Protein AF-0000000086325332 (afdb_homodimer)

Secondary structure (DSSP, 8-state):
---------------HHHHHHHHHHHTS---HHHHHHHHHHHTTTHHHHHHHTT--HHHHHHHHHHHH--S-GGG-EEEEET-TT-HHHHHHHHTT--EEEEEES-HHHHHHHHHHT--SEEEE--BTTB---S-TT-EEEEEE-S--STTSS-TTHHHHHHHHEEEEEEEEEEEE-SGGGHHHHHHHHHHHHHHHHTTSEEEEEEEEEEEEEE--STT--SEEEEEEEEEEE--/---------------HHHHHHHHHHHTS---HHHHHHHHHHHTTTHHHHHHHTT--HHHHHHHHHHHH--S-GGG-EEEEET-TT-HHHHHHHHTT--EEEEEES-HHHHHHHHHHT-EEEEEE--BTTB---S-TT-EEEEEE-S--STTSS-TTHHHHHHHHEEEEEEEEEEEE-SGGGHHHHHHHHHHHHHHHHTTSEEEEEEEEEEEEEE--STT--SEEEEEEEEEEE--

pLDDT: mean 90.24, std 14.41, range [29.98, 98.94]

InterPro domains:
  IPR025714 Methyltransferase domain [PF13847] (73-191)
  IPR029063 S-adenosyl-L-methionine-dependent methyltransferase superfamily [G3DSA:3.40.50.150] (21-216)
  IPR029063 S-adenosyl-L-methionine-dependent methyltransferase superfamily [SSF53335] (38-186)
  IPR050508 Methyltransferase Superfamily [PTHR42912] (38-202)

Sequence (470 aa):
MYERSHTMYRTPARTFVDVKKVILSAHEDTGALDKVGFYDSWAENYEQDVAILDYRAPALAAQCVSAFFQGDRSGAEVLDVACGTGLVSAQLRETGFQLFTGVDGSEAMLQVAKSRGIYQNLHKCILGTEQLPVQSGLYDVVVIVGALSVGQVPVSVLQELWLATKPGGYVCMTTRGNSDNLDYKAELEHALGALEGRGCWRRVAVMEVAQWERAVSHLESGYIPGAVFLYQKRFMYERSHTMYRTPARTFVDVKKVILSAHEDTGALDKVGFYDSWAENYEQDVAILDYRAPALAAQCVSAFFQGDRSGAEVLDVACGTGLVSAQLRETGFQLFTGVDGSEAMLQVAKSRGIYQNLHKCILGTEQLPVQSGLYDVVVIVGALSVGQVPVSVLQELWLATKPGGYVCMTTRGNSDNLDYKAELEHALGALEGRGCWRRVAVMEVAQWERAVSHLESGYIPGAVFLYQKRF

Organism: NCBI:txid299321

Solvent-accessible surface area (backbone atoms only — not comparable to full-atom values): 24750 Å² total; per-residue (Å²): 135,83,79,76,76,75,72,73,78,70,76,73,84,85,49,70,70,59,37,30,55,54,53,55,58,71,59,42,83,51,55,72,70,56,48,32,53,50,45,37,72,38,38,88,49,42,67,62,42,39,56,74,34,50,58,43,61,37,56,53,49,29,52,52,50,59,74,68,59,82,70,63,40,60,78,33,35,32,34,31,42,54,28,47,59,33,64,37,58,56,44,31,37,76,76,44,36,59,39,32,34,34,28,23,55,25,67,44,16,44,51,50,22,57,71,68,67,58,56,80,41,78,44,81,43,47,70,80,81,46,76,81,92,65,65,67,46,63,17,44,32,32,37,34,60,80,44,48,41,61,60,60,37,55,70,75,48,52,61,56,54,56,46,29,25,17,68,64,11,34,41,39,39,30,35,55,54,35,85,90,24,42,67,44,45,52,50,41,52,50,52,54,49,51,41,34,76,72,56,56,27,44,73,43,36,40,34,43,30,40,72,28,26,51,41,62,49,91,87,44,73,64,48,28,31,21,38,39,40,33,32,30,30,43,116,135,83,79,77,77,75,72,73,76,68,76,72,83,83,49,72,70,60,37,30,55,53,52,54,58,70,58,44,84,51,56,70,68,57,49,32,52,51,44,38,73,36,36,88,50,41,66,63,43,39,58,75,33,49,59,44,61,38,55,53,50,30,52,54,50,59,74,68,60,82,69,64,40,61,77,33,35,32,36,31,42,56,30,47,60,34,64,37,59,55,43,31,38,77,75,43,35,59,39,32,35,34,28,22,55,24,66,45,15,45,52,49,22,57,72,69,68,59,56,81,41,76,44,82,43,47,70,80,80,45,76,78,92,66,64,67,46,62,16,42,30,33,36,34,60,80,44,49,41,62,62,59,36,54,71,74,48,54,60,57,54,56,46,29,26,17,68,64,12,34,41,38,39,29,34,56,56,35,83,90,25,42,68,45,45,51,51,41,53,50,51,53,48,50,41,33,76,71,57,55,28,42,73,42,35,41,35,42,31,40,72,28,26,51,43,62,50,90,87,44,73,62,48,29,29,23,38,38,40,32,33,31,31,43,117

Foldseek 3Di:
DPPPPPPVPPPDQDDLLNLLVLVVVLQDQDALVVNLVSLLVCQVVVVVSQVNFVACFLQVLLVVCLVPPDDQQCPFAEEEEQCFLNSNVVNNVVSPHQEYEYEHQHPNRVVNNVVVVRYPYYYHDRAPVDQDPAAFQRGQEYEYTPQQFPNGHALVCVVSSLRNHHQQHKYKYKDFCDPRGPVSVVVNVVVVVVCVVVQQKAWDDKDKAAANTADSDPVDHGGTIMMMTMIGGHD/DDPPPPPVPPPDQDDLLNLLVLVVVLQPQDDLVVNLVSLLVCQVCVVVSQVNFVACFLLVLLVVCLVPPDDQQCPFAEEEEQCFLNSNVVNNVVSPHQEYEYEHQHPNRQVNNVVVVRYPYYYHDRAPVDQDPAAFQRGQEYEYTPQQFPNGHALVCVVSSLRNHHQQHKYKYKDFCDPRGPVSVVVNVVVVVVCVVVQQKAWDDKDKAAANTADSDPVDHGGTIMMMTMIGGHD

Structure (mmCIF, N/CA/C/O backbone):
data_AF-0000000086325332-model_v1
#
loop_
_entity.id
_entity.type
_entity.pdbx_description
1 polymer 'Methyltransferase domain-containing protein'
#
loop_
_atom_site.group_PDB
_atom_site.id
_atom_site.type_symbol
_atom_site.label_atom_id
_atom_site.label_alt_id
_atom_site.label_comp_id
_atom_site.label_asym_id
_atom_site.label_entity_id
_atom_site.label_seq_id
_atom_site.pdbx_PDB_ins_code
_atom_site.Cartn_x
_atom_site.Cartn_y
_atom_site.Cartn_z
_atom_site.occupancy
_atom_site.B_iso_or_equiv
_atom_site.auth_seq_id
_atom_site.auth_comp_id
_atom_site.auth_asym_id
_atom_site.auth_atom_id
_atom_site.pdbx_PDB_model_num
ATOM 1 N N . MET A 1 1 ? 34.719 48.656 -18.328 1 30.19 1 MET A N 1
ATOM 2 C CA . MET A 1 1 ? 33.625 47.719 -18.547 1 30.19 1 MET A CA 1
ATOM 3 C C . MET A 1 1 ? 33.75 46.5 -17.656 1 30.19 1 MET A C 1
ATOM 5 O O . MET A 1 1 ? 34.594 45.625 -17.906 1 30.19 1 MET A O 1
ATOM 9 N N . TYR A 1 2 ? 33.562 46.562 -16.297 1 34.44 2 TYR A N 1
ATOM 10 C CA . TYR A 1 2 ? 33.75 45.594 -15.219 1 34.44 2 TYR A CA 1
ATOM 11 C C . TYR A 1 2 ? 32.844 44.406 -15.367 1 34.44 2 TYR A C 1
ATOM 13 O O . TYR A 1 2 ? 31.609 44.562 -15.422 1 34.44 2 TYR A O 1
ATOM 21 N N . GLU A 1 3 ? 33.156 43.312 -16.141 1 32.41 3 GLU A N 1
ATOM 22 C CA . GLU A 1 3 ? 32.531 42 -16.203 1 32.41 3 GLU A CA 1
ATOM 23 C C . GLU A 1 3 ? 32.219 41.469 -14.805 1 32.41 3 GLU A C 1
ATOM 25 O O . GLU A 1 3 ? 33.156 41.281 -14 1 32.41 3 GLU A O 1
ATOM 30 N N . ARG A 1 4 ? 31.125 41.844 -14.211 1 34.28 4 ARG A N 1
ATOM 31 C CA . ARG A 1 4 ? 30.641 41.312 -12.938 1 34.28 4 ARG A CA 1
ATOM 32 C C . ARG A 1 4 ? 30.594 39.781 -12.945 1 34.28 4 ARG A C 1
ATOM 34 O O . ARG A 1 4 ? 29.891 39.188 -13.758 1 34.28 4 ARG A O 1
ATOM 41 N N . SER A 1 5 ? 31.781 39.125 -12.711 1 36.22 5 SER A N 1
ATOM 42 C CA . SER A 1 5 ? 31.859 37.688 -12.391 1 36.22 5 SER A CA 1
ATOM 43 C C . SER A 1 5 ? 30.844 37.312 -11.312 1 36.22 5 SER A C 1
ATOM 45 O O . SER A 1 5 ? 30.984 37.688 -10.156 1 36.22 5 SER A O 1
ATOM 47 N N . HIS A 1 6 ? 29.562 37.469 -11.508 1 34.91 6 HIS A N 1
ATOM 48 C CA . HIS A 1 6 ? 28.562 37 -10.547 1 34.91 6 HIS A CA 1
ATOM 49 C C . HIS A 1 6 ? 28.828 35.531 -10.156 1 34.91 6 HIS A C 1
ATOM 51 O O . HIS A 1 6 ? 28.594 34.625 -10.953 1 34.91 6 HIS A O 1
ATOM 57 N N . THR A 1 7 ? 29.859 35.25 -9.438 1 36.06 7 THR A N 1
ATOM 58 C CA . THR A 1 7 ? 30.062 33.969 -8.75 1 36.06 7 THR A CA 1
ATOM 59 C C . THR A 1 7 ? 28.766 33.5 -8.07 1 36.06 7 THR A C 1
ATOM 61 O O . THR A 1 7 ? 28.312 34.156 -7.121 1 36.06 7 THR A O 1
ATOM 64 N N . MET A 1 8 ? 27.828 33.094 -8.766 1 34.28 8 MET A N 1
ATOM 65 C CA . MET A 1 8 ? 26.656 32.469 -8.156 1 34.28 8 MET A CA 1
ATOM 66 C C . MET A 1 8 ? 27.078 31.453 -7.082 1 34.28 8 MET A C 1
ATOM 68 O O . MET A 1 8 ? 27.906 30.578 -7.336 1 34.28 8 MET A O 1
ATOM 72 N N . TYR A 1 9 ? 27.375 31.875 -5.859 1 33.44 9 TYR A N 1
ATOM 73 C CA . TYR A 1 9 ? 27.578 31.031 -4.684 1 33.44 9 TYR A CA 1
ATOM 74 C C . TYR A 1 9 ? 26.672 29.812 -4.723 1 33.44 9 TYR A C 1
ATOM 76 O O . TYR A 1 9 ? 25.438 29.938 -4.684 1 33.44 9 TYR A O 1
ATOM 84 N N . ARG A 1 10 ? 27 28.828 -5.512 1 41.25 10 ARG A N 1
ATOM 85 C CA . ARG A 1 10 ? 26.312 27.547 -5.426 1 41.25 10 ARG A CA 1
ATOM 86 C C . ARG A 1 10 ? 26.266 27.047 -3.984 1 41.25 10 ARG A C 1
ATOM 88 O O . ARG A 1 10 ? 27.312 26.906 -3.336 1 41.25 10 ARG A O 1
ATOM 95 N N . THR A 1 11 ? 25.219 27.328 -3.215 1 47.81 11 THR A N 1
ATOM 96 C CA . THR A 1 11 ? 25.078 26.734 -1.894 1 47.81 11 THR A CA 1
ATOM 97 C C . THR A 1 11 ? 25.625 25.312 -1.88 1 47.81 11 THR A C 1
ATOM 99 O O . THR A 1 11 ? 25.281 24.5 -2.734 1 47.81 11 THR A O 1
ATOM 102 N N . PRO A 1 12 ? 26.641 25 -1.186 1 58.94 12 PRO A N 1
ATOM 103 C CA . PRO A 1 12 ? 27.297 23.688 -1.212 1 58.94 12 PRO A CA 1
ATOM 104 C C . PRO A 1 12 ? 26.312 22.531 -1.087 1 58.94 12 PRO A C 1
ATOM 106 O O . PRO A 1 12 ? 25.234 22.688 -0.492 1 58.94 12 PRO A O 1
ATOM 109 N N . ALA A 1 13 ? 26.578 21.609 -1.833 1 70 13 ALA A N 1
ATOM 110 C CA . ALA A 1 13 ? 25.797 20.375 -1.836 1 70 13 ALA A CA 1
ATOM 111 C C . ALA A 1 13 ? 25.688 19.781 -0.432 1 70 13 ALA A C 1
ATOM 113 O O . ALA A 1 13 ? 26.703 19.641 0.264 1 70 13 ALA A O 1
ATOM 114 N N . ARG A 1 14 ? 24.438 19.812 0.253 1 75.5 14 ARG A N 1
ATOM 115 C CA . ARG A 1 14 ? 24.156 19.234 1.566 1 75.5 14 ARG A CA 1
ATOM 116 C C . ARG A 1 14 ? 24.578 17.766 1.629 1 75.5 14 ARG A C 1
ATOM 118 O O . ARG A 1 14 ? 24.453 17.047 0.641 1 75.5 14 ARG A O 1
ATOM 125 N N . THR A 1 15 ? 25.25 17.344 2.717 1 76.19 15 THR A N 1
ATOM 126 C CA . THR A 1 15 ? 25.703 15.969 2.951 1 76.19 15 THR A CA 1
ATOM 127 C C . THR A 1 15 ? 24.797 15.266 3.961 1 76.19 15 THR A C 1
ATOM 129 O O . THR A 1 15 ? 23.938 15.906 4.59 1 76.19 15 THR A O 1
ATOM 132 N N . PHE A 1 16 ? 24.938 13.961 4.074 1 80.69 16 PHE A N 1
ATOM 133 C CA . PHE A 1 16 ? 24.188 13.18 5.039 1 80.69 16 PHE A CA 1
ATOM 134 C C . PHE A 1 16 ? 24.469 13.656 6.461 1 80.69 16 PHE A C 1
ATOM 136 O O . PHE A 1 16 ? 23.562 13.656 7.309 1 80.69 16 PHE A O 1
ATOM 143 N N . VAL A 1 17 ? 25.625 14.047 6.73 1 78 17 VAL A N 1
ATOM 144 C CA . VAL A 1 17 ? 26 14.539 8.055 1 78 17 VAL A CA 1
ATOM 145 C C . VAL A 1 17 ? 25.203 15.805 8.375 1 78 17 VAL A C 1
ATOM 147 O O . VAL A 1 17 ? 24.734 15.977 9.5 1 78 17 VAL A O 1
ATOM 150 N N . ASP A 1 18 ? 25.062 16.719 7.406 1 79.75 18 ASP A N 1
ATOM 151 C CA . ASP A 1 18 ? 24.25 17.922 7.582 1 79.75 18 ASP A CA 1
ATOM 152 C C . ASP A 1 18 ? 22.812 17.562 7.898 1 79.75 18 ASP A C 1
ATOM 154 O O . ASP A 1 18 ? 22.203 18.141 8.805 1 79.75 18 ASP A O 1
ATOM 158 N N . VAL A 1 19 ? 22.344 16.609 7.203 1 79.81 19 VAL A N 1
ATOM 159 C CA . VAL A 1 19 ? 20.953 16.203 7.305 1 79.81 19 VAL A CA 1
ATOM 160 C C . VAL A 1 19 ? 20.703 15.547 8.664 1 79.81 19 VAL A C 1
ATOM 162 O O . VAL A 1 19 ? 19.672 15.805 9.305 1 79.81 19 VAL A O 1
ATOM 165 N N . LYS A 1 20 ? 21.656 14.789 9.062 1 79.75 20 LYS A N 1
ATOM 166 C CA . LYS A 1 20 ? 21.547 14.125 10.359 1 79.75 20 LYS A CA 1
ATOM 167 C C . LYS A 1 20 ? 21.297 15.141 11.477 1 79.75 20 LYS A C 1
ATOM 169 O O . LYS A 1 20 ? 20.406 14.961 12.305 1 79.75 20 LYS A O 1
ATOM 174 N N . LYS A 1 21 ? 22.031 16.156 11.508 1 78 21 LYS A N 1
ATOM 175 C CA . LYS A 1 21 ? 21.922 17.172 12.539 1 78 21 LYS A CA 1
ATOM 176 C C . LYS A 1 21 ? 20.547 17.844 12.508 1 78 21 LYS A C 1
ATOM 178 O O . LYS A 1 21 ? 19.922 18.062 13.555 1 78 21 LYS A O 1
ATOM 183 N N . VAL A 1 22 ? 20.125 18.156 11.391 1 78.88 22 VAL A N 1
ATOM 184 C CA . VAL A 1 22 ? 18.875 18.859 11.211 1 78.88 22 VAL A CA 1
ATOM 185 C C . VAL A 1 22 ? 17.703 17.969 11.648 1 78.88 22 VAL A C 1
ATOM 187 O O . VAL A 1 22 ? 16.812 18.422 12.367 1 78.88 22 VAL A O 1
ATOM 190 N N . ILE A 1 23 ? 17.734 16.734 11.273 1 79.31 23 ILE A N 1
ATOM 191 C CA . ILE A 1 23 ? 16.641 15.812 11.602 1 79.31 23 ILE A CA 1
ATOM 192 C C . ILE A 1 23 ? 16.609 15.562 13.102 1 79.31 23 ILE A C 1
ATOM 194 O O . ILE A 1 23 ? 15.539 15.523 13.711 1 79.31 23 ILE A O 1
ATOM 198 N N . LEU A 1 24 ? 17.766 15.398 13.703 1 75.69 24 LEU A N 1
ATOM 199 C CA . LEU A 1 24 ? 17.828 15.227 15.148 1 75.69 24 LEU A CA 1
ATOM 200 C C . LEU A 1 24 ? 17.219 16.422 15.867 1 75.69 24 LEU A C 1
ATOM 202 O O . LEU A 1 24 ? 16.516 16.266 16.875 1 75.69 24 LEU A O 1
ATOM 206 N N . SER A 1 25 ? 17.484 17.578 15.359 1 76.31 25 SER A N 1
ATOM 207 C CA . SER A 1 25 ? 16.906 18.797 15.93 1 76.31 25 SER A CA 1
ATOM 208 C C . SER A 1 25 ? 15.391 18.812 15.789 1 76.31 25 SER A C 1
ATOM 210 O O . SER A 1 25 ? 14.688 19.234 16.719 1 76.31 25 SER A O 1
ATOM 212 N N . ALA A 1 26 ? 14.898 18.344 14.695 1 77.69 26 ALA A N 1
ATOM 213 C CA . ALA A 1 26 ? 13.461 18.312 14.438 1 77.69 26 ALA A CA 1
ATOM 214 C C . ALA A 1 26 ? 12.742 17.406 15.43 1 77.69 26 ALA A C 1
ATOM 216 O O . ALA A 1 26 ? 11.578 17.641 15.766 1 77.69 26 ALA A O 1
ATOM 217 N N . HIS A 1 27 ? 13.43 16.453 15.977 1 75.38 27 HIS A N 1
ATOM 218 C CA . HIS A 1 27 ? 12.781 15.453 16.812 1 75.38 27 HIS A CA 1
ATOM 219 C C . HIS A 1 27 ? 13.07 15.703 18.297 1 75.38 27 HIS A C 1
ATOM 221 O O . HIS A 1 27 ? 12.695 14.898 19.156 1 75.38 27 HIS A O 1
ATOM 227 N N . GLU A 1 28 ? 13.797 16.766 18.531 1 72.94 28 GLU A N 1
ATOM 228 C CA . GLU A 1 28 ? 13.977 17.188 19.922 1 72.94 28 GLU A CA 1
ATOM 229 C C . GLU A 1 28 ? 12.648 17.594 20.547 1 72.94 28 GLU A C 1
ATOM 231 O O . GLU A 1 28 ? 11.781 18.156 19.875 1 72.94 28 GLU A O 1
ATOM 236 N N . ASP A 1 29 ? 12.516 17.203 21.734 1 72.69 29 ASP A N 1
ATOM 237 C CA . ASP A 1 29 ? 11.281 17.531 22.438 1 72.69 29 ASP A CA 1
ATOM 238 C C . ASP A 1 29 ? 11.266 19 22.875 1 72.69 29 ASP A C 1
ATOM 240 O O . ASP A 1 29 ? 11.766 19.344 23.953 1 72.69 29 ASP A O 1
ATOM 244 N N . THR A 1 30 ? 10.773 19.875 22.031 1 76.5 30 THR A N 1
ATOM 245 C CA . THR A 1 30 ? 10.609 21.297 22.312 1 76.5 30 THR A CA 1
ATOM 246 C C . THR A 1 30 ? 9.148 21.719 22.141 1 76.5 30 THR A C 1
ATOM 248 O O . THR A 1 30 ? 8.305 20.906 21.75 1 76.5 30 THR A O 1
ATOM 251 N N . GLY A 1 31 ? 8.812 22.891 22.609 1 76.62 31 GLY A N 1
ATOM 252 C CA . GLY A 1 31 ? 7.449 23.375 22.469 1 76.62 31 GLY A CA 1
ATOM 253 C C . GLY A 1 31 ? 7.062 23.688 21.031 1 76.62 31 GLY A C 1
ATOM 254 O O . GLY A 1 31 ? 7.918 23.703 20.156 1 76.62 31 GLY A O 1
ATOM 255 N N . ALA A 1 32 ? 5.797 23.828 20.828 1 76.44 32 ALA A N 1
ATOM 256 C CA . ALA A 1 32 ? 5.23 24.031 19.484 1 76.44 32 ALA A CA 1
ATOM 257 C C . ALA A 1 32 ? 5.852 25.234 18.797 1 76.44 32 ALA A C 1
ATOM 259 O O . ALA A 1 32 ? 6.16 25.188 17.609 1 76.44 32 ALA A O 1
ATOM 260 N N . LEU A 1 33 ? 6.062 26.328 19.484 1 78.06 33 LEU A N 1
ATOM 261 C CA . LEU A 1 33 ? 6.613 27.547 18.906 1 78.06 33 LEU A CA 1
ATOM 262 C C . LEU A 1 33 ? 8.062 27.344 18.484 1 78.06 33 LEU A C 1
ATOM 264 O O . LEU A 1 33 ? 8.492 27.828 17.438 1 78.06 33 LEU A O 1
ATOM 268 N N . ASP A 1 34 ? 8.766 26.625 19.312 1 82.81 34 ASP A N 1
ATOM 269 C CA . ASP A 1 34 ? 10.148 26.297 18.984 1 82.81 34 ASP A CA 1
ATOM 270 C C . ASP A 1 34 ? 10.211 25.422 17.734 1 82.81 34 ASP A C 1
ATOM 272 O O . ASP A 1 34 ? 11.094 25.594 16.891 1 82.81 34 ASP A O 1
ATOM 276 N N . LYS A 1 35 ? 9.289 24.547 17.625 1 85.44 35 LYS A N 1
ATOM 277 C CA . LYS A 1 35 ? 9.242 23.672 16.453 1 85.44 35 LYS A CA 1
ATOM 278 C C . LYS A 1 35 ? 8.969 24.484 15.188 1 85.44 35 LYS A C 1
ATOM 280 O O . LYS A 1 35 ? 9.578 24.234 14.141 1 85.44 35 LYS A O 1
ATOM 285 N N . VAL A 1 36 ? 8.047 25.406 15.305 1 86.12 36 VAL A N 1
ATOM 286 C CA . VAL A 1 36 ? 7.723 26.25 14.164 1 86.12 36 VAL A CA 1
ATOM 287 C C . VAL A 1 36 ? 8.977 27.016 13.719 1 86.12 36 VAL A C 1
ATOM 289 O O . VAL A 1 36 ? 9.258 27.109 12.523 1 86.12 36 VAL A O 1
ATOM 292 N N . GLY A 1 37 ? 9.711 27.578 14.695 1 86.44 37 GLY A N 1
ATOM 293 C CA . GLY A 1 37 ? 10.953 28.266 14.383 1 86.44 37 GLY A CA 1
ATOM 294 C C . GLY A 1 37 ? 11.961 27.391 13.68 1 86.44 37 GLY A C 1
ATOM 295 O O . GLY A 1 37 ? 12.609 27.812 12.719 1 86.44 37 GLY A O 1
ATOM 296 N N . PHE A 1 38 ? 12.078 26.219 14.156 1 86.06 38 PHE A N 1
ATOM 297 C CA . PHE A 1 38 ? 12.977 25.25 13.531 1 86.06 38 PHE A CA 1
ATOM 298 C C . PHE A 1 38 ? 12.586 25.016 12.078 1 86.06 38 PHE A C 1
ATOM 300 O O . PHE A 1 38 ? 13.43 25.094 11.18 1 86.06 38 PHE A O 1
ATOM 307 N N . TYR A 1 39 ? 11.336 24.719 11.812 1 90.69 39 TYR A N 1
ATOM 308 C CA . TYR A 1 39 ? 10.875 24.438 10.461 1 90.69 39 TYR A CA 1
ATOM 309 C C . TYR A 1 39 ? 11.023 25.672 9.57 1 90.69 39 TYR A C 1
ATOM 311 O O . TYR A 1 39 ? 11.289 25.547 8.375 1 90.69 39 TYR A O 1
ATOM 319 N N . ASP A 1 40 ? 10.867 26.875 10.148 1 91.12 40 ASP A N 1
ATOM 320 C CA . ASP A 1 40 ? 11.109 28.109 9.398 1 91.12 40 ASP A CA 1
ATOM 321 C C . ASP A 1 40 ? 12.539 28.141 8.859 1 91.12 40 ASP A C 1
ATOM 323 O O . ASP A 1 40 ? 12.758 28.5 7.699 1 91.12 40 ASP A O 1
ATOM 327 N N . SER A 1 41 ? 13.414 27.719 9.703 1 89.44 41 SER A N 1
ATOM 328 C CA . SER A 1 41 ? 14.82 27.781 9.328 1 89.44 41 SER A CA 1
ATOM 329 C C . SER A 1 41 ? 15.18 26.672 8.344 1 89.44 41 SER A C 1
ATOM 331 O O . SER A 1 41 ? 16.141 26.797 7.582 1 89.44 41 SER A O 1
ATOM 333 N N . TRP A 1 42 ? 14.398 25.594 8.328 1 89.12 42 TRP A N 1
ATOM 334 C CA . TRP A 1 42 ? 14.703 24.391 7.559 1 89.12 42 TRP A CA 1
ATOM 335 C C . TRP A 1 42 ? 14.031 24.438 6.191 1 89.12 42 TRP A C 1
ATOM 337 O O . TRP A 1 42 ? 14.336 23.625 5.316 1 89.12 42 TRP A O 1
ATOM 347 N N . ALA A 1 43 ? 13.133 25.344 5.957 1 91.31 43 ALA A N 1
ATOM 348 C CA . ALA A 1 43 ? 12.188 25.312 4.844 1 91.31 43 ALA A CA 1
ATOM 349 C C . ALA A 1 43 ? 12.914 25.281 3.504 1 91.31 43 ALA A C 1
ATOM 351 O O . ALA A 1 43 ? 12.57 24.484 2.627 1 91.31 43 ALA A O 1
ATOM 352 N N . GLU A 1 44 ? 13.945 26 3.355 1 88.25 44 GLU A N 1
ATOM 353 C CA . GLU A 1 44 ? 14.625 26.141 2.072 1 88.25 44 GLU A CA 1
ATOM 354 C C . GLU A 1 44 ? 15.398 24.859 1.729 1 88.25 44 GLU A C 1
ATOM 356 O O . GLU A 1 44 ? 15.57 24.531 0.554 1 88.25 44 GLU A O 1
ATOM 361 N N . ASN A 1 45 ? 15.836 24.172 2.775 1 89.38 45 ASN A N 1
ATOM 362 C CA . ASN A 1 45 ? 16.656 22.984 2.562 1 89.38 45 ASN A CA 1
ATOM 363 C C . ASN A 1 45 ? 15.852 21.703 2.75 1 89.38 45 ASN A C 1
ATOM 365 O O . ASN A 1 45 ? 16.359 20.609 2.516 1 89.38 45 ASN A O 1
ATOM 369 N N . TYR A 1 46 ? 14.68 21.844 3.105 1 91.19 46 TYR A N 1
ATOM 370 C CA . TYR A 1 46 ? 13.875 20.703 3.533 1 91.19 46 TYR A CA 1
ATOM 371 C C . TYR A 1 46 ? 13.844 19.625 2.459 1 91.19 46 TYR A C 1
ATOM 373 O O . TYR A 1 46 ? 14.195 18.469 2.719 1 91.19 46 TYR A O 1
ATOM 381 N N . GLU A 1 47 ? 13.5 19.984 1.234 1 89.25 47 GLU A N 1
ATOM 382 C CA . GLU A 1 47 ? 13.297 19.016 0.168 1 89.25 47 GLU A CA 1
ATOM 383 C C . GLU A 1 47 ? 14.602 18.297 -0.171 1 89.25 47 GLU A C 1
ATOM 385 O O . GLU A 1 47 ? 14.609 17.078 -0.363 1 89.25 47 GLU A O 1
ATOM 390 N N . GLN A 1 48 ? 15.617 19.031 -0.217 1 87.69 48 GLN A N 1
ATOM 391 C CA . GLN A 1 48 ? 16.922 18.406 -0.469 1 87.69 48 GLN A CA 1
ATOM 392 C C . GLN A 1 48 ? 17.281 17.438 0.646 1 87.69 48 GLN A C 1
ATOM 394 O O . GLN A 1 48 ? 17.781 16.328 0.378 1 87.69 48 GLN A O 1
ATOM 399 N N . ASP A 1 49 ? 17.094 17.844 1.86 1 88.31 49 ASP A N 1
ATOM 400 C CA . ASP A 1 49 ? 17.469 17.016 3.012 1 88.31 49 ASP A CA 1
ATOM 401 C C . ASP A 1 49 ? 16.672 15.719 3.035 1 88.31 49 ASP A C 1
ATOM 403 O O . ASP A 1 49 ? 17.234 14.641 3.24 1 88.31 49 ASP A O 1
ATOM 407 N N . VAL A 1 50 ? 15.344 15.836 2.773 1 88.06 50 VAL A N 1
ATOM 408 C CA . VAL A 1 50 ? 14.531 14.633 2.871 1 88.06 50 VAL A CA 1
ATOM 409 C C . VAL A 1 50 ? 14.805 13.719 1.679 1 88.06 50 VAL A C 1
ATOM 411 O O . VAL A 1 50 ? 14.641 12.5 1.77 1 88.06 50 VAL A O 1
ATOM 414 N N . ALA A 1 51 ? 15.211 14.266 0.563 1 87.75 51 ALA A N 1
ATOM 415 C CA . ALA A 1 51 ? 15.648 13.445 -0.562 1 87.75 51 ALA A CA 1
ATOM 416 C C . ALA A 1 51 ? 16.875 12.617 -0.193 1 87.75 51 ALA A C 1
ATOM 418 O O . ALA A 1 51 ? 16.953 11.422 -0.502 1 87.75 51 ALA A O 1
ATOM 419 N N . ILE A 1 52 ? 17.812 13.297 0.486 1 86.81 52 ILE A N 1
ATOM 420 C CA . ILE A 1 52 ? 19.031 12.633 0.933 1 86.81 52 ILE A CA 1
ATOM 421 C C . ILE A 1 52 ? 18.672 11.516 1.918 1 86.81 52 ILE A C 1
ATOM 423 O O . ILE A 1 52 ? 19.312 10.461 1.922 1 86.81 52 ILE A O 1
ATOM 427 N N . LEU A 1 53 ? 17.609 11.688 2.656 1 88.88 53 LEU A N 1
ATOM 428 C CA . LEU A 1 53 ? 17.156 10.734 3.662 1 88.88 53 LEU A CA 1
ATOM 429 C C . LEU A 1 53 ? 16.375 9.602 3.02 1 88.88 53 LEU A C 1
ATOM 431 O O . LEU A 1 53 ? 16.016 8.633 3.689 1 88.88 53 LEU A O 1
ATOM 435 N N . ASP A 1 54 ? 16.109 9.719 1.743 1 90.12 54 ASP A N 1
ATOM 436 C CA . ASP A 1 54 ? 15.242 8.75 1.082 1 90.12 54 ASP A CA 1
ATOM 437 C C . ASP A 1 54 ? 13.875 8.68 1.752 1 90.12 54 ASP A C 1
ATOM 439 O O . ASP A 1 54 ? 13.383 7.594 2.059 1 90.12 54 ASP A O 1
ATOM 443 N N . TYR A 1 55 ? 13.328 9.836 2.115 1 91.75 55 TYR A N 1
ATOM 444 C CA . TYR A 1 55 ? 12.039 9.961 2.779 1 91.75 55 TYR A CA 1
ATOM 445 C C . TYR A 1 55 ? 10.898 9.609 1.826 1 91.75 55 TYR A C 1
ATOM 447 O O . TYR A 1 55 ? 10.625 10.344 0.876 1 91.75 55 TYR A O 1
ATOM 455 N N . ARG A 1 56 ? 10.109 8.531 2.131 1 93.38 56 ARG A N 1
ATOM 456 C CA . ARG A 1 56 ? 9.203 7.926 1.163 1 93.38 56 ARG A CA 1
ATOM 457 C C . ARG A 1 56 ? 7.75 8.242 1.505 1 93.38 56 ARG A C 1
ATOM 459 O O . ARG A 1 56 ? 6.852 7.984 0.704 1 93.38 56 ARG A O 1
ATOM 466 N N . ALA A 1 57 ? 7.461 8.836 2.586 1 96.5 57 ALA A N 1
ATOM 467 C CA . ALA A 1 57 ? 6.117 8.945 3.146 1 96.5 57 ALA A CA 1
ATOM 468 C C . ALA A 1 57 ? 5.176 9.656 2.176 1 96.5 57 ALA A C 1
ATOM 470 O O . ALA A 1 57 ? 4.07 9.172 1.911 1 96.5 57 ALA A O 1
ATOM 471 N N . PRO A 1 58 ? 5.578 10.828 1.555 1 97.62 58 PRO A N 1
ATOM 472 C CA . PRO A 1 58 ? 4.645 11.516 0.663 1 97.62 58 PRO A CA 1
ATOM 473 C C . PRO A 1 58 ? 4.199 10.648 -0.512 1 97.62 58 PRO A C 1
ATOM 475 O O . PRO A 1 58 ? 3.006 10.578 -0.815 1 97.62 58 PRO A O 1
ATOM 478 N N . ALA A 1 59 ? 5.145 9.945 -1.083 1 96.38 59 ALA A N 1
ATOM 479 C CA . ALA A 1 59 ? 4.828 9.109 -2.236 1 96.38 59 ALA A CA 1
ATOM 480 C C . ALA A 1 59 ? 3.938 7.938 -1.834 1 96.38 59 ALA A C 1
ATOM 482 O O . ALA A 1 59 ? 2.965 7.625 -2.523 1 96.38 59 ALA A O 1
ATOM 483 N N . LEU A 1 60 ? 4.242 7.285 -0.755 1 97.44 60 LEU A N 1
ATOM 484 C CA . LEU A 1 60 ? 3.484 6.125 -0.299 1 97.44 60 LEU A CA 1
ATOM 485 C C . LEU A 1 60 ? 2.07 6.523 0.104 1 97.44 60 LEU A C 1
ATOM 487 O O . LEU A 1 60 ? 1.111 5.805 -0.184 1 97.44 60 LEU A O 1
ATOM 491 N N . ALA A 1 61 ? 1.907 7.648 0.791 1 98.38 61 ALA A N 1
ATOM 492 C CA . ALA A 1 61 ? 0.583 8.156 1.14 1 98.38 61 ALA A CA 1
ATOM 493 C C . ALA A 1 61 ? -0.248 8.43 -0.111 1 98.38 61 ALA A C 1
ATOM 495 O O . ALA A 1 61 ? -1.411 8.023 -0.19 1 98.38 61 ALA A O 1
ATOM 496 N N . ALA A 1 62 ? 0.339 9.117 -1.098 1 98.06 62 ALA A N 1
ATOM 497 C CA . ALA A 1 62 ? -0.36 9.445 -2.336 1 98.06 62 ALA A CA 1
ATOM 498 C C . ALA A 1 62 ? -0.792 8.18 -3.076 1 98.06 62 ALA A C 1
ATOM 500 O O . ALA A 1 62 ? -1.914 8.109 -3.584 1 98.06 62 ALA A O 1
ATOM 501 N N . GLN A 1 63 ? 0.099 7.242 -3.104 1 95.38 63 GLN A N 1
ATOM 502 C CA . GLN A 1 63 ? -0.214 5.98 -3.766 1 95.38 63 GLN A CA 1
ATOM 503 C C . GLN A 1 63 ? -1.349 5.25 -3.051 1 95.38 63 GLN A C 1
ATOM 505 O O . GLN A 1 63 ? -2.219 4.664 -3.695 1 95.38 63 GLN A O 1
ATOM 510 N N . CYS A 1 64 ? -1.319 5.273 -1.742 1 97.25 64 CYS A N 1
ATOM 511 C CA . CYS A 1 64 ? -2.369 4.629 -0.96 1 97.25 64 CYS A CA 1
ATOM 512 C C . CYS A 1 64 ? -3.725 5.27 -1.238 1 97.25 64 CYS A C 1
ATOM 514 O O . CYS A 1 64 ? -4.695 4.57 -1.537 1 97.25 64 CYS A O 1
ATOM 516 N N . VAL A 1 65 ? -3.795 6.598 -1.199 1 98.12 65 VAL A N 1
ATOM 517 C CA . VAL A 1 65 ? -5.031 7.312 -1.499 1 98.12 65 VAL A CA 1
ATOM 518 C C . VAL A 1 65 ? -5.496 6.969 -2.912 1 98.12 65 VAL A C 1
ATOM 520 O O . VAL A 1 65 ? -6.668 6.656 -3.127 1 98.12 65 VAL A O 1
ATOM 523 N N . SER A 1 66 ? -4.578 7 -3.848 1 94.81 66 SER A N 1
ATOM 524 C CA . SER A 1 66 ? -4.898 6.762 -5.254 1 94.81 66 SER A CA 1
ATOM 525 C C . SER A 1 66 ? -5.461 5.359 -5.461 1 94.81 66 SER A C 1
ATOM 527 O O . SER A 1 66 ? -6.363 5.164 -6.277 1 94.81 66 SER A O 1
ATOM 529 N N . ALA A 1 67 ? -4.961 4.41 -4.766 1 93.44 67 ALA A N 1
ATOM 530 C CA . ALA A 1 67 ? -5.355 3.014 -4.926 1 93.44 67 ALA A CA 1
ATOM 531 C C . ALA A 1 67 ? -6.805 2.803 -4.504 1 93.44 67 ALA A C 1
ATOM 533 O O . ALA A 1 67 ? -7.496 1.936 -5.047 1 93.44 67 ALA A O 1
ATOM 534 N N . PHE A 1 68 ? -7.301 3.666 -3.602 1 95.62 68 PHE A N 1
ATOM 535 C CA . PHE A 1 68 ? -8.594 3.336 -3.016 1 95.62 68 PHE A CA 1
ATOM 536 C C . PHE A 1 68 ? -9.633 4.387 -3.379 1 95.62 68 PHE A C 1
ATOM 538 O O . PHE A 1 68 ? -10.836 4.148 -3.256 1 95.62 68 PHE A O 1
ATOM 545 N N . PHE A 1 69 ? -9.211 5.531 -3.809 1 96.62 69 PHE A N 1
ATOM 546 C CA . PHE A 1 69 ? -10.156 6.594 -4.137 1 96.62 69 PHE A CA 1
ATOM 547 C C . PHE A 1 69 ? -10.914 6.266 -5.418 1 96.62 69 PHE A C 1
ATOM 549 O O . PHE A 1 69 ? -10.305 6.047 -6.465 1 96.62 69 PHE A O 1
ATOM 556 N N . GLN A 1 70 ? -12.188 6.266 -5.465 1 89.19 70 GLN A N 1
ATOM 557 C CA . GLN A 1 70 ? -13 5.852 -6.602 1 89.19 70 GLN A CA 1
ATOM 558 C C . GLN A 1 70 ? -13.711 7.047 -7.234 1 89.19 70 GLN A C 1
ATOM 560 O O . GLN A 1 70 ? -14.281 6.93 -8.328 1 89.19 70 GLN A O 1
ATOM 565 N N . GLY A 1 71 ? -13.617 8.211 -6.703 1 92.06 71 GLY A N 1
ATOM 566 C CA . GLY A 1 71 ? -14.328 9.367 -7.223 1 92.06 71 GLY A CA 1
ATOM 567 C C . GLY A 1 71 ? -13.531 10.133 -8.266 1 92.06 71 GLY A C 1
ATOM 568 O O . GLY A 1 71 ? -12.469 9.688 -8.695 1 92.06 71 GLY A O 1
ATOM 569 N N . ASP A 1 72 ? -14.172 11.172 -8.797 1 96.5 72 ASP A N 1
ATOM 570 C CA . ASP A 1 72 ? -13.508 12.086 -9.727 1 96.5 72 ASP A CA 1
ATOM 571 C C . ASP A 1 72 ? -12.383 12.852 -9.039 1 96.5 72 ASP A C 1
ATOM 573 O O . ASP A 1 72 ? -12.641 13.766 -8.258 1 96.5 72 ASP A O 1
ATOM 577 N N . ARG A 1 73 ? -11.195 12.539 -9.398 1 97.56 73 ARG A N 1
ATOM 578 C CA . ARG A 1 73 ? -10.023 13.117 -8.742 1 97.56 73 ARG A CA 1
ATOM 579 C C . ARG A 1 73 ? -9.898 14.602 -9.047 1 97.56 73 ARG A C 1
ATOM 581 O O . ARG A 1 73 ? -9.516 15.391 -8.18 1 97.56 73 ARG A O 1
ATOM 588 N N . SER A 1 74 ? -10.219 15.008 -10.25 1 97.62 74 SER A N 1
ATOM 589 C CA . SER A 1 74 ? -10.055 16.391 -10.656 1 97.62 74 SER A CA 1
ATOM 590 C C . SER A 1 74 ? -10.992 17.312 -9.891 1 97.62 74 SER A C 1
ATOM 592 O O . SER A 1 74 ? -10.68 18.484 -9.664 1 97.62 74 SER A O 1
ATOM 594 N N . GLY A 1 75 ? -12.125 16.797 -9.445 1 98 75 GLY A N 1
ATOM 595 C CA . GLY A 1 75 ? -13.102 17.578 -8.711 1 98 75 GLY A CA 1
ATOM 596 C C . GLY A 1 75 ? -13.047 17.359 -7.211 1 98 75 GLY A C 1
ATOM 597 O O . GLY A 1 75 ? -13.789 17.984 -6.453 1 98 75 GLY A O 1
ATOM 598 N N . ALA A 1 76 ? -12.164 16.484 -6.777 1 98.56 76 ALA A N 1
ATOM 599 C CA . ALA A 1 76 ? -12.078 16.125 -5.363 1 98.56 76 ALA A CA 1
ATOM 600 C C . ALA A 1 76 ? -11.289 17.172 -4.586 1 98.56 76 ALA A C 1
ATOM 602 O O . ALA A 1 76 ? -10.188 17.562 -4.988 1 98.56 76 ALA A O 1
ATOM 603 N N . GLU A 1 77 ? -11.844 17.672 -3.477 1 98.75 77 GLU A N 1
ATOM 604 C CA . GLU A 1 77 ? -11.172 18.609 -2.582 1 98.75 77 GLU A CA 1
ATOM 605 C C . GLU A 1 77 ? -10.219 17.891 -1.634 1 98.75 77 GLU A C 1
ATOM 607 O O . GLU A 1 77 ? -10.641 17.016 -0.863 1 98.75 77 GLU A O 1
ATOM 612 N N . VAL A 1 78 ? -8.93 18.281 -1.701 1 98.88 78 VAL A N 1
ATOM 613 C CA . VAL A 1 78 ? -7.922 17.656 -0.848 1 98.88 78 VAL A CA 1
ATOM 614 C C . VAL A 1 78 ? -7.449 18.656 0.205 1 98.88 78 VAL A C 1
ATOM 616 O O . VAL A 1 78 ? -7.09 19.797 -0.123 1 98.88 78 VAL A O 1
ATOM 619 N N . LEU A 1 79 ? -7.496 18.281 1.453 1 98.88 79 LEU A N 1
ATOM 620 C CA . LEU A 1 79 ? -6.895 19.047 2.537 1 98.88 79 LEU A CA 1
ATOM 621 C C . LEU A 1 79 ? -5.555 18.453 2.951 1 98.88 79 LEU A C 1
ATOM 623 O O . LEU A 1 79 ? -5.492 17.281 3.352 1 98.88 79 LEU A O 1
ATOM 627 N N . ASP A 1 80 ? -4.543 19.203 2.807 1 98.88 80 ASP A N 1
ATOM 628 C CA . ASP A 1 80 ? -3.178 18.844 3.172 1 98.88 80 ASP A CA 1
ATOM 629 C C . ASP A 1 80 ? -2.773 19.484 4.496 1 98.88 80 ASP A C 1
ATOM 631 O O . ASP A 1 80 ? -2.328 20.625 4.523 1 98.88 80 ASP A O 1
ATOM 635 N N . VAL A 1 81 ? -2.926 18.734 5.617 1 98.69 81 VAL A N 1
ATOM 636 C CA . VAL A 1 81 ? -2.65 19.219 6.961 1 98.69 81 VAL A CA 1
ATOM 637 C C . VAL A 1 81 ? -1.174 19.016 7.297 1 98.69 81 VAL A C 1
ATOM 639 O O . VAL A 1 81 ? -0.632 17.922 7.098 1 98.69 81 VAL A O 1
ATOM 642 N N . ALA A 1 82 ? -0.54 20.047 7.879 1 98 82 ALA A N 1
ATOM 643 C CA . ALA A 1 82 ? 0.916 20.078 7.988 1 98 82 ALA A CA 1
ATOM 644 C C . ALA A 1 82 ? 1.573 19.859 6.629 1 98 82 ALA A C 1
ATOM 646 O O . ALA A 1 82 ? 2.424 18.984 6.48 1 98 82 ALA A O 1
ATOM 647 N N . CYS A 1 83 ? 1.268 20.797 5.715 1 98.44 83 CYS A N 1
ATOM 648 C CA . CYS A 1 83 ? 1.549 20.547 4.309 1 98.44 83 CYS A CA 1
ATOM 649 C C . CYS A 1 83 ? 3.023 20.766 3.996 1 98.44 83 CYS A C 1
ATOM 651 O O . CYS A 1 83 ? 3.518 20.328 2.955 1 98.44 83 CYS A O 1
ATOM 653 N N . GLY A 1 84 ? 3.746 21.516 4.902 1 97.62 84 GLY A N 1
ATOM 654 C CA . GLY A 1 84 ? 5.141 21.812 4.625 1 97.62 84 GLY A CA 1
ATOM 655 C C . GLY A 1 84 ? 5.352 22.484 3.283 1 97.62 84 GLY A C 1
ATOM 656 O O . GLY A 1 84 ? 4.695 23.469 2.973 1 97.62 84 GLY A O 1
ATOM 657 N N . THR A 1 85 ? 6.273 21.938 2.541 1 97.44 85 THR A N 1
ATOM 658 C CA . THR A 1 85 ? 6.59 22.516 1.241 1 97.44 85 THR A CA 1
ATOM 659 C C . THR A 1 85 ? 5.645 21.984 0.167 1 97.44 85 THR A C 1
ATOM 661 O O . THR A 1 85 ? 5.727 22.391 -0.994 1 97.44 85 THR A O 1
ATOM 664 N N . GLY A 1 86 ? 4.793 21 0.515 1 98.38 86 GLY A N 1
ATOM 665 C CA . GLY A 1 86 ? 3.777 20.531 -0.413 1 98.38 86 GLY A CA 1
ATOM 666 C C . GLY A 1 86 ? 4.164 19.25 -1.114 1 98.38 86 GLY A C 1
ATOM 667 O O . GLY A 1 86 ? 3.717 18.984 -2.232 1 98.38 86 GLY A O 1
ATOM 668 N N . LEU A 1 87 ? 4.945 18.391 -0.509 1 97.25 87 LEU A N 1
ATOM 669 C CA . LEU A 1 87 ? 5.465 17.203 -1.16 1 97.25 87 LEU A CA 1
ATOM 670 C C . LEU A 1 87 ? 4.344 16.219 -1.468 1 97.25 87 LEU A C 1
ATOM 672 O O . LEU A 1 87 ? 4.273 15.672 -2.574 1 97.25 87 LEU A O 1
ATOM 676 N N . VAL A 1 88 ? 3.445 15.984 -0.541 1 98.25 88 VAL A N 1
ATOM 677 C CA . VAL A 1 88 ? 2.406 14.984 -0.75 1 98.25 88 VAL A CA 1
ATOM 678 C C . VAL A 1 88 ? 1.411 15.477 -1.796 1 98.25 88 VAL A C 1
ATOM 680 O O . VAL A 1 88 ? 0.959 14.711 -2.646 1 98.25 88 VAL A O 1
ATOM 683 N N . SER A 1 89 ? 1.062 16.734 -1.749 1 98.56 89 SER A N 1
ATOM 684 C CA . SER A 1 89 ? 0.122 17.297 -2.721 1 98.56 89 SER A CA 1
ATOM 685 C C . SER A 1 89 ? 0.695 17.234 -4.133 1 98.56 89 SER A C 1
ATOM 687 O O . SER A 1 89 ? -0.035 17 -5.098 1 98.56 89 SER A O 1
ATOM 689 N N . ALA A 1 90 ? 2 17.484 -4.23 1 98.06 90 ALA A N 1
ATOM 690 C CA . ALA A 1 90 ? 2.643 17.344 -5.535 1 98.06 90 ALA A CA 1
ATOM 691 C C . ALA A 1 90 ? 2.494 15.93 -6.07 1 98.06 90 ALA A C 1
ATOM 693 O O . ALA A 1 90 ? 2.215 15.734 -7.254 1 98.06 90 ALA A O 1
ATOM 694 N N . GLN A 1 91 ? 2.67 14.945 -5.191 1 97.31 91 GLN A N 1
ATOM 695 C CA . GLN A 1 91 ? 2.523 13.547 -5.582 1 97.31 91 GLN A CA 1
ATOM 696 C C . GLN A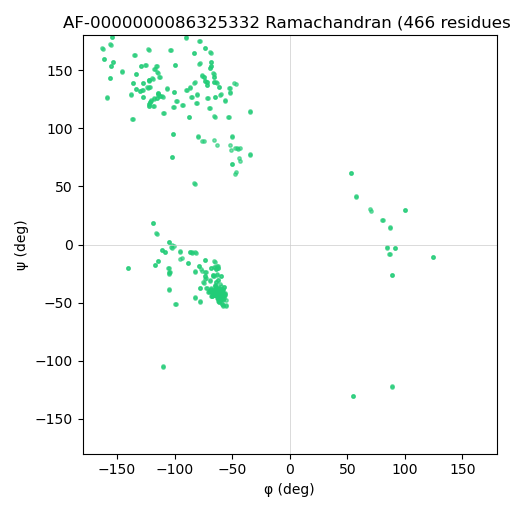 1 91 ? 1.076 13.227 -5.949 1 97.31 91 GLN A C 1
ATOM 698 O O . GLN A 1 91 ? 0.82 12.531 -6.934 1 97.31 91 GLN A O 1
ATOM 703 N N . LEU A 1 92 ? 0.135 13.75 -5.172 1 98.38 92 LEU A N 1
ATOM 704 C CA . LEU A 1 92 ? -1.28 13.516 -5.445 1 98.38 92 LEU A CA 1
ATOM 705 C C . LEU A 1 92 ? -1.687 14.148 -6.773 1 98.38 92 LEU A C 1
ATOM 707 O O . LEU A 1 92 ? -2.506 13.586 -7.504 1 98.38 92 LEU A O 1
ATOM 711 N N . ARG A 1 93 ? -1.12 15.258 -7.074 1 98.25 93 ARG A N 1
ATOM 712 C CA . ARG A 1 93 ? -1.401 15.922 -8.344 1 98.25 93 ARG A CA 1
ATOM 713 C C . ARG A 1 93 ? -1.029 15.031 -9.523 1 98.25 93 ARG A C 1
ATOM 715 O O . ARG A 1 93 ? -1.753 14.977 -10.516 1 98.25 93 ARG A O 1
ATOM 722 N N . GLU A 1 94 ? 0.052 14.305 -9.414 1 95.56 94 GLU A N 1
ATOM 723 C CA . GLU A 1 94 ? 0.504 13.398 -10.469 1 95.56 94 GLU A CA 1
ATOM 724 C C . GLU A 1 94 ? -0.497 12.273 -10.688 1 95.56 94 GLU A C 1
ATOM 726 O O . GLU A 1 94 ? -0.522 11.656 -11.758 1 95.56 94 GLU A O 1
ATOM 731 N N . THR A 1 95 ? -1.29 12.055 -9.68 1 94.69 95 THR A N 1
ATOM 732 C CA . THR A 1 95 ? -2.256 10.969 -9.812 1 94.69 95 THR A CA 1
ATOM 733 C C . THR A 1 95 ? -3.605 11.492 -10.281 1 94.69 95 THR A C 1
ATOM 735 O O . THR A 1 95 ? -4.559 10.727 -10.445 1 94.69 95 THR A O 1
ATOM 738 N N . GLY A 1 96 ? -3.748 12.852 -10.383 1 96.88 96 GLY A N 1
ATOM 739 C CA . GLY A 1 96 ? -4.938 13.375 -11.031 1 96.88 96 GLY A CA 1
ATOM 740 C C . GLY A 1 96 ? -5.711 14.352 -10.164 1 96.88 96 GLY A C 1
ATOM 741 O O . GLY A 1 96 ? -6.648 15 -10.641 1 96.88 96 GLY A O 1
ATOM 742 N N . PHE A 1 97 ? -5.402 14.469 -8.906 1 98.44 97 PHE A N 1
ATOM 743 C CA . PHE A 1 97 ? -6.059 15.453 -8.047 1 98.44 97 PHE A CA 1
ATOM 744 C C . PHE A 1 97 ? -5.664 16.875 -8.445 1 98.44 97 PHE A C 1
ATOM 746 O O . PHE A 1 97 ? -4.539 17.109 -8.891 1 98.44 97 PHE A O 1
ATOM 753 N N . GLN A 1 98 ? -6.574 17.828 -8.141 1 98.25 98 GLN A N 1
ATOM 754 C CA . GLN A 1 98 ? -6.277 19.156 -8.688 1 98.25 98 GLN A CA 1
ATOM 755 C C . GLN A 1 98 ? -6.617 20.25 -7.684 1 98.25 98 GLN A C 1
ATOM 757 O O . GLN A 1 98 ? -6.176 21.391 -7.832 1 98.25 98 GLN A O 1
ATOM 762 N N . LEU A 1 99 ? -7.414 20.031 -6.73 1 98.62 99 LEU A N 1
ATOM 763 C CA . LEU A 1 99 ? -7.867 21.031 -5.785 1 98.62 99 LEU A CA 1
ATOM 764 C C . LEU A 1 99 ? -7.273 20.781 -4.402 1 98.62 99 LEU A C 1
ATOM 766 O O . LEU A 1 99 ? -7.629 19.812 -3.734 1 98.62 99 LEU A O 1
ATOM 770 N N . PHE A 1 100 ? -6.438 21.719 -4.031 1 98.75 100 PHE A N 1
ATOM 771 C CA . PHE A 1 100 ? -5.691 21.516 -2.797 1 98.75 100 PHE A CA 1
ATOM 772 C C . PHE A 1 100 ? -5.828 22.719 -1.87 1 98.75 100 PHE A C 1
ATOM 774 O O . PHE A 1 100 ? -5.727 23.859 -2.312 1 98.75 100 PHE A O 1
ATOM 781 N N . THR A 1 101 ? -6.098 22.5 -0.641 1 98.81 101 THR A N 1
ATOM 782 C CA . THR A 1 101 ? -5.945 23.438 0.47 1 98.81 101 THR A CA 1
ATOM 783 C C . THR A 1 101 ? -4.879 22.938 1.445 1 98.81 101 THR A C 1
ATOM 785 O O . THR A 1 101 ? -4.871 21.766 1.825 1 98.81 101 THR A O 1
ATOM 788 N N . GLY A 1 102 ? -3.975 23.781 1.764 1 98.75 102 GLY A N 1
ATOM 789 C CA . GLY A 1 102 ? -2.91 23.406 2.686 1 98.75 102 GLY A CA 1
ATOM 790 C C . GLY A 1 102 ? -2.953 24.188 3.984 1 98.75 102 GLY A C 1
ATOM 791 O O . GLY A 1 102 ? -3.355 25.359 3.998 1 98.75 102 GLY A O 1
ATOM 792 N N . VAL A 1 103 ? -2.518 23.562 5.062 1 98.38 103 VAL A N 1
ATOM 793 C CA . VAL A 1 103 ? -2.375 24.188 6.371 1 98.38 103 VAL A CA 1
ATOM 794 C C . VAL A 1 103 ? -1.018 23.828 6.973 1 98.38 103 VAL A C 1
ATOM 796 O O . VAL A 1 103 ? -0.604 22.672 6.938 1 98.38 103 VAL A O 1
ATOM 799 N N . ASP A 1 104 ? -0.349 24.781 7.488 1 98.06 104 ASP A N 1
ATOM 800 C CA . ASP A 1 104 ? 0.919 24.547 8.172 1 98.06 104 ASP A CA 1
ATOM 801 C C . ASP A 1 104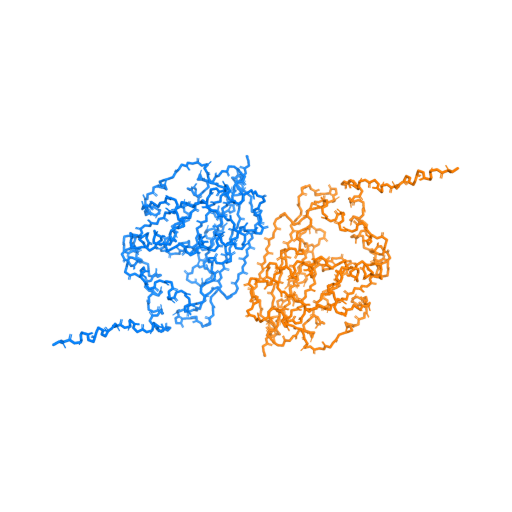 ? 1.211 25.656 9.188 1 98.06 104 ASP A C 1
ATOM 803 O O . ASP A 1 104 ? 0.759 26.797 9.023 1 98.06 104 ASP A O 1
ATOM 807 N N . GLY A 1 105 ? 1.97 25.328 10.195 1 95.69 105 GLY A N 1
ATOM 808 C CA . GLY A 1 105 ? 2.309 26.297 11.219 1 95.69 105 GLY A CA 1
ATOM 809 C C . GLY A 1 105 ? 3.469 27.203 10.82 1 95.69 105 GLY A C 1
ATOM 810 O O . GLY A 1 105 ? 3.654 28.266 11.391 1 95.69 105 GLY A O 1
ATOM 811 N N . SER A 1 106 ? 4.316 26.781 9.93 1 95.75 106 SER A N 1
ATOM 812 C CA . SER A 1 106 ? 5.527 27.484 9.523 1 95.75 106 SER A CA 1
ATOM 813 C C . SER A 1 106 ? 5.266 28.375 8.312 1 95.75 106 SER A C 1
ATOM 815 O O . SER A 1 106 ? 4.945 27.891 7.23 1 95.75 106 SER A O 1
ATOM 817 N N . GLU A 1 107 ? 5.504 29.672 8.508 1 96.5 107 GLU A N 1
ATOM 818 C CA . GLU A 1 107 ? 5.332 30.625 7.418 1 96.5 107 GLU A CA 1
ATOM 819 C C . GLU A 1 107 ? 6.324 30.375 6.289 1 96.5 107 GLU A C 1
ATOM 821 O O . GLU A 1 107 ? 5.973 30.469 5.113 1 96.5 107 GLU A O 1
ATOM 826 N N . ALA A 1 108 ? 7.504 30.047 6.664 1 96.19 108 ALA A N 1
ATOM 827 C CA . ALA A 1 108 ? 8.531 29.781 5.66 1 96.19 108 ALA A CA 1
ATOM 828 C C . ALA A 1 108 ? 8.188 28.562 4.816 1 96.19 108 ALA A C 1
ATOM 830 O O . ALA A 1 108 ? 8.383 28.562 3.6 1 96.19 108 ALA A O 1
ATOM 831 N N . MET A 1 109 ? 7.66 27.484 5.41 1 97.31 109 MET A N 1
ATOM 832 C CA . MET A 1 109 ? 7.203 26.312 4.676 1 97.31 109 MET A CA 1
ATOM 833 C C . MET A 1 109 ? 6.066 26.672 3.727 1 97.31 109 MET A C 1
ATOM 835 O O . MET A 1 109 ? 6.07 26.25 2.564 1 97.31 109 MET A O 1
ATOM 839 N N . LEU A 1 110 ? 5.148 27.484 4.207 1 98.19 110 LEU A N 1
ATOM 840 C CA . LEU A 1 110 ? 4 27.891 3.406 1 98.19 110 LEU A CA 1
ATOM 841 C C . LEU A 1 110 ? 4.445 28.719 2.203 1 98.19 110 LEU A C 1
ATOM 843 O O . LEU A 1 110 ? 3.834 28.656 1.135 1 98.19 110 LEU A O 1
ATOM 847 N N . GLN A 1 111 ? 5.477 29.516 2.367 1 97.75 111 GLN A N 1
ATOM 848 C CA . GLN A 1 111 ? 5.988 30.312 1.254 1 97.75 111 GLN A CA 1
ATOM 849 C C . GLN A 1 111 ? 6.527 29.422 0.144 1 97.75 111 GLN A C 1
ATOM 851 O O . GLN A 1 111 ? 6.27 29.656 -1.037 1 97.75 111 GLN A O 1
ATOM 856 N N . VAL A 1 112 ? 7.242 28.375 0.554 1 97.06 112 VAL A N 1
ATOM 857 C CA . VAL A 1 112 ? 7.742 27.422 -0.425 1 97.06 112 VAL A CA 1
ATOM 858 C C . VAL A 1 112 ? 6.566 26.688 -1.087 1 97.06 112 VAL A C 1
ATOM 860 O O . VAL A 1 112 ? 6.543 26.531 -2.309 1 97.06 112 VAL A O 1
ATOM 863 N N . ALA A 1 113 ? 5.59 26.266 -0.308 1 98 113 ALA A N 1
ATOM 864 C CA . ALA A 1 113 ? 4.402 25.609 -0.834 1 98 113 ALA A CA 1
ATOM 865 C C . ALA A 1 113 ? 3.682 26.484 -1.851 1 98 113 ALA A C 1
ATOM 867 O O . ALA A 1 113 ? 3.234 26 -2.895 1 98 113 ALA A O 1
ATOM 868 N N . LYS A 1 114 ? 3.559 27.766 -1.529 1 97.88 114 LYS A N 1
ATOM 869 C CA . LYS A 1 114 ? 2.918 28.734 -2.418 1 97.88 114 LYS A CA 1
ATOM 870 C C . LYS A 1 114 ? 3.633 28.797 -3.766 1 97.88 114 LYS A C 1
ATOM 872 O O . LYS A 1 114 ? 2.986 28.859 -4.812 1 97.88 114 LYS A O 1
ATOM 877 N N . SER A 1 115 ? 4.891 28.734 -3.752 1 96.75 115 SER A N 1
ATOM 878 C CA . SER A 1 115 ? 5.699 28.875 -4.957 1 96.75 115 SER A CA 1
ATOM 879 C C . SER A 1 115 ? 5.508 27.688 -5.891 1 96.75 115 SER A C 1
ATOM 881 O O . SER A 1 115 ? 5.785 27.781 -7.09 1 96.75 115 SER A O 1
ATOM 883 N N . ARG A 1 116 ? 5.02 26.531 -5.375 1 94.81 116 ARG A N 1
ATOM 884 C CA . ARG A 1 116 ? 4.766 25.359 -6.195 1 94.81 116 ARG A CA 1
ATOM 885 C C . ARG A 1 116 ? 3.592 25.594 -7.137 1 94.81 116 ARG A C 1
ATOM 887 O O . ARG A 1 116 ? 3.461 24.906 -8.156 1 94.81 116 ARG A O 1
ATOM 894 N N . GLY A 1 117 ? 2.625 26.422 -6.68 1 96.69 117 GLY A N 1
ATOM 895 C CA . GLY A 1 117 ? 1.513 26.781 -7.547 1 96.69 117 GLY A CA 1
ATOM 896 C C . GLY A 1 117 ? 0.436 25.719 -7.602 1 96.69 117 GLY A C 1
ATOM 897 O O . GLY A 1 117 ? -0.343 25.656 -8.555 1 96.69 117 GLY A O 1
ATOM 898 N N . ILE A 1 118 ? 0.391 24.875 -6.637 1 97.06 118 ILE A N 1
ATOM 899 C CA . ILE A 1 118 ? -0.556 23.766 -6.691 1 97.06 118 ILE A CA 1
ATOM 900 C C . ILE A 1 118 ? -1.735 24.047 -5.766 1 97.06 118 ILE A C 1
ATOM 902 O O . ILE A 1 118 ? -2.859 23.609 -6.031 1 97.06 118 ILE A O 1
ATOM 906 N N . TYR A 1 119 ? -1.565 24.844 -4.809 1 98.56 119 TYR A N 1
ATOM 907 C CA . TYR A 1 119 ? -2.586 25.078 -3.791 1 98.56 119 TYR A CA 1
ATOM 908 C C . TYR A 1 119 ? -3.518 26.219 -4.195 1 98.56 119 TYR A C 1
ATOM 910 O O . TYR A 1 119 ? -3.059 27.281 -4.59 1 98.56 119 TYR A O 1
ATOM 918 N N . GLN A 1 120 ? -4.758 26.031 -4.07 1 98.19 120 GLN A N 1
ATOM 919 C CA . GLN A 1 120 ? -5.734 27.094 -4.234 1 98.19 120 GLN A CA 1
ATOM 920 C C . GLN A 1 120 ? -5.793 27.984 -2.99 1 98.19 120 GLN A C 1
ATOM 922 O O . GLN A 1 120 ? -5.992 29.203 -3.092 1 98.19 120 GLN A O 1
ATOM 927 N N . ASN A 1 121 ? -5.66 27.344 -1.812 1 98.12 121 ASN A N 1
ATOM 928 C CA . ASN A 1 121 ? -5.664 28.031 -0.531 1 98.12 121 ASN A CA 1
ATOM 929 C C . ASN A 1 121 ? -4.562 27.516 0.391 1 98.12 121 ASN A C 1
ATOM 931 O O . ASN A 1 121 ? -4.293 26.312 0.432 1 98.12 121 ASN A O 1
ATOM 935 N N . LEU A 1 122 ? -3.947 28.438 1.053 1 98.56 122 LEU A N 1
ATOM 936 C CA . LEU A 1 122 ? -2.973 28.125 2.092 1 98.56 122 LEU A CA 1
ATOM 937 C C . LEU A 1 122 ? -3.271 28.891 3.371 1 98.56 122 LEU A C 1
ATOM 939 O O . LEU A 1 122 ? -3.516 30.094 3.33 1 98.56 122 LEU A O 1
ATOM 943 N N . HIS A 1 123 ? -3.268 28.188 4.508 1 98 123 HIS A N 1
ATOM 944 C CA . HIS A 1 123 ? -3.564 28.812 5.793 1 98 123 HIS A CA 1
ATOM 945 C C . HIS A 1 123 ? -2.473 28.516 6.812 1 98 123 HIS A C 1
ATOM 947 O O . HIS A 1 123 ? -1.953 27.391 6.867 1 98 123 HIS A O 1
ATOM 953 N N . LYS A 1 124 ? -2.178 29.531 7.539 1 96.94 124 LYS A N 1
ATOM 954 C CA . LYS A 1 124 ? -1.279 29.328 8.672 1 96.94 124 LYS A CA 1
ATOM 955 C C . LYS A 1 124 ? -2.047 28.859 9.906 1 96.94 124 LYS A C 1
ATOM 957 O O . LYS A 1 124 ? -3.057 29.469 10.281 1 96.94 124 LYS A O 1
ATOM 962 N N 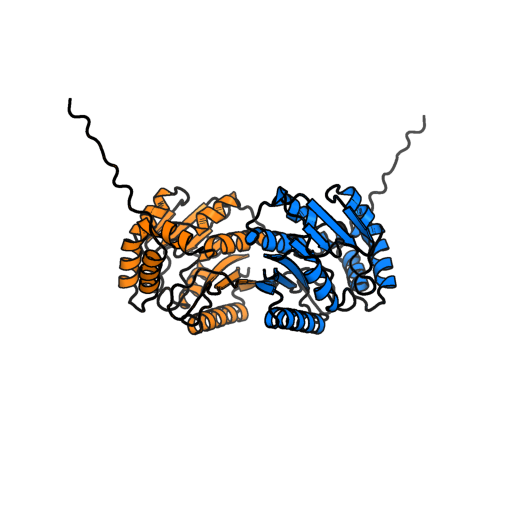. CYS A 1 125 ? -1.585 27.75 10.484 1 95.5 125 CYS A N 1
ATOM 963 C CA . CYS A 1 125 ? -2.227 27.203 11.68 1 95.5 125 CYS A CA 1
ATOM 964 C C . CYS A 1 125 ? -1.271 26.297 12.445 1 95.5 125 CYS A C 1
ATOM 966 O O . CYS A 1 125 ? -0.658 25.406 11.859 1 95.5 125 CYS A O 1
ATOM 968 N N . ILE A 1 126 ? -1.104 26.562 13.703 1 92.5 126 ILE A N 1
ATOM 969 C CA . ILE A 1 126 ? -0.32 25.672 14.562 1 92.5 126 ILE A CA 1
ATOM 970 C C . ILE A 1 126 ? -1.221 24.578 15.133 1 92.5 126 ILE A C 1
ATOM 972 O O . ILE A 1 126 ? -2.01 24.844 16.047 1 92.5 126 ILE A O 1
ATOM 976 N N . LEU A 1 127 ? -1.023 23.359 14.656 1 91.56 127 LEU A N 1
ATOM 977 C CA . LEU A 1 127 ? -1.86 22.219 15.039 1 91.56 127 LEU A CA 1
ATOM 978 C C . LEU A 1 127 ? -1.681 21.891 16.516 1 91.56 127 LEU A C 1
ATOM 980 O O . LEU A 1 127 ? -0.566 21.953 17.047 1 91.56 127 LEU A O 1
ATOM 984 N N . GLY A 1 128 ? -2.748 21.469 17.203 1 84.06 128 GLY A N 1
ATOM 985 C CA . GLY A 1 128 ? -2.709 21.156 18.625 1 84.06 128 GLY A CA 1
ATOM 986 C C . GLY A 1 128 ? -3.002 22.359 19.5 1 84.06 128 GLY A C 1
ATOM 987 O O . GLY A 1 128 ? -3.41 22.219 20.656 1 84.06 128 GLY A O 1
ATOM 988 N N . THR A 1 129 ? -2.736 23.578 19.031 1 82.94 129 THR A N 1
ATOM 989 C CA . THR A 1 129 ? -2.971 24.812 19.766 1 82.94 129 THR A CA 1
ATOM 990 C C . THR A 1 129 ? -4.199 25.531 19.234 1 82.94 129 THR A C 1
ATOM 992 O O . THR A 1 129 ? -4.965 26.125 20 1 82.94 129 THR A O 1
ATOM 995 N N . GLU A 1 130 ? -4.305 25.469 17.922 1 86.25 130 GLU A N 1
ATOM 996 C CA . GLU A 1 130 ? -5.395 26.125 17.219 1 86.25 130 GLU A CA 1
ATOM 997 C C . GLU A 1 130 ? -6.305 25.125 16.531 1 86.25 130 GLU A C 1
ATOM 999 O O . GLU A 1 130 ? -5.871 24.016 16.188 1 86.25 130 GLU A O 1
ATOM 1004 N N . GLN A 1 131 ? -7.523 25.531 16.359 1 89.75 131 GLN A N 1
ATOM 1005 C CA . GLN A 1 131 ? -8.43 24.734 15.547 1 89.75 131 GLN A CA 1
ATOM 1006 C C . GLN A 1 131 ? -8.102 24.875 14.062 1 89.75 131 GLN A C 1
ATOM 1008 O O . GLN A 1 131 ? -7.703 25.953 13.609 1 89.75 131 GLN A O 1
ATOM 1013 N N . LEU A 1 132 ? -8.266 23.781 13.352 1 94.12 132 LEU A N 1
ATOM 1014 C CA . LEU A 1 132 ? -8.055 23.828 11.906 1 94.12 132 LEU A CA 1
ATOM 1015 C C . LEU A 1 132 ? -8.938 24.891 11.266 1 94.12 132 LEU A C 1
ATOM 1017 O O . LEU A 1 132 ? -10.156 24.891 11.477 1 94.12 132 LEU A O 1
ATOM 1021 N N . PRO A 1 133 ? -8.406 25.828 10.555 1 94.88 133 PRO A N 1
ATOM 1022 C CA . PRO A 1 133 ? -9.156 26.938 9.953 1 94.88 133 PRO A CA 1
ATOM 1023 C C . PRO A 1 133 ? -9.812 26.562 8.633 1 94.88 133 PRO A C 1
ATOM 1025 O O . PRO A 1 133 ? -9.633 27.266 7.629 1 94.88 133 PRO A O 1
ATOM 1028 N N . VAL A 1 134 ? -10.562 25.516 8.562 1 95.12 134 VAL A N 1
ATOM 1029 C CA . VAL A 1 134 ? -11.234 25.062 7.348 1 95.12 134 VAL A CA 1
ATOM 1030 C C . VAL A 1 134 ? -12.68 24.688 7.664 1 95.12 134 VAL A C 1
ATOM 1032 O O . VAL A 1 134 ? -13.047 24.531 8.828 1 95.12 134 VAL A O 1
ATOM 1035 N N . GLN A 1 135 ? -13.453 24.609 6.621 1 94.12 135 GLN A N 1
ATOM 1036 C CA . GLN A 1 135 ? -14.859 24.234 6.762 1 94.12 135 GLN A CA 1
ATOM 1037 C C . GLN A 1 135 ? -15 22.75 7.059 1 94.12 135 GLN A C 1
ATOM 1039 O O . GLN A 1 135 ? -14.289 21.922 6.477 1 94.12 135 GLN A O 1
ATOM 1044 N N . SER A 1 136 ? -15.922 22.406 7.926 1 96 136 SER A N 1
ATOM 1045 C CA . SER A 1 136 ? -16.188 21 8.258 1 96 136 SER A CA 1
ATOM 1046 C C . SER A 1 136 ? -16.891 20.281 7.109 1 96 136 SER A C 1
ATOM 1048 O O . SER A 1 136 ? -17.734 20.859 6.43 1 96 136 SER A O 1
ATOM 1050 N N . GLY A 1 137 ? -16.469 19.062 6.891 1 97.25 137 GLY A N 1
ATOM 1051 C CA . GLY A 1 137 ? -17.172 18.203 5.957 1 97.25 137 GLY A CA 1
ATOM 1052 C C . GLY A 1 137 ? -17.016 18.625 4.512 1 97.25 137 GLY A C 1
ATOM 1053 O O . GLY A 1 137 ? -17.922 18.422 3.697 1 97.25 137 GLY A O 1
ATOM 1054 N N . LEU A 1 138 ? -15.953 19.234 4.18 1 97.75 138 LEU A N 1
ATOM 1055 C CA . LEU A 1 138 ? -15.805 19.781 2.832 1 97.75 138 LEU A CA 1
ATOM 1056 C C . LEU A 1 138 ? -14.859 18.922 2 1 97.75 138 LEU A C 1
ATOM 1058 O O . LEU A 1 138 ? -14.914 18.938 0.769 1 97.75 138 LEU A O 1
ATOM 1062 N N . TYR A 1 139 ? -14.047 18.156 2.604 1 98.75 139 TYR A N 1
ATOM 1063 C CA . TYR A 1 139 ? -12.922 17.578 1.874 1 98.75 139 TYR A CA 1
ATOM 1064 C C . TYR A 1 139 ? -13.141 16.094 1.595 1 98.75 139 TYR A C 1
ATOM 1066 O O . TYR A 1 139 ? -13.547 15.352 2.482 1 98.75 139 TYR A O 1
ATOM 1074 N N . ASP A 1 140 ? -12.867 15.703 0.358 1 98.81 140 ASP A N 1
ATOM 1075 C CA . ASP A 1 140 ? -12.961 14.312 -0.07 1 98.81 140 ASP A CA 1
ATOM 1076 C C . ASP A 1 140 ? -11.789 13.484 0.471 1 98.81 140 ASP A C 1
ATOM 1078 O O . ASP A 1 140 ? -11.93 12.289 0.71 1 98.81 140 ASP A O 1
ATOM 1082 N N . VAL A 1 141 ? -10.688 14.156 0.578 1 98.88 141 VAL A N 1
ATOM 1083 C CA . VAL A 1 141 ? -9.461 13.539 1.07 1 98.88 141 VAL A CA 1
ATOM 1084 C C . VAL A 1 141 ? -8.75 14.484 2.035 1 98.88 141 VAL A C 1
ATOM 1086 O O . VAL A 1 141 ? -8.57 15.664 1.732 1 98.88 141 VAL A O 1
ATOM 1089 N N . VAL A 1 142 ? -8.406 13.992 3.176 1 98.94 142 VAL A N 1
ATOM 1090 C CA . VAL A 1 142 ? -7.566 14.695 4.137 1 98.94 142 VAL A CA 1
ATOM 1091 C C . VAL A 1 142 ? -6.281 13.906 4.371 1 98.94 142 VAL A C 1
ATOM 1093 O O . VAL A 1 142 ? -6.324 12.711 4.652 1 98.94 142 VAL A O 1
ATOM 1096 N N . VAL A 1 143 ? -5.156 14.57 4.18 1 98.88 143 VAL A N 1
ATOM 1097 C CA . VAL A 1 143 ? -3.877 13.898 4.383 1 98.88 143 VAL A CA 1
ATOM 1098 C C . VAL A 1 143 ? -3.061 14.648 5.434 1 98.88 143 VAL A C 1
ATOM 1100 O O . VAL A 1 143 ? -3.102 15.883 5.5 1 98.88 143 VAL A O 1
ATOM 1103 N N . ILE A 1 144 ? -2.369 13.945 6.277 1 98.81 144 ILE A N 1
ATOM 1104 C CA . ILE A 1 144 ? -1.366 14.477 7.191 1 98.81 144 ILE A CA 1
ATOM 1105 C C . ILE A 1 144 ? -0.132 13.578 7.184 1 98.81 144 ILE A C 1
ATOM 1107 O O . ILE A 1 144 ? -0.169 12.461 7.703 1 98.81 144 ILE A O 1
ATOM 1111 N N . VAL A 1 145 ? 0.939 14.016 6.613 1 98.5 145 VAL A N 1
ATOM 1112 C CA . VAL A 1 145 ? 2.111 13.195 6.328 1 98.5 145 VAL A CA 1
ATOM 1113 C C . VAL A 1 145 ? 3.34 13.797 7.012 1 98.5 145 VAL A C 1
ATOM 1115 O O . VAL A 1 145 ? 3.711 14.938 6.738 1 98.5 145 VAL A O 1
ATOM 1118 N N . GLY A 1 146 ? 3.932 13.016 7.898 1 95.94 146 GLY A N 1
ATOM 1119 C CA . GLY A 1 146 ? 5.207 13.391 8.484 1 95.94 146 GLY A CA 1
ATOM 1120 C C . GLY A 1 146 ? 5.062 14.172 9.781 1 95.94 146 GLY A C 1
ATOM 1121 O O . GLY A 1 146 ? 6.059 14.461 10.445 1 95.94 146 GLY A O 1
ATOM 1122 N N . ALA A 1 147 ? 3.881 14.469 10.195 1 96.12 147 ALA A N 1
ATOM 1123 C CA . ALA A 1 147 ? 3.689 15.383 11.32 1 96.12 147 ALA A CA 1
ATOM 1124 C C . ALA A 1 147 ? 3.283 14.617 12.578 1 96.12 147 ALA A C 1
ATOM 1126 O O . ALA A 1 147 ? 3.492 15.102 13.695 1 96.12 147 ALA A O 1
ATOM 1127 N N . LEU A 1 148 ? 2.672 13.453 12.422 1 97.25 148 LEU A N 1
ATOM 1128 C CA . LEU A 1 148 ? 2.182 12.672 13.562 1 97.25 148 LEU A CA 1
ATOM 1129 C C . LEU A 1 148 ? 3.32 11.906 14.227 1 97.25 148 LEU A C 1
ATOM 1131 O O . LEU A 1 148 ? 3.619 10.773 13.836 1 97.25 148 LEU A O 1
ATOM 1135 N N . SER A 1 149 ? 3.916 12.477 15.242 1 94.88 149 SER A N 1
ATOM 1136 C CA . SER A 1 149 ? 5.012 11.875 15.992 1 94.88 149 SER A CA 1
ATOM 1137 C C . SER A 1 149 ? 5.207 12.57 17.344 1 94.88 149 SER A C 1
ATOM 1139 O O . SER A 1 149 ? 4.66 13.648 17.562 1 94.88 149 SER A O 1
ATOM 1141 N N . VAL A 1 150 ? 6.031 11.953 18.188 1 92.25 150 VAL A N 1
ATOM 1142 C CA . VAL A 1 150 ? 6.309 12.492 19.516 1 92.25 150 VAL A CA 1
ATOM 1143 C C . VAL A 1 150 ? 6.934 13.883 19.391 1 92.25 150 VAL A C 1
ATOM 1145 O O . VAL A 1 150 ? 7.836 14.094 18.578 1 92.25 150 VAL A O 1
ATOM 1148 N N . GLY A 1 151 ? 6.352 14.836 20.125 1 88.25 151 GLY A N 1
ATOM 1149 C CA . GLY A 1 151 ? 6.895 16.188 20.172 1 88.25 151 GLY A CA 1
ATOM 1150 C C . GLY A 1 151 ? 6.43 17.047 19.016 1 88.25 151 GLY A C 1
ATOM 1151 O O . GLY A 1 151 ? 6.789 18.219 18.922 1 88.25 151 GLY A O 1
ATOM 1152 N N . GLN A 1 152 ? 5.68 16.562 18.125 1 92.5 152 GLN A N 1
ATOM 1153 C CA . GLN A 1 152 ? 5.164 17.297 16.969 1 92.5 152 GLN A CA 1
ATOM 1154 C C . GLN A 1 152 ? 3.662 17.531 17.094 1 92.5 152 GLN A C 1
ATOM 1156 O O . GLN A 1 152 ? 3.213 18.266 17.984 1 92.5 152 GLN A O 1
ATOM 1161 N N . VAL A 1 153 ? 2.857 16.828 16.375 1 93.19 153 VAL A N 1
ATOM 1162 C CA . VAL A 1 153 ? 1.411 17.031 16.406 1 93.19 153 VAL A CA 1
ATOM 1163 C C . VAL A 1 153 ? 0.775 15.992 17.344 1 93.19 153 VAL A C 1
ATOM 1165 O O . VAL A 1 153 ? 1.008 14.789 17.188 1 93.19 153 VAL A O 1
ATOM 1168 N N . PRO A 1 154 ? 0.046 16.453 18.328 1 94 154 PRO A N 1
ATOM 1169 C CA . PRO A 1 154 ? -0.586 15.5 19.234 1 94 154 PRO A CA 1
ATOM 1170 C C . PRO A 1 154 ? -1.689 14.688 18.562 1 94 154 PRO A C 1
ATOM 1172 O O . PRO A 1 154 ? -2.283 15.141 17.578 1 94 154 PRO A O 1
ATOM 1175 N N . VAL A 1 155 ? -2.025 13.484 19.094 1 96.88 155 VAL A N 1
ATOM 1176 C CA . VAL A 1 155 ? -2.996 12.531 18.562 1 96.88 155 VAL A CA 1
ATOM 1177 C C . VAL A 1 155 ? -4.387 13.164 18.547 1 96.88 155 VAL A C 1
ATOM 1179 O O . VAL A 1 155 ? -5.234 12.805 17.734 1 96.88 155 VAL A O 1
ATOM 1182 N N . SER A 1 156 ? -4.625 14.195 19.312 1 94.44 156 SER A N 1
ATOM 1183 C CA . SER A 1 156 ? -5.922 14.852 19.422 1 94.44 156 SER A CA 1
ATOM 1184 C C . SER A 1 156 ? -6.32 15.516 18.109 1 94.44 156 SER A C 1
ATOM 1186 O O . SER A 1 156 ? -7.492 15.836 17.891 1 94.44 156 SER A O 1
ATOM 1188 N N . VAL A 1 157 ? -5.414 15.672 17.203 1 96.69 157 VAL A N 1
ATOM 1189 C CA . VAL A 1 157 ? -5.684 16.297 15.914 1 96.69 157 VAL A CA 1
ATOM 1190 C C . VAL A 1 157 ? -6.652 15.438 15.109 1 96.69 157 VAL A C 1
ATOM 1192 O O . VAL A 1 157 ? -7.293 15.914 14.172 1 96.69 157 VAL A O 1
ATOM 1195 N N . LEU A 1 158 ? -6.785 14.164 15.453 1 97.75 158 LEU A N 1
ATOM 1196 C CA . LEU A 1 158 ? -7.613 13.211 14.719 1 97.75 158 LEU A CA 1
ATOM 1197 C C . LEU A 1 158 ? -9.055 13.695 14.625 1 97.75 158 LEU A C 1
ATOM 1199 O O . LEU A 1 158 ? -9.711 13.516 13.594 1 97.75 158 LEU A O 1
ATOM 1203 N N . GLN A 1 159 ? -9.531 14.312 15.648 1 96.25 159 GLN A N 1
ATOM 1204 C CA . GLN A 1 159 ? -10.898 14.82 15.664 1 96.25 159 GLN A CA 1
ATOM 1205 C C . GLN A 1 159 ? -11.102 15.898 14.602 1 96.25 159 GLN A C 1
ATOM 1207 O O . GLN A 1 159 ? -12.125 15.922 13.922 1 96.25 159 GLN A O 1
ATOM 1212 N N . GLU A 1 160 ? -10.148 16.734 14.461 1 97.38 160 GLU A N 1
ATOM 1213 C CA . GLU A 1 160 ? -10.227 17.828 13.484 1 97.38 160 GLU A CA 1
ATOM 1214 C C . GLU A 1 160 ? -10.141 17.281 12.062 1 97.38 160 GLU A C 1
ATOM 1216 O O . GLU A 1 160 ? -10.82 17.781 11.156 1 97.38 160 GLU A O 1
ATOM 1221 N N . LEU A 1 161 ? -9.25 16.281 11.875 1 98.44 161 LEU A N 1
ATOM 1222 C CA . LEU A 1 161 ? -9.164 15.648 10.562 1 98.44 161 LEU A CA 1
ATOM 1223 C C . LEU A 1 161 ? -10.5 15.023 10.172 1 98.44 161 LEU A C 1
ATOM 1225 O O . LEU A 1 161 ? -10.961 15.203 9.039 1 98.44 161 LEU A O 1
ATOM 1229 N N . TRP A 1 162 ? -11.07 14.328 11.109 1 98.19 162 TRP A N 1
ATOM 1230 C CA . TRP A 1 162 ? -12.359 13.688 10.898 1 98.19 162 TRP A CA 1
ATOM 1231 C C . TRP A 1 162 ? -13.438 14.719 10.586 1 98.19 162 TRP A C 1
ATOM 1233 O O . TRP A 1 162 ? -14.227 14.539 9.656 1 98.19 162 TRP A O 1
ATOM 1243 N N . LEU A 1 163 ? -13.477 15.844 11.328 1 97.75 163 LEU A N 1
ATOM 1244 C CA . LEU A 1 163 ? -14.477 16.891 11.156 1 97.75 163 LEU A CA 1
ATOM 1245 C C . LEU A 1 163 ? -14.367 17.516 9.766 1 97.75 163 LEU A C 1
ATOM 1247 O O . LEU A 1 163 ? -15.383 17.828 9.141 1 97.75 163 LEU A O 1
ATOM 1251 N N . ALA A 1 164 ? -13.195 17.688 9.266 1 98.31 164 ALA A N 1
ATOM 1252 C CA . ALA A 1 164 ? -12.953 18.344 7.98 1 98.31 164 ALA A CA 1
ATOM 1253 C C . ALA A 1 164 ? -13.367 17.453 6.82 1 98.31 164 ALA A C 1
ATOM 1255 O O . ALA A 1 164 ? -13.625 17.938 5.715 1 98.31 164 ALA A O 1
ATOM 1256 N N . THR A 1 165 ? -13.406 16.156 7.035 1 98.75 165 THR A N 1
ATOM 1257 C CA . THR A 1 165 ? -13.609 15.172 5.98 1 98.75 165 THR A CA 1
ATOM 1258 C C . THR A 1 165 ? -15.102 15.016 5.676 1 98.75 165 THR A C 1
ATOM 1260 O O . THR A 1 165 ? -15.922 14.961 6.59 1 98.75 165 THR A O 1
ATOM 1263 N N . LYS A 1 166 ? -15.453 14.898 4.395 1 98.19 166 LYS A N 1
ATOM 1264 C CA . LYS A 1 166 ? -16.812 14.578 3.963 1 98.19 166 LYS A CA 1
ATOM 1265 C C . LYS A 1 166 ? -17.203 13.164 4.395 1 98.19 166 LYS A C 1
ATOM 1267 O O . LYS A 1 166 ? -16.359 12.273 4.453 1 98.19 166 LYS A O 1
ATOM 1272 N N . PRO A 1 167 ? -18.562 13.016 4.699 1 97.75 167 PRO A N 1
ATOM 1273 C CA . PRO A 1 167 ? -18.984 11.609 4.766 1 97.75 167 PRO A CA 1
ATOM 1274 C C . PRO A 1 167 ? -18.578 10.812 3.527 1 97.75 167 PRO A C 1
ATOM 1276 O O . PRO A 1 167 ? -18.766 11.273 2.4 1 97.75 167 PRO A O 1
ATOM 1279 N N . GLY A 1 168 ? -17.984 9.703 3.729 1 97.56 168 GLY A N 1
ATOM 1280 C CA . GLY A 1 168 ? -17.516 8.906 2.611 1 97.56 168 GLY A CA 1
ATOM 1281 C C . GLY A 1 168 ? -16.125 9.297 2.146 1 97.56 168 GLY A C 1
ATOM 1282 O O . GLY A 1 168 ? -15.539 8.641 1.277 1 97.56 168 GLY A O 1
ATOM 1283 N N . GLY A 1 169 ? -15.602 10.406 2.711 1 98.56 169 GLY A N 1
ATOM 1284 C CA . GLY A 1 169 ? -14.258 10.844 2.367 1 98.56 169 GLY A CA 1
ATOM 1285 C C . GLY A 1 169 ? -13.172 10.055 3.068 1 98.56 169 GLY A C 1
ATOM 1286 O O . GLY A 1 169 ? -13.461 9.227 3.932 1 98.56 169 GLY A O 1
ATOM 1287 N N . TYR A 1 170 ? -11.883 10.312 2.746 1 98.81 170 TYR A N 1
ATOM 1288 C CA . TYR A 1 170 ? -10.758 9.516 3.232 1 98.81 170 TYR A CA 1
ATOM 1289 C C . TYR A 1 170 ? -9.805 10.367 4.062 1 98.81 170 TYR A C 1
ATOM 1291 O O . TYR A 1 170 ? -9.602 11.547 3.766 1 98.81 170 TYR A O 1
ATOM 1299 N N . VAL A 1 171 ? -9.289 9.773 5.074 1 98.88 171 VAL A N 1
ATOM 1300 C CA . VAL A 1 171 ? -8.219 10.367 5.871 1 98.88 171 VAL A CA 1
ATOM 1301 C C . VAL A 1 171 ? -6.973 9.484 5.797 1 98.88 171 VAL A C 1
ATOM 1303 O O . VAL A 1 171 ? -7.012 8.312 6.16 1 98.88 171 VAL A O 1
ATOM 1306 N N . CYS A 1 172 ? -5.879 10.008 5.297 1 98.94 172 CYS A N 1
ATOM 1307 C CA . CYS A 1 172 ? -4.613 9.297 5.16 1 98.94 172 CYS A CA 1
ATOM 1308 C C . CYS A 1 172 ? -3.555 9.883 6.09 1 98.94 172 CYS A C 1
ATOM 1310 O O . CYS A 1 172 ? -3.303 11.086 6.07 1 98.94 172 CYS A O 1
ATOM 1312 N N . MET A 1 173 ? -2.939 9.016 6.867 1 98.88 173 MET A N 1
ATOM 1313 C CA . MET A 1 173 ? -2.008 9.438 7.906 1 98.88 173 MET A CA 1
ATOM 1314 C C . MET A 1 173 ? -0.728 8.609 7.863 1 98.88 173 MET A C 1
ATOM 1316 O O . MET A 1 173 ? -0.756 7.438 7.488 1 98.88 173 MET A O 1
ATOM 1320 N N . THR A 1 174 ? 0.357 9.234 8.203 1 98.81 174 THR A N 1
ATOM 1321 C CA . THR A 1 174 ? 1.608 8.492 8.297 1 98.81 174 THR A CA 1
ATOM 1322 C C . THR A 1 174 ? 2.295 8.758 9.633 1 98.81 174 THR A C 1
ATOM 1324 O O . THR A 1 174 ? 2.078 9.797 10.25 1 98.81 174 THR A O 1
ATOM 1327 N N . THR A 1 175 ? 3.096 7.832 10.102 1 98.44 175 THR A N 1
ATOM 1328 C CA . THR A 1 175 ? 3.955 8 11.266 1 98.44 175 THR A CA 1
ATOM 1329 C C . THR A 1 175 ? 5.172 7.082 11.18 1 98.44 175 THR A C 1
ATOM 1331 O O . THR A 1 175 ? 5.164 6.102 10.438 1 98.44 175 THR A O 1
ATOM 1334 N N . ARG A 1 176 ? 6.207 7.477 11.883 1 95.75 176 ARG A N 1
ATOM 1335 C CA . ARG A 1 176 ? 7.395 6.637 11.992 1 95.75 176 ARG A CA 1
ATOM 1336 C C . ARG A 1 176 ? 7.176 5.508 12.992 1 95.75 176 ARG A C 1
ATOM 1338 O O . ARG A 1 176 ? 6.34 5.621 13.891 1 95.75 176 ARG A O 1
ATOM 1345 N N . GLY A 1 177 ? 7.941 4.441 12.812 1 95.25 177 GLY A N 1
ATOM 1346 C CA . GLY A 1 177 ? 7.855 3.303 13.711 1 95.25 177 GLY A CA 1
ATOM 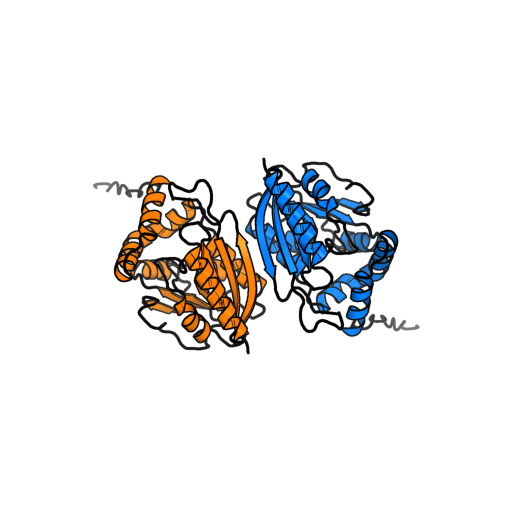1347 C C . GLY A 1 177 ? 9.156 3.01 14.43 1 95.25 177 GLY A C 1
ATOM 1348 O O . GLY A 1 177 ? 9.414 1.87 14.828 1 95.25 177 GLY A O 1
ATOM 1349 N N . ASN A 1 178 ? 10.062 3.969 14.484 1 92 178 ASN A N 1
ATOM 1350 C CA . ASN A 1 178 ? 11.328 3.768 15.188 1 92 178 ASN A CA 1
ATOM 13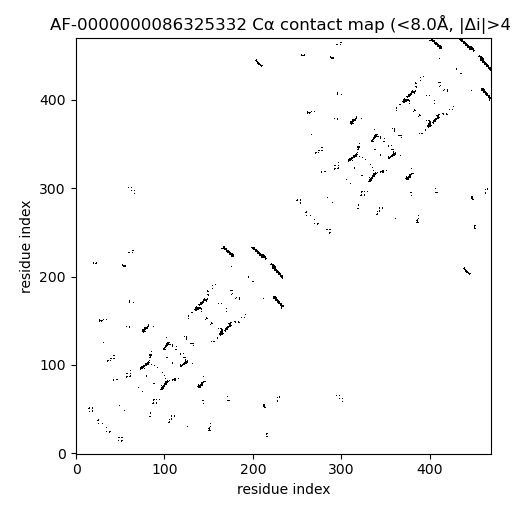51 C C . ASN A 1 178 ? 11.141 3.787 16.703 1 92 178 ASN A C 1
ATOM 1353 O O . ASN A 1 178 ? 10.078 4.184 17.188 1 92 178 ASN A O 1
ATOM 1357 N N . SER A 1 179 ? 12.125 3.412 17.438 1 90.62 179 SER A N 1
ATOM 1358 C CA . SER A 1 179 ? 12.062 3.172 18.875 1 90.62 179 SER A CA 1
ATOM 1359 C C . SER A 1 179 ? 11.594 4.41 19.625 1 90.62 179 SER A C 1
ATOM 1361 O O . SER A 1 179 ? 10.797 4.312 20.562 1 90.62 179 SER A O 1
ATOM 1363 N N . ASP A 1 180 ? 12.016 5.598 19.219 1 89.69 180 ASP A N 1
ATOM 1364 C CA . ASP A 1 180 ? 11.711 6.828 19.938 1 89.69 180 ASP A CA 1
ATOM 1365 C C . ASP A 1 180 ? 10.258 7.234 19.734 1 89.69 180 ASP A C 1
ATOM 1367 O O . ASP A 1 180 ? 9.734 8.094 20.453 1 89.69 180 ASP A O 1
ATOM 1371 N N . ASN A 1 181 ? 9.609 6.594 18.75 1 94.56 181 ASN A N 1
ATOM 1372 C CA . ASN A 1 181 ? 8.25 7.012 18.422 1 94.56 181 ASN A CA 1
ATOM 1373 C C . ASN A 1 181 ? 7.238 5.906 18.703 1 94.56 181 ASN A C 1
ATOM 1375 O O . ASN A 1 181 ? 6.07 6.012 18.328 1 94.56 181 ASN A O 1
ATOM 1379 N N . LEU A 1 182 ? 7.602 4.852 19.344 1 95.94 182 LEU A N 1
ATOM 1380 C CA . LEU A 1 182 ? 6.762 3.67 19.531 1 95.94 182 LEU A CA 1
ATOM 1381 C C . LEU A 1 182 ? 5.559 3.988 20.406 1 95.94 182 LEU A C 1
ATOM 1383 O O . LEU A 1 182 ? 4.445 3.541 20.125 1 95.94 182 LEU A O 1
ATOM 1387 N N . ASP A 1 183 ? 5.793 4.723 21.484 1 96.94 183 ASP A N 1
ATOM 1388 C CA . ASP A 1 183 ? 4.695 5.074 22.375 1 96.94 183 ASP A CA 1
ATOM 1389 C C . ASP A 1 183 ? 3.652 5.93 21.672 1 96.94 183 ASP A C 1
ATOM 1391 O O . ASP A 1 183 ? 2.449 5.711 21.828 1 96.94 183 ASP A O 1
ATOM 1395 N N . TYR A 1 184 ? 4.133 6.887 20.938 1 96.75 184 TYR A N 1
ATOM 1396 C CA . TYR A 1 184 ? 3.223 7.738 20.172 1 96.75 184 TYR A CA 1
ATOM 1397 C C . TYR A 1 184 ? 2.426 6.918 19.156 1 96.75 184 TYR A C 1
ATOM 1399 O O . TYR A 1 184 ? 1.208 7.078 19.047 1 96.75 184 TYR A O 1
ATOM 1407 N N . LYS A 1 185 ? 3.113 6.141 18.438 1 98.12 185 LYS A N 1
ATOM 1408 C CA . LYS A 1 185 ? 2.453 5.309 17.438 1 98.12 185 LYS A CA 1
ATOM 1409 C C . LYS A 1 185 ? 1.384 4.426 18.078 1 98.12 185 LYS A C 1
ATOM 1411 O O . LYS A 1 185 ? 0.297 4.254 17.516 1 98.12 185 LYS A O 1
ATOM 1416 N N . ALA A 1 186 ? 1.693 3.848 19.203 1 98.25 186 ALA A N 1
ATOM 1417 C CA . ALA A 1 186 ? 0.726 3.023 19.922 1 98.25 186 ALA A CA 1
ATOM 1418 C C . ALA A 1 186 ? -0.5 3.84 20.312 1 98.25 186 ALA A C 1
ATOM 1420 O O . ALA A 1 186 ? -1.634 3.369 20.188 1 98.25 186 ALA A O 1
ATOM 1421 N N . GLU A 1 187 ? -0.242 5.027 20.828 1 98.19 187 GLU A N 1
ATOM 1422 C CA . GLU A 1 187 ? -1.334 5.93 21.172 1 98.19 187 GLU A CA 1
ATOM 1423 C C . GLU A 1 187 ? -2.191 6.262 19.969 1 98.19 187 GLU A C 1
ATOM 1425 O O . GLU A 1 187 ? -3.422 6.285 20.047 1 98.19 187 GLU A O 1
ATOM 1430 N N . LEU A 1 188 ? -1.554 6.555 18.891 1 98.56 188 LEU A N 1
ATOM 1431 C CA . LEU A 1 188 ? -2.244 6.863 17.641 1 98.56 188 LEU A CA 1
ATOM 1432 C C . LEU A 1 188 ? -3.135 5.699 17.219 1 98.56 188 LEU A C 1
ATOM 1434 O O . LEU A 1 188 ? -4.32 5.891 16.938 1 98.56 188 LEU A O 1
ATOM 1438 N N . GLU A 1 189 ? -2.572 4.539 17.156 1 98.56 189 GLU A N 1
ATOM 1439 C CA . GLU A 1 189 ? -3.314 3.35 16.75 1 98.56 189 GLU A CA 1
ATOM 1440 C C . GLU A 1 189 ? -4.504 3.102 17.672 1 98.56 189 GLU A C 1
ATOM 1442 O O . GLU A 1 189 ? -5.578 2.703 17.219 1 98.56 189 GLU A O 1
ATOM 1447 N N . HIS A 1 190 ? -4.285 3.279 18.938 1 98.5 190 HIS A N 1
ATOM 1448 C CA . HIS A 1 190 ? -5.379 3.148 19.891 1 98.5 190 HIS A CA 1
ATOM 1449 C C . HIS A 1 190 ? -6.496 4.141 19.594 1 98.5 190 HIS A C 1
ATOM 1451 O O . HIS A 1 190 ? -7.672 3.773 19.594 1 98.5 190 HIS A O 1
ATOM 1457 N N . ALA A 1 191 ? -6.137 5.379 19.359 1 98.38 191 ALA A N 1
ATOM 1458 C CA . ALA A 1 191 ? -7.117 6.418 19.062 1 98.38 191 ALA A CA 1
ATOM 1459 C C . ALA A 1 191 ? -7.855 6.117 17.75 1 98.38 191 ALA A C 1
ATOM 1461 O O . ALA A 1 191 ? -9.07 6.316 17.656 1 98.38 191 ALA A O 1
ATOM 1462 N N . LEU A 1 192 ? -7.148 5.672 16.766 1 98.62 192 LEU A N 1
ATOM 1463 C CA . LEU A 1 192 ? -7.762 5.281 15.5 1 98.62 192 LEU A CA 1
ATOM 1464 C C . LEU A 1 192 ? -8.805 4.191 15.719 1 98.62 192 LEU A C 1
ATOM 1466 O O . LEU A 1 192 ? -9.906 4.27 15.18 1 98.62 192 LEU A O 1
ATOM 1470 N N . GLY A 1 193 ? -8.414 3.189 16.484 1 98.06 193 GLY A N 1
ATOM 1471 C CA . GLY A 1 193 ? -9.312 2.096 16.797 1 98.06 193 GLY A CA 1
ATOM 1472 C C . GLY A 1 193 ? -10.539 2.541 17.578 1 98.06 193 GLY A C 1
ATOM 1473 O O . GLY A 1 193 ? -11.648 2.047 17.344 1 98.06 193 GLY A O 1
ATOM 1474 N N . ALA A 1 194 ? -10.336 3.426 18.484 1 97.81 194 ALA A N 1
ATOM 1475 C CA . ALA A 1 194 ? -11.445 3.941 19.281 1 97.81 194 ALA A CA 1
ATOM 1476 C C . ALA A 1 194 ? -12.469 4.656 18.406 1 97.81 194 ALA A C 1
ATOM 1478 O O . ALA A 1 194 ? -13.672 4.457 18.562 1 97.81 194 ALA A O 1
ATOM 1479 N N . LEU A 1 195 ? -11.992 5.512 17.531 1 97.88 195 LEU A N 1
ATOM 1480 C CA . LEU A 1 195 ? -12.883 6.219 16.609 1 97.88 195 LEU A CA 1
ATOM 1481 C C . LEU A 1 195 ? -13.609 5.238 15.703 1 97.88 195 LEU A C 1
ATOM 1483 O O . LEU A 1 195 ? -14.773 5.441 15.367 1 97.88 195 LEU A O 1
ATOM 1487 N N . GLU A 1 196 ? -12.922 4.246 15.258 1 97.5 196 GLU A N 1
ATOM 1488 C CA . GLU A 1 196 ? -13.555 3.213 14.445 1 97.5 196 GLU A CA 1
ATOM 1489 C C . GLU A 1 196 ? -14.648 2.486 15.227 1 97.5 196 GLU A C 1
ATOM 1491 O O . GLU A 1 196 ? -15.742 2.256 14.703 1 97.5 196 GLU A O 1
ATOM 1496 N N . GLY A 1 197 ? -14.352 2.105 16.484 1 97.06 197 GLY A N 1
ATOM 1497 C CA . GLY A 1 197 ? -15.312 1.427 17.344 1 97.06 197 GLY A CA 1
ATOM 1498 C C . GLY A 1 197 ? -16.562 2.236 17.594 1 97.06 197 GLY A C 1
ATOM 1499 O O . GLY A 1 197 ? -17.656 1.671 17.766 1 97.06 197 GLY A O 1
ATOM 1500 N N . ARG A 1 198 ? -16.422 3.533 17.516 1 97.31 198 ARG A N 1
ATOM 1501 C CA . ARG A 1 198 ? -17.547 4.43 17.734 1 97.31 198 ARG A CA 1
ATOM 1502 C C . ARG A 1 198 ? -18.328 4.652 16.453 1 97.31 198 ARG A C 1
ATOM 1504 O O . ARG A 1 198 ? -19.312 5.395 16.438 1 97.31 198 ARG A O 1
ATOM 1511 N N . GLY A 1 199 ? -17.797 4.129 15.359 1 97.06 199 GLY A N 1
ATOM 1512 C CA . GLY A 1 199 ? -18.516 4.227 14.094 1 97.06 199 GLY A CA 1
ATOM 1513 C C . GLY A 1 199 ? -18.219 5.508 13.336 1 97.06 199 GLY A C 1
ATOM 1514 O O . GLY A 1 199 ? -18.938 5.871 12.414 1 97.06 199 GLY A O 1
ATOM 1515 N N . CYS A 1 200 ? -17.172 6.207 13.734 1 97.75 200 CYS A N 1
ATOM 1516 C CA . CYS A 1 200 ? -16.828 7.465 13.086 1 97.75 200 CYS A CA 1
ATOM 1517 C C . CYS A 1 200 ? -16.266 7.227 11.688 1 97.75 200 CYS A C 1
ATOM 1519 O O . CYS A 1 200 ? -16.531 8.008 10.766 1 97.75 200 CYS A O 1
ATOM 1521 N N . TRP A 1 201 ? -15.5 6.184 11.555 1 98.12 201 TRP A N 1
ATOM 1522 C CA . TRP A 1 201 ? -14.906 5.801 10.281 1 98.12 201 TRP A CA 1
ATOM 1523 C C . TRP A 1 201 ? -14.586 4.309 10.258 1 98.12 201 TRP A C 1
ATOM 1525 O O . TRP A 1 201 ? -14.859 3.594 11.219 1 98.12 201 TRP A O 1
ATOM 1535 N N . ARG A 1 202 ? -14.203 3.789 9.125 1 97.44 202 ARG A N 1
ATOM 1536 C CA . ARG A 1 202 ? -13.75 2.41 8.984 1 97.44 202 ARG A CA 1
ATOM 1537 C C . ARG A 1 202 ? -12.336 2.355 8.414 1 97.44 202 ARG A C 1
ATOM 1539 O O . ARG A 1 202 ? -11.984 3.15 7.543 1 97.44 202 ARG A O 1
ATOM 1546 N N . ARG A 1 203 ? -11.578 1.446 8.93 1 98.12 203 ARG A N 1
ATOM 1547 C CA . ARG A 1 203 ? -10.242 1.198 8.406 1 98.12 203 ARG A CA 1
ATOM 1548 C C . ARG A 1 203 ? -10.305 0.677 6.973 1 98.12 203 ARG A C 1
ATOM 1550 O O . ARG A 1 203 ? -11.023 -0.283 6.688 1 98.12 203 ARG A O 1
ATOM 1557 N N . VAL A 1 204 ? -9.586 1.321 6.098 1 98.19 204 VAL A N 1
ATOM 1558 C CA . VAL A 1 204 ? -9.523 0.92 4.695 1 98.19 204 VAL A CA 1
ATOM 1559 C C . VAL A 1 204 ? -8.25 0.118 4.445 1 98.19 204 VAL A C 1
ATOM 1561 O O . VAL A 1 204 ? -8.305 -1.001 3.93 1 98.19 204 VAL A O 1
ATOM 1564 N N . ALA A 1 205 ? -7.117 0.666 4.867 1 98.38 205 ALA A N 1
ATOM 1565 C CA . ALA A 1 205 ? -5.824 0.017 4.66 1 98.38 205 ALA A CA 1
ATOM 1566 C C . ALA A 1 205 ? -4.801 0.49 5.688 1 98.38 205 ALA A C 1
ATOM 1568 O O . ALA A 1 205 ? -4.82 1.649 6.105 1 98.38 205 ALA A O 1
ATOM 1569 N N . VAL A 1 206 ? -3.969 -0.385 6.121 1 98.62 206 VAL A N 1
ATOM 1570 C CA . VAL A 1 206 ? -2.781 -0.082 6.914 1 98.62 206 VAL A CA 1
ATOM 1571 C C . VAL A 1 206 ? -1.552 -0.714 6.266 1 98.62 206 VAL A C 1
ATOM 1573 O O . VAL A 1 206 ? -1.541 -1.914 5.98 1 98.62 206 VAL A O 1
ATOM 1576 N N . MET A 1 207 ? -0.575 0.075 6.035 1 98.31 207 MET A N 1
ATOM 1577 C CA . MET A 1 207 ? 0.66 -0.404 5.418 1 98.31 207 MET A CA 1
ATOM 1578 C C . MET A 1 207 ? 1.854 -0.161 6.336 1 98.31 207 MET A C 1
ATOM 1580 O O . MET A 1 207 ? 2.084 0.966 6.777 1 98.31 207 MET A O 1
ATOM 1584 N N . GLU A 1 208 ? 2.592 -1.191 6.668 1 98.06 208 GLU A N 1
ATOM 1585 C CA . GLU A 1 208 ? 3.869 -1.095 7.371 1 98.06 208 GLU A CA 1
ATOM 1586 C C . GLU A 1 208 ? 5.043 -1.229 6.402 1 98.06 208 GLU A C 1
ATOM 1588 O O . GLU A 1 208 ? 5.078 -2.154 5.59 1 98.06 208 GLU A O 1
ATOM 1593 N N . VAL A 1 209 ? 5.969 -0.3 6.539 1 97.75 209 VAL A N 1
ATOM 1594 C CA . VAL A 1 209 ? 7.105 -0.254 5.625 1 97.75 209 VAL A CA 1
ATOM 1595 C C . VAL A 1 209 ? 8.406 -0.326 6.418 1 97.75 209 VAL A C 1
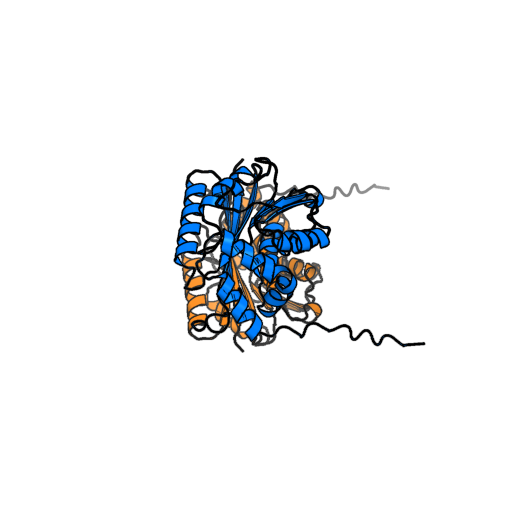ATOM 1597 O O . VAL A 1 209 ? 8.602 0.42 7.379 1 97.75 209 VAL A O 1
ATOM 1600 N N . ALA A 1 210 ? 9.344 -1.14 5.961 1 95.12 210 ALA A N 1
ATOM 1601 C CA . ALA A 1 210 ? 10.578 -1.362 6.703 1 95.12 210 ALA A CA 1
ATOM 1602 C C . ALA A 1 210 ? 11.586 -0.245 6.441 1 95.12 210 ALA A C 1
ATOM 1604 O O . ALA A 1 210 ? 12.258 0.227 7.363 1 95.12 210 ALA A O 1
ATOM 1605 N N . GLN A 1 211 ? 11.758 0.135 5.172 1 93.5 211 GLN A N 1
ATOM 1606 C CA . GLN A 1 211 ? 12.695 1.188 4.797 1 93.5 211 GLN A CA 1
ATOM 1607 C C . GLN A 1 211 ? 11.969 2.498 4.508 1 93.5 211 GLN A C 1
ATOM 1609 O O . GLN A 1 211 ? 11.859 2.91 3.352 1 93.5 211 GLN A O 1
ATOM 1614 N N . TRP A 1 212 ? 11.547 3.123 5.59 1 94.12 212 TRP A N 1
ATOM 1615 C CA . TRP A 1 212 ? 10.742 4.336 5.578 1 94.12 212 TRP A CA 1
ATOM 1616 C C . TRP A 1 212 ? 11.594 5.562 5.285 1 94.12 212 TRP A C 1
ATOM 1618 O O . TRP A 1 212 ? 11.258 6.371 4.418 1 94.12 212 TRP A O 1
ATOM 1628 N N . GLU A 1 213 ? 12.68 5.699 5.965 1 91.94 213 GLU A N 1
ATOM 1629 C CA . GLU A 1 213 ? 13.719 6.707 5.785 1 91.94 213 GLU A CA 1
ATOM 1630 C C . GLU A 1 213 ? 15.023 6.289 6.457 1 91.94 213 GLU A C 1
ATOM 1632 O O . GLU A 1 213 ? 15.023 5.418 7.332 1 91.94 213 GLU A O 1
ATOM 1637 N N . ARG A 1 214 ? 16.109 6.895 6.02 1 88.81 214 ARG A N 1
ATOM 1638 C CA . ARG A 1 214 ? 17.406 6.57 6.609 1 88.81 214 ARG A CA 1
ATOM 1639 C C . ARG A 1 214 ? 17.469 7.008 8.07 1 88.81 214 ARG A C 1
ATOM 1641 O O . ARG A 1 214 ? 16.984 8.086 8.422 1 88.81 214 ARG A O 1
ATOM 1648 N N . ALA A 1 215 ? 18.062 6.176 8.844 1 85.44 215 ALA A N 1
ATOM 1649 C CA . ALA A 1 215 ? 18.219 6.473 10.266 1 85.44 215 ALA A CA 1
ATOM 1650 C C . ALA A 1 215 ? 19.25 7.582 10.492 1 85.44 215 ALA A C 1
ATOM 1652 O O . ALA A 1 215 ? 20.281 7.629 9.812 1 85.44 215 ALA A O 1
ATOM 1653 N N . VAL A 1 216 ? 18.906 8.422 11.352 1 77.19 216 VAL A N 1
ATOM 1654 C CA . VAL A 1 216 ? 19.859 9.492 11.664 1 77.19 216 VAL A CA 1
ATOM 1655 C C . VAL A 1 216 ? 20.328 9.352 13.109 1 77.19 216 VAL A C 1
ATOM 1657 O O . VAL A 1 216 ? 21.312 9.984 13.516 1 77.19 216 VAL A O 1
ATOM 1660 N N . SER A 1 217 ? 19.641 8.547 13.898 1 70.62 217 SER A N 1
ATOM 1661 C CA . SER A 1 217 ? 20.031 8.375 15.289 1 70.62 217 SER A CA 1
ATOM 1662 C C . SER A 1 217 ? 21.266 7.477 15.414 1 70.62 217 SER A C 1
ATOM 1664 O O . SER A 1 217 ? 21.484 6.598 14.578 1 70.62 217 SER A O 1
ATOM 1666 N N . HIS A 1 218 ? 21.984 7.801 16.328 1 64.5 218 HIS A N 1
ATOM 1667 C CA . HIS A 1 218 ? 23.172 7 16.609 1 64.5 218 HIS A CA 1
ATOM 1668 C C . HIS A 1 218 ? 22.797 5.578 17.016 1 64.5 218 HIS A C 1
ATOM 1670 O O . HIS A 1 218 ? 23.609 4.664 16.938 1 64.5 218 HIS A O 1
ATOM 1676 N N . LEU A 1 219 ? 21.641 5.477 17.375 1 64.19 219 LEU A N 1
ATOM 1677 C CA . LEU A 1 219 ? 21.203 4.18 17.875 1 64.19 219 LEU A CA 1
ATOM 1678 C C . LEU A 1 219 ? 20.703 3.291 16.75 1 64.19 219 LEU A C 1
ATOM 1680 O O . LEU A 1 219 ? 20.531 2.084 16.922 1 64.19 219 LEU A O 1
ATOM 1684 N N . GLU A 1 220 ? 20.453 3.93 15.68 1 70.25 220 GLU A N 1
ATOM 1685 C CA . GLU A 1 220 ? 19.875 3.152 14.578 1 70.25 220 GLU A CA 1
ATOM 1686 C C . GLU A 1 220 ? 20.766 3.225 13.336 1 70.25 220 GLU A C 1
ATOM 1688 O O . GLU A 1 220 ? 21.438 4.23 13.109 1 70.25 220 GLU A O 1
ATOM 1693 N N . SER A 1 221 ? 20.969 2.098 12.703 1 74.94 221 SER A N 1
ATOM 1694 C CA . SER A 1 221 ? 21.672 2.016 11.422 1 74.94 221 SER A CA 1
ATOM 1695 C C . SER A 1 221 ? 20.734 1.573 10.305 1 74.94 221 SER A C 1
ATOM 1697 O O . SER A 1 221 ? 19.734 0.901 10.555 1 74.94 221 SER A O 1
ATOM 1699 N N . GLY A 1 222 ? 21.031 2.18 9.188 1 87.56 222 GLY A N 1
ATOM 1700 C CA . GLY A 1 222 ? 20.234 1.786 8.039 1 87.56 222 GLY A CA 1
ATOM 1701 C C . GLY A 1 222 ? 18.969 2.6 7.887 1 87.56 222 GLY A C 1
ATOM 1702 O O . GLY A 1 222 ? 19.016 3.828 7.793 1 87.56 222 GLY A O 1
ATOM 1703 N N . TYR A 1 223 ? 17.844 1.898 7.891 1 92.06 223 TYR A N 1
ATOM 1704 C CA . TYR A 1 223 ? 16.562 2.557 7.719 1 92.06 223 TYR A CA 1
ATOM 1705 C C . TYR A 1 223 ? 15.68 2.373 8.945 1 92.06 223 TYR A C 1
ATOM 1707 O O . TYR A 1 223 ? 15.844 1.407 9.695 1 92.06 223 TYR A O 1
ATOM 1715 N N . ILE A 1 224 ? 14.82 3.281 9.211 1 93.19 224 ILE A N 1
ATOM 1716 C CA . ILE A 1 224 ? 13.789 3.102 10.227 1 93.19 224 ILE A CA 1
ATOM 1717 C C . ILE A 1 224 ? 12.469 2.723 9.547 1 93.19 224 ILE A C 1
ATOM 1719 O O . ILE A 1 224 ? 12.25 3.049 8.383 1 93.19 224 ILE A O 1
ATOM 1723 N N . PRO A 1 225 ? 11.609 2.033 10.312 1 96.25 225 PRO A N 1
ATOM 1724 C CA . PRO A 1 225 ? 10.305 1.672 9.75 1 96.25 225 PRO A CA 1
ATOM 1725 C C . PRO A 1 225 ? 9.281 2.799 9.867 1 96.25 225 PRO A C 1
ATOM 1727 O O . PRO A 1 225 ? 9.523 3.789 10.562 1 96.25 225 PRO A O 1
ATOM 1730 N N . GLY A 1 226 ? 8.172 2.705 9.133 1 97.88 226 GLY A N 1
ATOM 1731 C CA . GLY A 1 226 ? 7.039 3.613 9.18 1 97.88 226 GLY A CA 1
ATOM 1732 C C . GLY A 1 226 ? 5.738 2.967 8.742 1 97.88 226 GLY A C 1
ATOM 1733 O O . GLY A 1 226 ? 5.699 1.769 8.461 1 97.88 226 GLY A O 1
ATOM 1734 N N . ALA A 1 227 ? 4.676 3.777 8.805 1 98.62 227 ALA A N 1
ATOM 1735 C CA . ALA A 1 227 ? 3.355 3.223 8.508 1 98.62 227 ALA A CA 1
ATOM 1736 C C . ALA A 1 227 ? 2.471 4.254 7.809 1 98.62 227 ALA A C 1
ATOM 1738 O O . ALA A 1 227 ? 2.607 5.457 8.039 1 98.62 227 ALA A O 1
ATOM 1739 N N . VAL A 1 228 ? 1.593 3.779 6.961 1 98.75 228 VAL A N 1
ATOM 1740 C CA . VAL A 1 228 ? 0.507 4.543 6.352 1 98.75 228 VAL A CA 1
ATOM 1741 C C . VAL A 1 228 ? -0.837 4.004 6.84 1 98.75 228 VAL A C 1
ATOM 1743 O O . VAL A 1 228 ? -1.058 2.791 6.855 1 98.75 228 VAL A O 1
ATOM 1746 N N . PHE A 1 229 ? -1.715 4.871 7.297 1 98.88 229 PHE A N 1
ATOM 1747 C CA . PHE A 1 229 ? -3.078 4.551 7.707 1 98.88 229 PHE A CA 1
ATOM 1748 C C . PHE A 1 229 ? -4.09 5.234 6.797 1 98.88 229 PHE A C 1
ATOM 1750 O O . PHE A 1 229 ? -4.035 6.449 6.598 1 98.88 229 PHE A O 1
ATOM 1757 N N . LEU A 1 230 ? -4.977 4.484 6.246 1 98.88 230 LEU A N 1
ATOM 1758 C CA . LEU A 1 230 ? -6.07 5.039 5.461 1 98.88 230 LEU A CA 1
ATOM 1759 C C . LEU A 1 230 ? -7.422 4.637 6.047 1 98.88 230 LEU A C 1
ATOM 1761 O O . LEU A 1 230 ? -7.699 3.449 6.219 1 98.88 230 LEU A O 1
ATOM 1765 N N . TYR A 1 231 ? -8.227 5.609 6.375 1 98.81 231 TYR A N 1
ATOM 1766 C CA . TYR A 1 231 ? -9.562 5.414 6.922 1 98.81 231 TYR A CA 1
ATOM 1767 C C . TYR A 1 231 ? -10.602 6.148 6.09 1 98.81 231 TYR A C 1
ATOM 1769 O O . TYR A 1 231 ? -10.289 7.145 5.43 1 98.81 231 TYR A O 1
ATOM 1777 N N . GLN A 1 232 ? -11.805 5.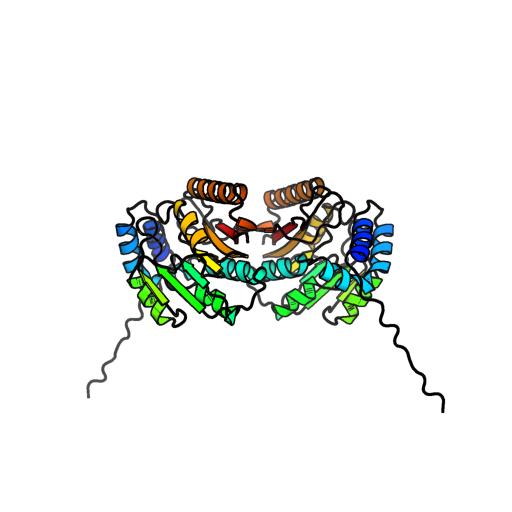688 6.125 1 98.5 232 GLN A N 1
ATOM 1778 C CA . GLN A 1 232 ? -12.914 6.312 5.418 1 98.5 232 GLN A CA 1
ATOM 1779 C C . GLN A 1 232 ? -14.039 6.695 6.379 1 98.5 232 GLN A C 1
ATOM 1781 O O . GLN A 1 232 ? -14.531 5.852 7.133 1 98.5 232 GLN A O 1
ATOM 1786 N N . LYS A 1 233 ? -14.32 7.938 6.371 1 98.31 233 LYS A N 1
ATOM 1787 C CA . LYS A 1 233 ? -15.398 8.414 7.23 1 98.31 233 LYS A CA 1
ATOM 1788 C C . LYS A 1 233 ? -16.734 7.773 6.844 1 98.31 233 LYS A C 1
ATOM 1790 O O . LYS A 1 233 ? -17.047 7.656 5.66 1 98.31 233 LYS A O 1
ATOM 1795 N N . ARG A 1 234 ? -17.453 7.363 7.816 1 95.12 234 ARG A N 1
ATOM 1796 C CA . ARG A 1 234 ? -18.75 6.734 7.574 1 95.12 234 ARG A CA 1
ATOM 1797 C C . ARG A 1 234 ? -19.766 7.746 7.051 1 95.12 234 ARG A C 1
ATOM 1799 O O . ARG A 1 234 ? -19.703 8.93 7.391 1 95.12 234 ARG A O 1
ATOM 1806 N N . PHE A 1 235 ? -20.703 7.211 6.285 1 89.69 235 PHE A N 1
ATOM 1807 C CA . PHE A 1 235 ? -21.766 8.047 5.734 1 89.69 235 PHE A CA 1
ATOM 1808 C C . PHE A 1 235 ? -22.781 8.406 6.809 1 89.69 235 PHE A C 1
ATOM 1810 O O . PHE A 1 235 ? -22.984 7.648 7.762 1 89.69 235 PHE A O 1
ATOM 1817 N N . MET B 1 1 ? -32.656 -15.5 -50.875 1 29.98 1 MET B N 1
ATOM 1818 C CA . MET B 1 1 ? -31.516 -14.891 -50.188 1 29.98 1 MET B CA 1
ATOM 1819 C C . MET B 1 1 ? -31.766 -14.789 -48.688 1 29.98 1 MET B C 1
ATOM 1821 O O . MET B 1 1 ? -32.562 -13.969 -48.25 1 29.98 1 MET B O 1
ATOM 1825 N N . TYR B 1 2 ? -31.703 -15.891 -47.875 1 34.22 2 TYR B N 1
ATOM 1826 C CA . TYR B 1 2 ? -32.031 -16.078 -46.469 1 34.22 2 TYR B CA 1
ATOM 1827 C C . TYR B 1 2 ? -31.094 -15.289 -45.562 1 34.22 2 TYR B C 1
ATOM 1829 O O . TYR B 1 2 ? -29.875 -15.453 -45.625 1 34.22 2 TYR B O 1
ATOM 1837 N N . GLU B 1 3 ? -31.375 -13.992 -45.188 1 31.98 3 GLU B N 1
ATOM 1838 C CA . GLU B 1 3 ? -30.719 -13.172 -44.156 1 31.98 3 GLU B CA 1
ATOM 1839 C C . GLU B 1 3 ? -30.547 -13.938 -42.844 1 31.98 3 GLU B C 1
ATOM 1841 O O . GLU B 1 3 ? -31.531 -14.383 -42.25 1 31.98 3 GLU B O 1
ATOM 1846 N N . ARG B 1 4 ? -29.516 -14.727 -42.719 1 34.31 4 ARG B N 1
ATOM 1847 C CA . ARG B 1 4 ? -29.156 -15.422 -41.469 1 34.31 4 ARG B CA 1
ATOM 1848 C C . ARG B 1 4 ? -29.078 -14.453 -40.312 1 34.31 4 ARG B C 1
ATOM 1850 O O . ARG B 1 4 ? -28.266 -13.531 -40.281 1 34.31 4 ARG B O 1
ATOM 1857 N N . SER B 1 5 ? -30.266 -14.164 -39.656 1 35.91 5 SER B N 1
ATOM 1858 C CA . SER B 1 5 ? -30.359 -13.508 -38.344 1 35.91 5 SER B CA 1
ATOM 1859 C C . SER B 1 5 ? -29.391 -14.141 -37.344 1 35.91 5 SER B C 1
ATOM 1861 O O . SER B 1 5 ? -29.594 -15.281 -36.938 1 35.91 5 SER B O 1
ATOM 1863 N N . HIS B 1 6 ? -28.094 -14.125 -37.5 1 34.44 6 HIS B N 1
ATOM 1864 C CA . HIS B 1 6 ? -27.156 -14.594 -36.5 1 34.44 6 HIS B CA 1
ATOM 1865 C C . HIS B 1 6 ? -27.453 -13.984 -35.125 1 34.44 6 HIS B C 1
ATOM 1867 O O . HIS B 1 6 ? -27.234 -12.789 -34.906 1 34.44 6 HIS B O 1
ATOM 1873 N N . THR B 1 7 ? -28.531 -14.328 -34.469 1 35.91 7 THR B N 1
ATOM 1874 C CA . THR B 1 7 ? -28.781 -14.047 -33.062 1 35.91 7 THR B CA 1
ATOM 1875 C C . THR B 1 7 ? -27.531 -14.336 -32.25 1 35.91 7 THR B C 1
ATOM 1877 O O . THR B 1 7 ? -27.125 -15.492 -32.094 1 35.91 7 THR B O 1
ATOM 1880 N N . MET B 1 8 ? -26.562 -13.57 -32.281 1 34.16 8 MET B N 1
ATOM 1881 C CA . MET B 1 8 ? -25.438 -13.68 -31.359 1 34.16 8 MET B CA 1
ATOM 1882 C C . MET B 1 8 ? -25.922 -13.883 -29.922 1 34.16 8 MET B C 1
ATOM 1884 O O . MET B 1 8 ? -26.734 -13.102 -29.422 1 34.16 8 MET B O 1
ATOM 1888 N N . TYR B 1 9 ? -26.25 -15.07 -29.469 1 33.44 9 TYR B N 1
ATOM 1889 C CA . TYR B 1 9 ? -26.516 -15.461 -28.094 1 33.44 9 TYR B CA 1
ATOM 1890 C C . TYR B 1 9 ? -25.625 -14.695 -27.125 1 33.44 9 TYR B C 1
ATOM 1892 O O . TYR B 1 9 ? -24.406 -14.836 -27.156 1 33.44 9 TYR B O 1
ATOM 1900 N N . ARG B 1 10 ? -25.938 -13.453 -26.844 1 40.72 10 ARG B N 1
ATOM 1901 C CA . ARG B 1 10 ? -25.281 -12.727 -25.766 1 40.72 10 ARG B CA 1
ATOM 1902 C C . ARG B 1 10 ? -25.297 -13.539 -24.484 1 40.72 10 ARG B C 1
ATOM 1904 O O . ARG B 1 10 ? -26.359 -13.953 -24.016 1 40.72 10 ARG B O 1
ATOM 1911 N N . THR B 1 11 ? -24.281 -14.32 -24.188 1 47.78 11 THR B N 1
ATOM 1912 C CA . THR B 1 11 ? -24.188 -14.992 -22.891 1 47.78 11 THR B CA 1
ATOM 1913 C C . THR B 1 11 ? -24.781 -14.109 -21.781 1 47.78 11 THR B C 1
ATOM 1915 O O . THR B 1 11 ? -24.422 -12.938 -21.672 1 47.78 11 THR B O 1
ATOM 1918 N N . PRO B 1 12 ? -25.828 -14.445 -21.156 1 58.5 12 PRO B N 1
ATOM 1919 C CA . PRO B 1 12 ? -26.516 -13.617 -20.172 1 58.5 12 PRO B CA 1
ATOM 1920 C C . PRO B 1 12 ? -25.562 -12.992 -19.156 1 58.5 12 PRO B C 1
ATOM 1922 O O . PRO B 1 12 ? -24.5 -13.562 -18.859 1 58.5 12 PRO B O 1
ATOM 1925 N N . ALA B 1 13 ? -25.812 -11.828 -18.891 1 69.38 13 ALA B N 1
ATOM 1926 C CA . ALA B 1 13 ? -25.047 -11.062 -17.906 1 69.38 13 ALA B CA 1
ATOM 1927 C C . ALA B 1 13 ? -25 -11.789 -16.562 1 69.38 13 ALA B C 1
ATOM 1929 O O . ALA B 1 13 ? -26.031 -12.234 -16.047 1 69.38 13 ALA B O 1
ATOM 1930 N N . ARG B 1 14 ? -23.766 -12.359 -16.125 1 75.25 14 ARG B N 1
ATOM 1931 C CA . ARG B 1 14 ? -23.531 -13.031 -14.859 1 75.25 14 ARG B CA 1
ATOM 1932 C C . ARG B 1 14 ? -23.984 -12.164 -13.688 1 75.25 14 ARG B C 1
ATOM 1934 O O . ARG B 1 14 ? -23.859 -10.938 -13.742 1 75.25 14 ARG B O 1
ATOM 1941 N N . THR B 1 15 ? -24.703 -12.734 -12.688 1 76.69 15 THR B N 1
ATOM 1942 C CA . THR B 1 15 ? -25.188 -12.055 -11.492 1 76.69 15 THR B CA 1
ATOM 1943 C C . THR B 1 15 ? -24.328 -12.422 -10.281 1 76.69 15 THR B C 1
ATOM 1945 O O . THR B 1 15 ? -23.5 -13.328 -10.359 1 76.69 15 THR B O 1
ATOM 1948 N N . PHE B 1 16 ? -24.5 -11.68 -9.18 1 79.75 16 PHE B N 1
ATOM 1949 C CA . PHE B 1 16 ? -23.781 -11.953 -7.941 1 79.75 16 PHE B CA 1
ATOM 1950 C C . PHE B 1 16 ? -24.109 -13.352 -7.43 1 79.75 16 PHE B C 1
ATOM 1952 O O . PHE B 1 16 ? -23.25 -14.023 -6.867 1 79.75 16 PHE B O 1
ATOM 1959 N N . VAL B 1 17 ? -25.281 -13.797 -7.625 1 77.44 17 VAL B N 1
ATOM 1960 C CA . VAL B 1 17 ? -25.688 -15.125 -7.184 1 77.44 17 VAL B CA 1
ATOM 1961 C C . VAL B 1 17 ? -24.891 -16.188 -7.941 1 77.44 17 VAL B C 1
ATOM 1963 O O . VAL B 1 17 ? -24.438 -17.172 -7.355 1 77.44 17 VAL B O 1
ATOM 1966 N N . ASP B 1 18 ? -24.703 -16 -9.25 1 79.38 18 ASP B N 1
ATOM 1967 C CA . ASP B 1 18 ? -23.875 -16.906 -10.047 1 79.38 18 ASP B CA 1
ATOM 1968 C C . ASP B 1 18 ? -22.438 -16.953 -9.531 1 79.38 18 ASP B C 1
ATOM 1970 O O . ASP B 1 18 ? -21.859 -18.031 -9.391 1 79.38 18 ASP B O 1
ATOM 1974 N N . VAL B 1 19 ? -21.969 -15.828 -9.219 1 79.38 19 VAL B N 1
ATOM 1975 C CA . VAL B 1 19 ? -20.578 -15.672 -8.789 1 79.38 19 VAL B CA 1
ATOM 1976 C C . VAL B 1 19 ? -20.391 -16.328 -7.426 1 79.38 19 VAL B C 1
ATOM 1978 O O . VAL B 1 19 ? -19.375 -17 -7.191 1 79.38 19 VAL B O 1
ATOM 1981 N N . LYS B 1 20 ? -21.375 -16.141 -6.621 1 79.31 20 LYS B N 1
ATOM 1982 C CA . LYS B 1 20 ? -21.297 -16.734 -5.285 1 79.31 20 LYS B CA 1
ATOM 1983 C C . LYS B 1 20 ? -21.094 -18.25 -5.363 1 79.31 20 LYS B C 1
ATOM 1985 O O . LYS B 1 20 ? -20.219 -18.781 -4.676 1 79.31 20 LYS B O 1
ATOM 1990 N N . LYS B 1 21 ? -21.797 -18.891 -6.152 1 77.56 21 LYS B N 1
ATOM 1991 C CA . LYS B 1 21 ? -21.703 -20.344 -6.289 1 77.56 21 LYS B CA 1
ATOM 1992 C C . LYS B 1 21 ? -20.312 -20.75 -6.793 1 77.56 21 LYS B C 1
ATOM 1994 O O . LYS B 1 21 ? -19.734 -21.719 -6.289 1 77.56 21 LYS B O 1
ATOM 1999 N N . VAL B 1 22 ? -19.875 -20.078 -7.719 1 78 22 VAL B N 1
ATOM 2000 C CA . VAL B 1 22 ? -18.594 -20.406 -8.344 1 78 22 VAL B CA 1
ATOM 2001 C C . VAL B 1 22 ? -17.453 -20.219 -7.344 1 78 22 VAL B C 1
ATOM 2003 O O . VAL B 1 22 ? -16.578 -21.062 -7.223 1 78 22 VAL B O 1
ATOM 2006 N N . ILE B 1 23 ? -17.484 -19.156 -6.613 1 78.5 23 ILE B N 1
ATOM 2007 C CA . ILE B 1 23 ? -16.422 -18.844 -5.66 1 78.5 23 ILE B CA 1
ATOM 2008 C C . ILE B 1 23 ? -16.438 -19.859 -4.523 1 78.5 23 ILE B C 1
ATOM 2010 O O . ILE B 1 23 ? -15.391 -20.328 -4.086 1 78.5 23 ILE B O 1
ATOM 2014 N N . LEU B 1 24 ? -17.625 -20.203 -4.047 1 74.88 24 LEU B N 1
ATOM 2015 C CA . LEU B 1 24 ? -17.734 -21.219 -3.012 1 74.88 24 LEU B CA 1
ATOM 2016 C C . LEU B 1 24 ? -17.125 -22.547 -3.48 1 74.88 24 LEU B C 1
ATOM 2018 O O . LEU B 1 24 ? -16.469 -23.234 -2.707 1 74.88 24 LEU B O 1
ATOM 2022 N N . SER B 1 25 ? -17.359 -22.859 -4.703 1 75.25 25 SER B N 1
ATOM 2023 C CA . SER B 1 25 ? -16.812 -24.078 -5.281 1 75.25 25 SER B CA 1
ATOM 2024 C C . SER B 1 25 ? -15.281 -24.016 -5.34 1 75.25 25 SER B C 1
ATOM 2026 O O . SER B 1 25 ? -14.602 -25 -5.059 1 75.25 25 SER B O 1
ATOM 2028 N N . ALA B 1 26 ? -14.758 -22.875 -5.645 1 77.44 26 ALA B N 1
ATOM 2029 C CA . ALA B 1 26 ? -13.312 -22.672 -5.742 1 77.44 26 ALA B CA 1
ATOM 2030 C C . ALA B 1 26 ? -12.641 -22.906 -4.391 1 77.44 26 ALA B C 1
ATOM 2032 O O . ALA B 1 26 ? -11.477 -23.312 -4.328 1 77.44 26 ALA B O 1
ATOM 2033 N N . HIS B 1 27 ? -13.352 -22.719 -3.32 1 74.75 27 HIS B N 1
ATOM 2034 C CA . HIS B 1 27 ? -12.742 -22.766 -1.997 1 74.75 27 HIS B CA 1
ATOM 2035 C C . HIS B 1 27 ? -13.078 -24.062 -1.271 1 74.75 27 HIS B C 1
ATOM 2037 O O . HIS B 1 27 ? -12.734 -24.219 -0.097 1 74.75 27 HIS B O 1
ATOM 2043 N N . GLU B 1 28 ? -13.797 -24.891 -1.98 1 72.75 28 GLU B N 1
ATOM 2044 C CA . GLU B 1 28 ? -14.023 -26.234 -1.442 1 72.75 28 GLU B CA 1
ATOM 2045 C C . GLU B 1 28 ? -12.711 -27 -1.311 1 72.75 28 GLU B C 1
ATOM 2047 O O . GLU B 1 28 ? -11.805 -26.844 -2.133 1 72.75 28 GLU B O 1
ATOM 2052 N N . ASP B 1 29 ? -12.625 -27.672 -0.258 1 72.56 29 ASP B N 1
ATOM 2053 C CA . ASP B 1 29 ? -11.414 -28.453 -0.021 1 72.56 29 ASP B CA 1
ATOM 2054 C C . ASP B 1 29 ? -11.383 -29.703 -0.898 1 72.56 29 ASP B C 1
ATOM 2056 O O . ASP B 1 29 ? -11.93 -30.75 -0.524 1 72.56 29 ASP B O 1
ATOM 2060 N N . THR B 1 30 ? -10.836 -29.609 -2.08 1 76.62 30 THR B N 1
ATOM 2061 C CA . THR B 1 30 ? -10.648 -30.719 -3.014 1 76.62 30 THR B CA 1
ATOM 2062 C C . THR B 1 30 ? -9.18 -30.875 -3.389 1 76.62 30 THR B C 1
ATOM 2064 O O . THR B 1 30 ? -8.336 -30.062 -2.975 1 76.62 30 THR B O 1
ATOM 2067 N N . GLY B 1 31 ? -8.82 -31.953 -4.023 1 76.62 31 GLY B N 1
ATOM 2068 C CA . GLY B 1 31 ? -7.441 -32.188 -4.441 1 76.62 31 GLY B CA 1
ATOM 2069 C C . GLY B 1 31 ? -7.004 -31.25 -5.562 1 76.62 31 GLY B C 1
ATOM 2070 O O . GLY B 1 31 ? -7.832 -30.562 -6.16 1 76.62 31 GLY B O 1
ATOM 2071 N N . ALA B 1 32 ? -5.734 -31.203 -5.766 1 76.31 32 ALA B N 1
ATOM 2072 C CA . ALA B 1 32 ? -5.121 -30.297 -6.734 1 76.31 32 ALA B CA 1
ATOM 2073 C C . ALA B 1 32 ? -5.699 -30.5 -8.133 1 76.31 32 ALA B C 1
ATOM 2075 O O . ALA B 1 32 ? -5.973 -29.547 -8.852 1 76.31 32 ALA B O 1
ATOM 2076 N N . LEU B 1 33 ? -5.902 -31.719 -8.562 1 77.88 33 LEU B N 1
ATOM 2077 C CA . LEU B 1 33 ? -6.414 -32 -9.898 1 77.88 33 LEU B CA 1
ATOM 2078 C C . LEU B 1 33 ? -7.855 -31.531 -10.039 1 77.88 33 LEU B C 1
ATOM 2080 O O . LEU B 1 33 ? -8.25 -31.031 -11.094 1 77.88 33 LEU B O 1
ATOM 2084 N N . ASP B 1 34 ? -8.602 -31.734 -8.984 1 82.81 34 ASP B N 1
ATOM 2085 C CA . ASP B 1 34 ? -9.977 -31.25 -8.977 1 82.81 34 ASP B CA 1
ATOM 2086 C C . ASP B 1 34 ? -10.023 -29.719 -9.086 1 82.81 34 ASP B C 1
ATOM 2088 O O . ASP B 1 34 ? -10.883 -29.172 -9.773 1 82.81 34 ASP B O 1
ATOM 2092 N N . LYS B 1 35 ? -9.117 -29.109 -8.445 1 85.25 35 LYS B N 1
ATOM 2093 C CA . LYS B 1 35 ? -9.047 -27.656 -8.5 1 85.25 35 LYS B CA 1
ATOM 2094 C C . LYS B 1 35 ? -8.727 -27.172 -9.914 1 85.25 35 LYS B C 1
ATOM 2096 O O . LYS B 1 35 ? -9.312 -26.203 -10.391 1 85.25 35 LYS B O 1
ATOM 2101 N N . VAL B 1 36 ? -7.789 -27.859 -10.531 1 85.88 36 VAL B N 1
ATOM 2102 C CA . VAL B 1 36 ? -7.422 -27.5 -11.898 1 85.88 36 VAL B CA 1
ATOM 2103 C C . VAL B 1 36 ? -8.648 -27.609 -12.805 1 85.88 36 VAL B C 1
ATOM 2105 O O . VAL B 1 36 ? -8.891 -26.734 -13.633 1 85.88 36 VAL B O 1
ATOM 2108 N N . GLY B 1 37 ? -9.398 -28.719 -12.656 1 86.12 37 GLY B N 1
ATOM 2109 C CA . GLY B 1 37 ? -10.617 -28.891 -13.422 1 86.12 37 GLY B CA 1
ATOM 2110 C C . GLY B 1 37 ? -11.617 -27.766 -13.211 1 86.12 37 GLY B C 1
ATOM 2111 O O . GLY B 1 37 ? -12.242 -27.297 -14.164 1 86.12 37 GLY B O 1
ATOM 2112 N N . PHE B 1 38 ? -11.758 -27.422 -12.016 1 86.06 38 PHE B N 1
ATOM 2113 C CA . PHE B 1 38 ? -12.648 -26.312 -11.68 1 86.06 38 PHE B CA 1
ATOM 2114 C C . PHE B 1 38 ? -12.219 -25.031 -12.391 1 86.06 38 PHE B C 1
ATOM 2116 O O . PHE B 1 38 ? -13.031 -24.375 -13.047 1 86.06 38 PHE B O 1
ATOM 2123 N N . TYR B 1 39 ? -10.969 -24.672 -12.281 1 90.5 39 TYR B N 1
ATOM 2124 C CA . TYR B 1 39 ? -10.477 -23.438 -12.906 1 90.5 39 TYR B CA 1
ATOM 2125 C C . TYR B 1 39 ? -10.578 -23.516 -14.422 1 90.5 39 TYR B C 1
ATOM 2127 O O . TYR B 1 39 ? -10.805 -22.516 -15.094 1 90.5 39 TYR B O 1
ATOM 2135 N N . ASP B 1 40 ? -10.43 -24.719 -14.984 1 90.94 40 ASP B N 1
ATOM 2136 C CA . ASP B 1 40 ? -10.633 -24.906 -16.422 1 90.94 40 ASP B CA 1
ATOM 2137 C C . ASP B 1 40 ? -12.047 -24.484 -16.828 1 90.94 40 ASP B C 1
ATOM 2139 O O . ASP B 1 40 ? -12.227 -23.797 -17.844 1 90.94 40 ASP B O 1
ATOM 2143 N N . SER B 1 41 ? -12.945 -24.859 -16 1 89.19 41 SER B N 1
ATOM 2144 C CA . SER B 1 41 ? -14.344 -24.594 -16.328 1 89.19 41 SER B CA 1
ATOM 2145 C C . SER B 1 41 ? -14.688 -23.125 -16.078 1 89.19 41 SER B C 1
ATOM 2147 O O . SER B 1 41 ? -15.625 -22.594 -16.688 1 89.19 41 SER B O 1
ATOM 2149 N N . TRP B 1 42 ? -13.914 -22.453 -15.258 1 89.06 42 TRP B N 1
ATOM 2150 C CA . TRP B 1 42 ? -14.203 -21.094 -14.812 1 89.06 42 TRP B CA 1
ATOM 2151 C C . TRP B 1 42 ? -13.484 -20.062 -15.68 1 89.06 42 TRP B C 1
ATOM 2153 O O . TRP B 1 42 ? -13.766 -18.875 -15.594 1 89.06 42 TRP B O 1
ATOM 2163 N N . ALA B 1 43 ? -12.57 -20.469 -16.484 1 91.06 43 ALA B N 1
ATOM 2164 C CA . ALA B 1 43 ? -11.586 -19.594 -17.141 1 91.06 43 ALA B CA 1
ATOM 2165 C C . ALA B 1 43 ? -12.273 -18.516 -17.969 1 91.06 43 ALA B C 1
ATOM 2167 O O . ALA B 1 43 ? -11.914 -17.344 -17.875 1 91.06 43 ALA B O 1
ATOM 2168 N N . GLU B 1 44 ? -13.281 -18.844 -18.656 1 88 44 GLU B N 1
ATOM 2169 C CA . GLU B 1 44 ? -13.922 -17.906 -19.578 1 88 44 GLU B CA 1
ATOM 2170 C C . GLU B 1 44 ? -14.703 -16.828 -18.844 1 88 44 GLU B C 1
ATOM 2172 O O . GLU B 1 44 ? -14.836 -15.703 -19.312 1 88 44 GLU B O 1
ATOM 2177 N N . ASN B 1 45 ? -15.188 -17.203 -17.656 1 89.25 45 ASN B N 1
ATOM 2178 C CA . ASN B 1 45 ? -16.016 -16.281 -16.906 1 89.25 45 ASN B CA 1
ATOM 2179 C C . ASN B 1 45 ? -15.242 -15.641 -15.758 1 89.25 45 ASN B C 1
ATOM 2181 O O . ASN B 1 45 ? -15.758 -14.758 -15.062 1 89.25 45 ASN B O 1
ATOM 2185 N N . TYR B 1 46 ? -14.078 -16.016 -15.602 1 91 46 TYR B N 1
ATOM 2186 C CA . TYR B 1 46 ? -13.297 -15.648 -14.422 1 91 46 TYR B CA 1
ATOM 2187 C C . TYR B 1 46 ? -13.25 -14.133 -14.242 1 91 46 TYR B C 1
ATOM 2189 O O . TYR B 1 46 ? -13.625 -13.609 -13.195 1 91 46 TYR B O 1
ATOM 2197 N N . GLU B 1 47 ? -12.859 -13.414 -15.281 1 89 47 GLU B N 1
ATOM 2198 C CA . GLU B 1 47 ? -12.641 -11.977 -15.18 1 89 47 GLU B CA 1
ATOM 2199 C C . GLU B 1 47 ? -13.938 -11.234 -14.867 1 89 47 GLU B C 1
ATOM 2201 O O . GLU B 1 47 ? -13.961 -10.328 -14.039 1 89 47 GLU B O 1
ATOM 2206 N N . GLN B 1 48 ? -14.945 -11.648 -15.5 1 87.62 48 GLN B N 1
ATOM 2207 C CA . GLN B 1 48 ? -16.25 -11.047 -15.227 1 87.62 48 GLN B CA 1
ATOM 2208 C C . GLN B 1 48 ? -16.672 -11.297 -13.781 1 87.62 48 GLN B C 1
ATOM 2210 O O . GLN B 1 48 ? -17.172 -10.398 -13.109 1 87.62 48 GLN B O 1
ATOM 2215 N N . ASP B 1 49 ? -16.516 -12.508 -13.344 1 88.25 49 ASP B N 1
ATOM 2216 C CA . ASP B 1 49 ? -16.938 -12.891 -12 1 88.25 49 ASP B CA 1
ATOM 2217 C C . ASP B 1 49 ? -16.172 -12.109 -10.938 1 88.25 49 ASP B C 1
ATOM 2219 O O . ASP B 1 49 ? -16.766 -11.586 -9.992 1 88.25 49 ASP B O 1
ATOM 2223 N N . VAL B 1 50 ? -14.836 -11.992 -11.148 1 88 50 VAL B N 1
ATOM 2224 C CA . VAL B 1 50 ? -14.039 -11.328 -10.117 1 88 50 VAL B CA 1
ATOM 2225 C C . VAL B 1 50 ? -14.289 -9.828 -10.164 1 88 50 VAL B C 1
ATOM 2227 O O . VAL B 1 50 ? -14.148 -9.133 -9.148 1 88 50 VAL B O 1
ATOM 2230 N N . ALA B 1 51 ? -14.648 -9.289 -11.297 1 87.56 51 ALA B N 1
ATOM 2231 C CA . ALA B 1 51 ? -15.062 -7.887 -11.375 1 87.56 51 ALA B CA 1
ATOM 2232 C C . ALA B 1 51 ? -16.312 -7.637 -10.547 1 87.56 51 ALA B C 1
ATOM 2234 O O . ALA B 1 51 ? -16.391 -6.645 -9.812 1 87.56 51 ALA B O 1
ATOM 2235 N N . ILE B 1 52 ? -17.25 -8.578 -10.68 1 86.56 52 ILE B N 1
ATOM 2236 C CA . ILE B 1 52 ? -18.5 -8.492 -9.914 1 86.56 52 ILE B CA 1
ATOM 2237 C C . ILE B 1 52 ? -18.203 -8.562 -8.422 1 86.56 52 ILE B C 1
ATOM 2239 O O . ILE B 1 52 ? -18.844 -7.891 -7.617 1 86.56 52 ILE B O 1
ATOM 2243 N N . LEU B 1 53 ? -17.156 -9.258 -8.062 1 88.69 53 LEU B N 1
ATOM 2244 C CA . LEU B 1 53 ? -16.75 -9.445 -6.672 1 88.69 53 LEU B CA 1
ATOM 2245 C C . LEU B 1 53 ? -15.953 -8.242 -6.176 1 88.69 53 LEU B C 1
ATOM 2247 O O . LEU B 1 53 ? -15.633 -8.156 -4.984 1 88.69 53 LEU B O 1
ATOM 2251 N N . ASP B 1 54 ? -15.648 -7.324 -7.062 1 89.94 54 ASP B N 1
ATOM 2252 C CA . ASP B 1 54 ? -14.781 -6.211 -6.695 1 89.94 54 ASP B CA 1
ATOM 2253 C C . ASP B 1 54 ? -13.43 -6.711 -6.188 1 89.94 54 ASP B C 1
ATOM 2255 O O . ASP B 1 54 ? -12.953 -6.273 -5.137 1 89.94 54 ASP B O 1
ATOM 2259 N N . TYR B 1 55 ? -12.883 -7.73 -6.832 1 91.38 55 TYR B N 1
ATOM 2260 C CA . TYR B 1 55 ? -11.609 -8.344 -6.477 1 91.38 55 TYR B CA 1
ATOM 2261 C C . TYR B 1 55 ? -10.453 -7.391 -6.762 1 91.38 55 TYR B C 1
ATOM 2263 O O . TYR B 1 55 ? -10.148 -7.098 -7.922 1 91.38 55 TYR B O 1
ATOM 2271 N N . ARG B 1 56 ? -9.688 -6.973 -5.707 1 93 56 ARG B N 1
ATOM 2272 C CA . ARG B 1 56 ? -8.75 -5.852 -5.805 1 93 56 ARG B CA 1
ATOM 2273 C C . ARG B 1 56 ? -7.309 -6.34 -5.785 1 93 56 ARG B C 1
ATOM 2275 O O . ARG B 1 56 ? -6.383 -5.566 -6.051 1 93 56 ARG B O 1
ATOM 2282 N N . ALA B 1 57 ? -7.051 -7.566 -5.574 1 96.44 57 ALA B N 1
ATOM 2283 C CA . ALA B 1 57 ? -5.723 -8.094 -5.262 1 96.44 57 ALA B CA 1
ATOM 2284 C C . ALA B 1 57 ? -4.738 -7.797 -6.387 1 96.44 57 ALA B C 1
ATOM 2286 O O . ALA B 1 57 ? -3.633 -7.305 -6.141 1 96.44 57 ALA B O 1
ATOM 2287 N N . PRO B 1 58 ? -5.105 -8.031 -7.699 1 97.56 58 PRO B N 1
ATOM 2288 C CA . PRO B 1 58 ? -4.129 -7.781 -8.766 1 97.56 58 PRO B CA 1
ATOM 2289 C C . PRO B 1 58 ? -3.662 -6.332 -8.805 1 97.56 58 PRO B C 1
ATOM 2291 O O . PRO B 1 58 ? -2.459 -6.066 -8.898 1 97.56 58 PRO B O 1
ATOM 2294 N N . ALA B 1 59 ? -4.594 -5.434 -8.656 1 96.25 59 ALA B N 1
ATOM 2295 C CA . ALA B 1 59 ? -4.258 -4.012 -8.711 1 96.25 59 ALA B CA 1
ATOM 2296 C C . ALA B 1 59 ? -3.398 -3.604 -7.52 1 96.25 59 ALA B C 1
ATOM 2298 O O . ALA B 1 59 ? -2.408 -2.885 -7.676 1 96.25 59 ALA B O 1
ATOM 2299 N N . LEU B 1 60 ? -3.746 -4.039 -6.34 1 97.38 60 LEU B N 1
ATOM 2300 C CA . LEU B 1 60 ? -3.021 -3.682 -5.125 1 97.38 60 LEU B CA 1
ATOM 2301 C C . LEU B 1 60 ? -1.613 -4.266 -5.141 1 97.38 60 LEU B C 1
ATOM 2303 O O . LEU B 1 60 ? -0.657 -3.605 -4.727 1 97.38 60 LEU B O 1
ATOM 2307 N N . ALA B 1 61 ? -1.457 -5.504 -5.586 1 98.31 61 ALA B N 1
ATOM 2308 C CA . ALA B 1 61 ? -0.138 -6.117 -5.719 1 98.31 61 ALA B CA 1
ATOM 2309 C C . ALA B 1 61 ? 0.738 -5.324 -6.688 1 98.31 61 ALA B C 1
ATOM 2311 O O . ALA B 1 61 ? 1.897 -5.031 -6.387 1 98.31 61 ALA B O 1
ATOM 2312 N N . ALA B 1 62 ? 0.192 -4.969 -7.852 1 98 62 ALA B N 1
ATOM 2313 C CA . ALA B 1 62 ? 0.936 -4.223 -8.867 1 98 62 ALA B CA 1
ATOM 2314 C C . ALA B 1 62 ? 1.373 -2.861 -8.328 1 98 62 ALA B C 1
ATOM 2316 O O . ALA B 1 62 ? 2.508 -2.436 -8.547 1 98 62 ALA B O 1
ATOM 2317 N N . GLN B 1 63 ? 0.469 -2.24 -7.645 1 95.31 63 GLN B N 1
ATOM 2318 C CA . GLN B 1 63 ? 0.784 -0.939 -7.062 1 95.31 63 GLN B CA 1
ATOM 2319 C C . GLN B 1 63 ? 1.883 -1.058 -6.012 1 95.31 63 GLN B C 1
ATOM 2321 O O . GLN B 1 63 ? 2.766 -0.201 -5.926 1 95.31 63 GLN B O 1
ATOM 2326 N N . CYS B 1 64 ? 1.809 -2.092 -5.211 1 97.25 64 CYS B N 1
ATOM 2327 C CA . CYS B 1 64 ? 2.822 -2.316 -4.184 1 97.25 64 CYS B CA 1
ATOM 2328 C C . CYS B 1 64 ? 4.195 -2.521 -4.812 1 97.25 64 CYS B C 1
ATOM 2330 O O . CYS B 1 64 ? 5.164 -1.866 -4.426 1 97.25 64 CYS B O 1
ATOM 2332 N N . VAL B 1 65 ? 4.289 -3.385 -5.82 1 98.12 65 VAL B N 1
ATOM 2333 C CA . VAL B 1 65 ? 5.543 -3.621 -6.523 1 98.12 65 VAL B CA 1
ATOM 2334 C C . VAL B 1 65 ? 6.051 -2.312 -7.129 1 98.12 65 VAL B C 1
ATOM 2336 O O . VAL B 1 65 ? 7.227 -1.968 -6.98 1 98.12 65 VAL B O 1
ATOM 2339 N N . SER B 1 66 ? 5.164 -1.582 -7.762 1 94.88 66 SER B N 1
ATOM 2340 C CA . SER B 1 66 ? 5.527 -0.346 -8.445 1 94.88 66 SER B CA 1
ATOM 2341 C C . SER B 1 66 ? 6.078 0.688 -7.473 1 94.88 66 SER B C 1
ATOM 2343 O O . SER B 1 66 ? 6.996 1.438 -7.805 1 94.88 66 SER B O 1
ATOM 2345 N N . ALA B 1 67 ? 5.543 0.74 -6.316 1 93.44 67 ALA B N 1
ATOM 2346 C CA . ALA B 1 67 ? 5.922 1.736 -5.316 1 93.44 67 ALA B CA 1
ATOM 2347 C C . ALA B 1 67 ? 7.355 1.519 -4.84 1 93.44 67 ALA B C 1
ATOM 2349 O O . ALA B 1 67 ? 8.047 2.473 -4.477 1 93.44 67 ALA B O 1
ATOM 2350 N N . PHE B 1 68 ? 7.828 0.272 -4.934 1 95.62 68 PHE B N 1
ATOM 2351 C CA . PHE B 1 68 ? 9.094 0.001 -4.27 1 95.62 68 PHE B CA 1
ATOM 2352 C C . PHE B 1 68 ? 10.164 -0.395 -5.285 1 95.62 68 PHE B C 1
ATOM 2354 O O . PHE B 1 68 ? 11.359 -0.361 -4.98 1 95.62 68 PHE B O 1
ATOM 2361 N N . PHE B 1 69 ? 9.781 -0.776 -6.465 1 96.69 69 PHE B N 1
ATOM 2362 C CA . PHE B 1 69 ? 10.75 -1.201 -7.469 1 96.69 69 PHE B CA 1
ATOM 2363 C C . PHE B 1 69 ? 11.547 -0.01 -7.992 1 96.69 69 PHE B C 1
ATOM 2365 O O . PHE B 1 69 ? 10.961 0.954 -8.5 1 96.69 69 PHE B O 1
ATOM 2372 N N . GLN B 1 70 ? 12.805 0.001 -7.973 1 89.38 70 GLN B N 1
ATOM 2373 C CA . GLN B 1 70 ? 13.648 1.138 -8.328 1 89.38 70 GLN B CA 1
ATOM 2374 C C . GLN B 1 70 ? 14.398 0.876 -9.633 1 89.38 70 GLN B C 1
ATOM 2376 O O . GLN B 1 70 ? 15.008 1.788 -10.203 1 89.38 70 GLN B O 1
ATOM 2381 N N . GLY B 1 71 ? 14.305 -0.268 -10.211 1 92.19 71 GLY B N 1
ATOM 2382 C CA . GLY B 1 71 ? 15.047 -0.596 -11.422 1 92.19 71 GLY B CA 1
ATOM 2383 C C . GLY B 1 71 ? 14.297 -0.25 -12.695 1 92.19 71 GLY B C 1
ATOM 2384 O O . GLY B 1 71 ? 13.242 0.385 -12.648 1 92.19 71 GLY B O 1
ATOM 2385 N N . ASP B 1 72 ? 14.977 -0.508 -13.812 1 96.56 72 ASP B N 1
ATOM 2386 C CA . ASP B 1 72 ? 14.359 -0.34 -15.125 1 96.56 72 ASP B CA 1
ATOM 2387 C C . ASP B 1 72 ? 13.219 -1.341 -15.336 1 96.56 72 ASP B C 1
ATOM 2389 O O . ASP B 1 72 ? 13.469 -2.531 -15.539 1 96.56 72 ASP B O 1
ATOM 2393 N N . ARG B 1 73 ? 12.039 -0.851 -15.359 1 97.56 73 ARG B N 1
ATOM 2394 C CA . ARG B 1 73 ? 10.852 -1.7 -15.438 1 97.56 73 ARG B CA 1
ATOM 2395 C C . ARG B 1 73 ? 10.766 -2.393 -16.797 1 97.56 73 ARG B C 1
ATOM 2397 O O . ARG B 1 73 ? 10.367 -3.555 -16.875 1 97.56 73 ARG B O 1
ATOM 2404 N N . SER B 1 74 ? 11.125 -1.711 -17.828 1 97.56 74 SER B N 1
ATOM 2405 C CA . SER B 1 74 ? 11 -2.258 -19.188 1 97.56 74 SER B CA 1
ATOM 2406 C C . SER B 1 74 ? 11.93 -3.449 -19.391 1 97.56 74 SER B C 1
ATOM 2408 O O . SER B 1 74 ? 11.617 -4.355 -20.172 1 97.56 74 SER B O 1
ATOM 2410 N N . GLY B 1 75 ? 13.039 -3.492 -18.656 1 97.94 75 GLY B N 1
ATOM 2411 C CA . GLY B 1 75 ? 13.992 -4.578 -18.781 1 97.94 75 GLY B CA 1
ATOM 2412 C C . GLY B 1 75 ? 13.891 -5.602 -17.672 1 97.94 75 GLY B C 1
ATOM 2413 O O . GLY B 1 75 ? 14.617 -6.598 -17.656 1 97.94 75 GLY B O 1
ATOM 2414 N N . ALA B 1 76 ? 12.984 -5.375 -16.75 1 98.56 76 ALA B N 1
ATOM 2415 C CA . ALA B 1 76 ? 12.844 -6.254 -15.586 1 98.56 76 ALA B CA 1
ATOM 2416 C C . ALA B 1 76 ? 12.047 -7.508 -15.945 1 98.56 76 ALA B C 1
ATOM 2418 O O . ALA B 1 76 ? 10.969 -7.418 -16.531 1 98.56 76 ALA B O 1
ATOM 2419 N N . GLU B 1 77 ? 12.57 -8.688 -15.609 1 98.75 77 GLU B N 1
ATOM 2420 C CA . GLU B 1 77 ? 11.891 -9.961 -15.805 1 98.75 77 GLU B CA 1
ATOM 2421 C C . GLU B 1 77 ? 10.898 -10.234 -14.68 1 98.75 77 GLU B C 1
ATOM 2423 O O . GLU B 1 77 ? 11.281 -10.305 -13.508 1 98.75 77 GLU B O 1
ATOM 2428 N N . VAL B 1 78 ? 9.617 -10.414 -15.07 1 98.88 78 VAL B N 1
ATOM 2429 C CA . VAL B 1 78 ? 8.578 -10.672 -14.086 1 98.88 78 VAL B CA 1
ATOM 2430 C C . VAL B 1 78 ? 8.086 -12.109 -14.227 1 98.88 78 VAL B C 1
ATOM 2432 O O . VAL B 1 78 ? 7.75 -12.562 -15.32 1 98.88 78 VAL B O 1
ATOM 2435 N N . LEU B 1 79 ? 8.078 -12.852 -13.148 1 98.88 79 LEU B N 1
ATOM 2436 C CA . LEU B 1 79 ? 7.457 -14.164 -13.086 1 98.88 79 LEU B CA 1
ATOM 2437 C C . LEU B 1 79 ? 6.098 -14.086 -12.398 1 98.88 79 LEU B C 1
ATOM 2439 O O . LEU B 1 79 ? 6.004 -13.672 -11.242 1 98.88 79 LEU B O 1
ATOM 2443 N N . ASP B 1 80 ? 5.102 -14.422 -13.109 1 98.88 80 ASP B N 1
ATOM 2444 C CA . ASP B 1 80 ? 3.719 -14.453 -12.641 1 98.88 80 ASP B CA 1
ATOM 2445 C C . ASP B 1 80 ? 3.277 -15.883 -12.328 1 98.88 80 ASP B C 1
ATOM 2447 O O . ASP B 1 80 ? 2.854 -16.625 -13.219 1 98.88 80 ASP B O 1
ATOM 2451 N N . VAL B 1 81 ? 3.383 -16.281 -11.039 1 98.69 81 VAL B N 1
ATOM 2452 C CA . VAL B 1 81 ? 3.07 -17.641 -10.586 1 98.69 81 VAL B CA 1
ATOM 2453 C C . VAL B 1 81 ? 1.581 -17.75 -10.266 1 98.69 81 VAL B C 1
ATOM 2455 O O . VAL B 1 81 ? 1.03 -16.891 -9.555 1 98.69 81 VAL B O 1
ATOM 2458 N N . ALA B 1 82 ? 0.944 -18.844 -10.727 1 98 82 ALA B N 1
ATOM 2459 C CA . ALA B 1 82 ? -0.514 -18.938 -10.727 1 98 82 ALA B CA 1
ATOM 2460 C C . ALA B 1 82 ? -1.133 -17.719 -11.43 1 98 82 ALA B C 1
ATOM 2462 O O . ALA B 1 82 ? -1.99 -17.047 -10.859 1 98 82 ALA B O 1
ATOM 2463 N N . CYS B 1 83 ? -0.789 -17.594 -12.719 1 98.44 83 CYS B N 1
ATOM 2464 C CA . CYS B 1 83 ? -1.026 -16.344 -13.414 1 98.44 83 CYS B CA 1
ATOM 2465 C C . CYS B 1 83 ? -2.484 -16.219 -13.836 1 98.44 83 CYS B C 1
ATOM 2467 O O . CYS B 1 83 ? -2.947 -15.125 -14.172 1 98.44 83 CYS B O 1
ATOM 2469 N N . GLY B 1 84 ? -3.223 -17.375 -13.867 1 97.62 84 GLY B N 1
ATOM 2470 C CA . GLY B 1 84 ? -4.605 -17.328 -14.32 1 97.62 84 GLY B CA 1
ATOM 2471 C C . GLY B 1 84 ? -4.758 -16.703 -15.695 1 97.62 84 GLY B C 1
ATOM 2472 O O . GLY B 1 84 ? -4.074 -17.094 -16.641 1 97.62 84 GLY B O 1
ATOM 2473 N N . THR B 1 85 ? -5.672 -15.766 -15.758 1 97.44 85 THR B N 1
ATOM 2474 C CA . THR B 1 85 ? -5.941 -15.102 -17.031 1 97.44 85 THR B CA 1
ATOM 2475 C C . THR B 1 85 ? -4.969 -13.953 -17.266 1 97.44 85 THR B C 1
ATOM 2477 O O . THR B 1 85 ? -5.004 -13.297 -18.312 1 97.44 85 THR B O 1
ATOM 2480 N N . GLY B 1 86 ? -4.145 -13.625 -16.25 1 98.38 86 GLY B N 1
ATOM 2481 C CA . GLY B 1 86 ? -3.109 -12.625 -16.438 1 98.38 86 GLY B CA 1
ATOM 2482 C C . GLY B 1 86 ? -3.496 -11.258 -15.883 1 98.38 86 GLY B C 1
ATOM 2483 O O . GLY B 1 86 ? -3.014 -10.234 -16.359 1 98.38 86 GLY B O 1
ATOM 2484 N N . LEU B 1 87 ? -4.297 -11.188 -14.867 1 97.25 87 LEU B N 1
ATOM 2485 C CA . LEU B 1 87 ? -4.816 -9.922 -14.359 1 97.25 87 LEU B CA 1
ATOM 2486 C C . LEU B 1 87 ? -3.697 -9.086 -13.742 1 97.25 87 LEU B C 1
ATOM 2488 O O . LEU B 1 87 ? -3.602 -7.883 -14.008 1 97.25 87 LEU B O 1
ATOM 2492 N N . VAL B 1 88 ? -2.832 -9.672 -12.961 1 98.25 88 VAL B N 1
ATOM 2493 C CA . VAL B 1 88 ? -1.802 -8.898 -12.281 1 98.25 88 VAL B CA 1
ATOM 2494 C C . VAL B 1 88 ? -0.768 -8.414 -13.289 1 98.25 88 VAL B C 1
ATOM 2496 O O . VAL B 1 88 ? -0.302 -7.273 -13.211 1 98.25 88 VAL B O 1
ATOM 2499 N N . SER B 1 89 ? -0.396 -9.242 -14.227 1 98.56 89 SER B N 1
ATOM 2500 C CA . SER B 1 89 ? 0.583 -8.844 -15.234 1 98.56 89 SER B CA 1
ATOM 2501 C C . SER B 1 89 ? 0.053 -7.703 -16.094 1 98.56 89 SER B C 1
ATOM 2503 O O . SER B 1 89 ? 0.81 -6.812 -16.5 1 98.56 89 SER B O 1
ATOM 2505 N N . ALA B 1 90 ? -1.242 -7.758 -16.391 1 98.06 90 ALA B N 1
ATOM 2506 C CA . ALA B 1 90 ? -1.843 -6.641 -17.125 1 98.06 90 ALA B CA 1
ATOM 2507 C C . ALA B 1 90 ? -1.697 -5.336 -16.344 1 98.06 90 ALA B C 1
ATOM 2509 O O . ALA B 1 90 ? -1.383 -4.293 -16.922 1 98.06 90 ALA B O 1
ATOM 2510 N N . GLN B 1 91 ? -1.917 -5.418 -15.039 1 97.25 91 GLN B N 1
ATOM 2511 C CA . GLN B 1 91 ? -1.776 -4.238 -14.188 1 97.25 91 GLN B CA 1
ATOM 2512 C C . GLN B 1 91 ? -0.324 -3.773 -14.125 1 97.25 91 GLN B C 1
ATOM 2514 O O . GLN B 1 91 ? -0.046 -2.574 -14.188 1 97.25 91 GLN B O 1
ATOM 2519 N N . LEU B 1 92 ? 0.596 -4.715 -14.016 1 98.38 92 LEU B N 1
ATOM 2520 C CA . LEU B 1 92 ? 2.016 -4.383 -13.961 1 98.38 92 LEU B CA 1
ATOM 2521 C C . LEU B 1 92 ? 2.477 -3.75 -15.266 1 98.38 92 LEU B C 1
ATOM 2523 O O . LEU B 1 92 ? 3.311 -2.842 -15.266 1 98.38 92 LEU B O 1
ATOM 2527 N N . ARG B 1 93 ? 1.942 -4.191 -16.344 1 98.25 93 ARG B N 1
ATOM 2528 C CA . ARG B 1 93 ? 2.275 -3.627 -17.641 1 98.25 93 ARG B CA 1
ATOM 2529 C C . ARG B 1 93 ? 1.93 -2.143 -17.703 1 98.25 93 ARG B C 1
ATOM 2531 O O . ARG B 1 93 ? 2.686 -1.344 -18.25 1 98.25 93 ARG B O 1
ATOM 2538 N N . GLU B 1 94 ? 0.835 -1.76 -17.109 1 95.5 94 GLU B N 1
ATOM 2539 C CA . GLU B 1 94 ? 0.404 -0.366 -17.078 1 95.5 94 GLU B CA 1
ATOM 2540 C C . GLU B 1 94 ? 1.394 0.502 -16.297 1 95.5 94 GLU B C 1
ATOM 2542 O O . GLU B 1 94 ? 1.444 1.719 -16.5 1 95.5 94 GLU B O 1
ATOM 2547 N N . THR B 1 95 ? 2.143 -0.155 -15.477 1 94.69 95 THR B N 1
ATOM 2548 C CA . THR B 1 95 ? 3.094 0.612 -14.68 1 94.69 95 THR B CA 1
ATOM 2549 C C . THR B 1 95 ? 4.469 0.631 -15.344 1 94.69 95 THR B C 1
ATOM 2551 O O . THR B 1 95 ? 5.41 1.223 -14.82 1 94.69 95 THR B O 1
ATOM 2554 N N . GLY B 1 96 ? 4.633 -0.143 -16.453 1 96.88 96 GLY B N 1
ATOM 2555 C CA . GLY B 1 96 ? 5.852 0.016 -17.234 1 96.88 96 GLY B CA 1
ATOM 2556 C C . GLY B 1 96 ? 6.609 -1.284 -17.422 1 96.88 96 GLY B C 1
ATOM 2557 O O . GLY B 1 96 ? 7.57 -1.34 -18.188 1 96.88 96 GLY B O 1
ATOM 2558 N N . PHE B 1 97 ? 6.258 -2.344 -16.734 1 98.44 97 PHE B N 1
ATOM 2559 C CA . PHE B 1 97 ? 6.898 -3.639 -16.953 1 98.44 97 PHE B CA 1
ATOM 2560 C C . PHE B 1 97 ? 6.539 -4.211 -18.312 1 98.44 97 PHE B C 1
ATOM 2562 O O . PHE B 1 97 ? 5.438 -3.988 -18.812 1 98.44 97 PHE B O 1
ATOM 2569 N N . GLN B 1 98 ? 7.461 -5.066 -18.844 1 98.25 98 GLN B N 1
ATOM 2570 C CA . GLN B 1 98 ? 7.199 -5.469 -20.219 1 98.25 98 GLN B CA 1
ATOM 2571 C C . GLN B 1 98 ? 7.523 -6.945 -20.438 1 98.25 98 GLN B C 1
ATOM 2573 O O . GLN B 1 98 ? 7.102 -7.539 -21.422 1 98.25 98 GLN B O 1
ATOM 2578 N N . LEU B 1 99 ? 8.289 -7.551 -19.641 1 98.62 99 LEU B N 1
ATOM 2579 C CA . LEU B 1 99 ? 8.727 -8.93 -19.812 1 98.62 99 LEU B CA 1
ATOM 2580 C C . LEU B 1 99 ? 8.086 -9.844 -18.781 1 98.62 99 LEU B C 1
ATOM 2582 O O . LEU B 1 99 ? 8.406 -9.758 -17.594 1 98.62 99 LEU B O 1
ATOM 2586 N N . PHE B 1 100 ? 7.25 -10.703 -19.297 1 98.75 100 PHE B N 1
ATOM 2587 C CA . PHE B 1 100 ? 6.461 -11.523 -18.391 1 98.75 100 PHE B CA 1
ATOM 2588 C C . PHE B 1 100 ? 6.59 -13 -18.734 1 98.75 100 PHE B C 1
ATOM 2590 O O . PHE B 1 100 ? 6.52 -13.367 -19.906 1 98.75 100 PHE B O 1
ATOM 2597 N N . THR B 1 101 ? 6.812 -13.828 -17.781 1 98.81 101 THR B N 1
ATOM 2598 C CA . THR B 1 101 ? 6.637 -15.273 -17.828 1 98.81 101 THR B CA 1
ATOM 2599 C C . THR B 1 101 ? 5.535 -15.711 -16.875 1 98.81 101 THR B C 1
ATOM 2601 O O . THR B 1 101 ? 5.496 -15.273 -15.719 1 98.81 101 THR B O 1
ATOM 2604 N N . GLY B 1 102 ? 4.637 -16.469 -17.344 1 98.75 102 GLY B N 1
ATOM 2605 C CA . GLY B 1 102 ? 3.537 -16.953 -16.531 1 98.75 102 GLY B CA 1
ATOM 2606 C C . GLY B 1 102 ? 3.549 -18.453 -16.328 1 98.75 102 GLY B C 1
ATOM 2607 O O . GLY B 1 102 ? 3.965 -19.203 -17.203 1 98.75 102 GLY B O 1
ATOM 2608 N N . VAL B 1 103 ? 3.062 -18.875 -15.156 1 98.38 103 VAL B N 1
ATOM 2609 C CA . VAL B 1 103 ? 2.889 -20.297 -14.828 1 98.38 103 VAL B CA 1
ATOM 2610 C C . VAL B 1 103 ? 1.507 -20.516 -14.219 1 98.38 103 VAL B C 1
ATOM 2612 O O . VAL B 1 103 ? 1.075 -19.75 -13.352 1 98.38 103 VAL B O 1
ATOM 2615 N N . ASP B 1 104 ? 0.841 -21.5 -14.664 1 98 104 ASP B N 1
ATOM 2616 C CA . ASP B 1 104 ? -0.452 -21.859 -14.094 1 98 104 ASP B CA 1
ATOM 2617 C C . ASP B 1 104 ? -0.758 -23.344 -14.328 1 98 104 ASP B C 1
ATOM 2619 O O . ASP B 1 104 ? -0.279 -23.938 -15.297 1 98 104 ASP B O 1
ATOM 2623 N N . GLY B 1 105 ? -1.562 -23.906 -13.461 1 95.56 105 GLY B N 1
ATOM 2624 C CA . GLY B 1 105 ? -1.917 -25.297 -13.594 1 95.56 105 GLY B CA 1
ATOM 2625 C C . GLY B 1 105 ? -3.049 -25.547 -14.57 1 95.56 105 GLY B C 1
ATOM 2626 O O . GLY B 1 105 ? -3.236 -26.656 -15.055 1 95.56 105 GLY B O 1
ATOM 2627 N N . SER B 1 106 ? -3.875 -24.578 -14.844 1 95.62 106 SER B N 1
ATOM 2628 C CA . SER B 1 106 ? -5.059 -24.688 -15.688 1 95.62 106 SER B CA 1
ATOM 2629 C C . SER B 1 106 ? -4.746 -24.312 -17.125 1 95.62 106 SER B C 1
ATOM 2631 O O . SER B 1 106 ? -4.406 -23.156 -17.422 1 95.62 106 SER B O 1
ATOM 2633 N N . GLU B 1 107 ? -4.969 -25.266 -18.016 1 96.38 107 GLU B N 1
ATOM 2634 C CA . GLU B 1 107 ? -4.742 -25.031 -19.438 1 96.38 107 GLU B CA 1
ATOM 2635 C C . GLU B 1 107 ? -5.703 -23.969 -19.984 1 96.38 107 GLU B C 1
ATOM 2637 O O . GLU B 1 107 ? -5.312 -23.125 -20.797 1 96.38 107 GLU B O 1
ATOM 2642 N N . ALA B 1 108 ? -6.895 -24.031 -19.531 1 96.12 108 ALA B N 1
ATOM 2643 C CA . ALA B 1 108 ? -7.895 -23.078 -20 1 96.12 108 ALA B CA 1
ATOM 2644 C C . ALA B 1 108 ? -7.535 -21.656 -19.562 1 96.12 108 ALA B C 1
ATOM 2646 O O . ALA B 1 108 ? -7.691 -20.703 -20.328 1 96.12 108 ALA B O 1
ATOM 2647 N N . MET B 1 109 ? -7.051 -21.453 -18.328 1 97.31 109 MET B N 1
ATOM 2648 C CA . MET B 1 109 ? -6.586 -20.156 -17.859 1 97.31 109 MET B CA 1
ATOM 2649 C C . MET B 1 109 ? -5.414 -19.656 -18.703 1 97.31 109 MET B C 1
ATOM 2651 O O . MET B 1 109 ? -5.387 -18.5 -19.109 1 97.31 109 MET B O 1
ATOM 2655 N N . LEU B 1 110 ? -4.504 -20.547 -19 1 98.19 110 LEU B N 1
ATOM 2656 C CA . LEU B 1 110 ? -3.324 -20.203 -19.781 1 98.19 110 LEU B CA 1
ATOM 2657 C C . LEU B 1 110 ? -3.715 -19.766 -21.203 1 98.19 110 LEU B C 1
ATOM 2659 O O . LEU B 1 110 ? -3.072 -18.906 -21.781 1 98.19 110 LEU B O 1
ATOM 2663 N N . GLN B 1 111 ? -4.746 -20.391 -21.75 1 97.69 111 GLN B N 1
ATOM 2664 C CA . GLN B 1 111 ? -5.207 -20 -23.078 1 97.69 111 GLN B CA 1
ATOM 2665 C C . GLN B 1 111 ? -5.727 -18.562 -23.094 1 97.69 111 GLN B C 1
ATOM 2667 O O . GLN B 1 111 ? -5.43 -17.797 -24 1 97.69 111 GLN B O 1
ATOM 2672 N N . VAL B 1 112 ? -6.469 -18.234 -22.047 1 97.06 112 VAL B N 1
ATOM 2673 C CA . VAL B 1 112 ? -6.949 -16.859 -21.938 1 97.06 112 VAL B CA 1
ATOM 2674 C C . VAL B 1 112 ? -5.77 -15.906 -21.75 1 97.06 112 VAL B C 1
ATOM 2676 O O . VAL B 1 112 ? -5.707 -14.852 -22.375 1 97.06 112 VAL B O 1
ATOM 2679 N N . ALA B 1 113 ? -4.816 -16.266 -20.906 1 98 113 ALA B N 1
ATOM 2680 C CA . ALA B 1 113 ? -3.625 -15.453 -20.672 1 98 113 ALA B CA 1
ATOM 2681 C C . ALA B 1 113 ? -2.857 -15.227 -21.969 1 98 113 ALA B C 1
ATOM 2683 O O . ALA B 1 113 ? -2.385 -14.117 -22.234 1 98 113 ALA B O 1
ATOM 2684 N N . LYS B 1 114 ? -2.727 -16.266 -22.766 1 97.88 114 LYS B N 1
ATOM 2685 C CA . LYS B 1 114 ? -2.043 -16.203 -24.047 1 97.88 114 LYS B CA 1
ATOM 2686 C C . LYS B 1 114 ? -2.709 -15.18 -24.969 1 97.88 114 LYS B C 1
ATOM 2688 O O . LYS B 1 114 ? -2.029 -14.406 -25.641 1 97.88 114 LYS B O 1
ATOM 2693 N N . SER B 1 115 ? -3.965 -15.133 -24.938 1 96.75 115 SER B N 1
ATOM 2694 C CA . SER B 1 115 ? -4.734 -14.266 -25.828 1 96.75 115 SER B CA 1
ATOM 2695 C C . SER B 1 115 ? -4.527 -12.797 -25.484 1 96.75 115 SER B C 1
ATOM 2697 O O . SER B 1 115 ? -4.77 -11.922 -26.312 1 96.75 115 SER B O 1
ATOM 2699 N N . ARG B 1 116 ? -4.07 -12.484 -24.25 1 94.81 116 ARG B N 1
ATOM 2700 C CA . ARG B 1 116 ? -3.809 -11.109 -23.844 1 94.81 116 ARG B CA 1
ATOM 2701 C C . ARG B 1 116 ? -2.6 -10.539 -24.578 1 94.81 116 ARG B C 1
ATOM 2703 O O . ARG B 1 116 ? -2.447 -9.32 -24.688 1 94.81 116 ARG B O 1
ATOM 2710 N N . GLY B 1 117 ? -1.646 -11.43 -24.922 1 96.69 117 GLY B N 1
ATOM 2711 C CA . GLY B 1 117 ? -0.501 -10.992 -25.703 1 96.69 117 GLY B CA 1
ATOM 2712 C C . GLY B 1 117 ? 0.561 -10.297 -24.859 1 96.69 117 GLY B C 1
ATOM 2713 O O . GLY B 1 117 ? 1.365 -9.531 -25.391 1 96.69 117 GLY B O 1
ATOM 2714 N N . ILE B 1 118 ? 0.565 -10.539 -23.594 1 97 118 ILE B N 1
ATOM 2715 C CA . ILE B 1 118 ? 1.498 -9.812 -22.734 1 97 118 ILE B CA 1
ATOM 2716 C C . ILE B 1 118 ? 2.648 -10.734 -22.344 1 97 118 ILE B C 1
ATOM 2718 O O . ILE B 1 118 ? 3.773 -10.281 -22.125 1 97 118 ILE B O 1
ATOM 2722 N N . TYR B 1 119 ? 2.463 -11.984 -22.375 1 98.56 119 TYR B N 1
ATOM 2723 C CA . TYR B 1 119 ? 3.449 -12.938 -21.875 1 98.56 119 TYR B CA 1
ATOM 2724 C C . TYR B 1 119 ? 4.41 -13.359 -22.984 1 98.56 119 TYR B C 1
ATOM 2726 O O . TYR B 1 119 ? 3.98 -13.719 -24.094 1 98.56 119 TYR B O 1
ATOM 2734 N N . GLN B 1 120 ? 5.641 -13.352 -22.734 1 98.19 120 GLN B N 1
ATOM 2735 C CA . GLN B 1 120 ? 6.637 -13.914 -23.641 1 98.19 120 GLN B CA 1
ATOM 2736 C C . GLN B 1 120 ? 6.668 -15.438 -23.547 1 98.19 120 GLN B C 1
ATOM 2738 O O . GLN B 1 120 ? 6.895 -16.125 -24.547 1 98.19 120 GLN B O 1
ATOM 2743 N N . ASN B 1 121 ? 6.484 -15.938 -22.312 1 98.12 121 ASN B N 1
ATOM 2744 C CA . ASN B 1 121 ? 6.461 -17.375 -22.047 1 98.12 121 ASN B CA 1
ATOM 2745 C C . ASN B 1 121 ? 5.324 -17.75 -21.094 1 98.12 121 ASN B C 1
ATOM 2747 O O . ASN B 1 121 ? 5.035 -17.016 -20.156 1 98.12 121 ASN B O 1
ATOM 2751 N N . LEU B 1 122 ? 4.707 -18.844 -21.422 1 98.56 122 LEU B N 1
ATOM 2752 C CA . LEU B 1 122 ? 3.693 -19.438 -20.562 1 98.56 122 LEU B CA 1
ATOM 2753 C C . LEU B 1 122 ? 3.963 -20.922 -20.344 1 98.56 122 LEU B C 1
ATOM 2755 O O . LEU B 1 122 ? 4.227 -21.656 -21.297 1 98.56 122 LEU B O 1
ATOM 2759 N N . HIS B 1 123 ? 3.908 -21.359 -19.078 1 98 123 HIS B N 1
ATOM 2760 C CA . HIS B 1 123 ? 4.172 -22.75 -18.75 1 98 123 HIS B CA 1
ATOM 2761 C C . HIS B 1 123 ? 3.041 -23.344 -17.922 1 98 123 HIS B C 1
ATOM 2763 O O . HIS B 1 123 ? 2.498 -22.688 -17.047 1 98 123 HIS B O 1
ATOM 2769 N N . LYS B 1 124 ? 2.73 -24.562 -18.266 1 96.94 124 LYS B N 1
ATOM 2770 C CA . LYS B 1 124 ? 1.793 -25.297 -17.438 1 96.94 124 LYS B CA 1
ATOM 2771 C C . LYS B 1 124 ? 2.514 -25.984 -16.281 1 96.94 124 LYS B C 1
ATOM 2773 O O . LYS B 1 124 ? 3.516 -26.672 -16.484 1 96.94 124 LYS B O 1
ATOM 2778 N N . CYS B 1 125 ? 2.025 -25.734 -15.055 1 95.5 125 CYS B N 1
ATOM 2779 C CA . CYS B 1 125 ? 2.621 -26.328 -13.867 1 95.5 125 CYS B CA 1
ATOM 2780 C C . CYS B 1 125 ? 1.633 -26.344 -12.703 1 95.5 125 CYS B C 1
ATOM 2782 O O . CYS B 1 125 ? 1.024 -25.312 -12.398 1 95.5 125 CYS B O 1
ATOM 2784 N N . ILE B 1 126 ? 1.424 -27.484 -12.125 1 92.5 126 ILE B N 1
ATOM 2785 C CA . ILE B 1 126 ? 0.6 -27.578 -10.922 1 92.5 126 ILE B CA 1
ATOM 2786 C C . ILE B 1 126 ? 1.465 -27.344 -9.688 1 92.5 126 ILE B C 1
ATOM 2788 O O . ILE B 1 126 ? 2.234 -28.234 -9.289 1 92.5 126 ILE B O 1
ATOM 2792 N N . LEU B 1 127 ? 1.272 -26.203 -9.039 1 91.5 127 LEU B N 1
ATOM 2793 C CA . LEU B 1 127 ? 2.076 -25.797 -7.887 1 91.5 127 LEU B CA 1
ATOM 2794 C C . LEU B 1 127 ? 1.838 -26.734 -6.707 1 91.5 127 LEU B C 1
ATOM 2796 O O . LEU B 1 127 ? 0.708 -27.172 -6.469 1 91.5 127 LEU B O 1
ATOM 2800 N N . GLY B 1 128 ? 2.873 -27.016 -5.906 1 83.88 128 GLY B N 1
ATOM 2801 C CA . GLY B 1 128 ? 2.779 -27.938 -4.777 1 83.88 128 GLY B CA 1
ATOM 2802 C C . GLY B 1 128 ? 3.061 -29.375 -5.156 1 83.88 128 GLY B C 1
ATOM 2803 O O . GLY B 1 128 ? 3.432 -30.188 -4.301 1 83.88 128 GLY B O 1
ATOM 2804 N N . THR B 1 129 ? 2.83 -29.766 -6.406 1 82.94 129 THR B N 1
ATOM 2805 C CA . THR B 1 129 ? 3.062 -31.109 -6.891 1 82.94 129 THR B CA 1
ATOM 2806 C C . THR B 1 129 ? 4.316 -31.172 -7.754 1 82.94 129 THR B C 1
ATOM 2808 O O . THR B 1 129 ? 5.078 -32.156 -7.691 1 82.94 129 THR B O 1
ATOM 2811 N N . GLU B 1 130 ? 4.457 -30.125 -8.516 1 86.44 130 GLU B N 1
ATOM 2812 C CA . GLU B 1 130 ? 5.582 -30.016 -9.438 1 86.44 130 GLU B CA 1
ATOM 2813 C C . GLU B 1 130 ? 6.5 -28.844 -9.062 1 86.44 130 GLU B C 1
ATOM 2815 O O . GLU B 1 130 ? 6.062 -27.891 -8.422 1 86.44 130 GLU B O 1
ATOM 2820 N N . GLN B 1 131 ? 7.723 -29 -9.445 1 89.81 131 GLN B N 1
ATOM 2821 C CA . GLN B 1 131 ? 8.641 -27.875 -9.305 1 89.81 131 GLN B CA 1
ATOM 2822 C C . GLN B 1 131 ? 8.367 -26.812 -10.359 1 89.81 131 GLN B C 1
ATOM 2824 O O . GLN B 1 131 ? 8.008 -27.125 -11.5 1 89.81 131 GLN B O 1
ATOM 2829 N N . LEU B 1 132 ? 8.539 -25.562 -9.953 1 94.06 132 LEU B N 1
ATOM 2830 C CA . LEU B 1 132 ? 8.375 -24.469 -10.906 1 94.06 132 LEU B CA 1
ATOM 2831 C C . LEU B 1 132 ? 9.305 -24.656 -12.102 1 94.06 132 LEU B C 1
ATOM 2833 O O . LEU B 1 132 ? 10.508 -24.844 -11.93 1 94.06 132 LEU B O 1
ATOM 2837 N N . PRO B 1 133 ? 8.812 -24.672 -13.297 1 94.81 133 PRO B N 1
ATOM 2838 C CA . PRO B 1 133 ? 9.602 -24.922 -14.508 1 94.81 133 PRO B CA 1
ATOM 2839 C C . PRO B 1 133 ? 10.297 -23.656 -15.023 1 94.81 133 PRO B C 1
ATOM 2841 O O . PRO B 1 133 ? 10.156 -23.312 -16.203 1 94.81 133 PRO B O 1
ATOM 2844 N N . VAL B 1 134 ? 11.023 -22.969 -14.227 1 95 134 VAL B N 1
ATOM 2845 C CA . VAL B 1 134 ? 11.734 -21.75 -14.617 1 95 134 VAL B CA 1
ATOM 2846 C C . VAL B 1 134 ? 13.156 -21.781 -14.07 1 95 134 VAL B C 1
ATOM 2848 O O . VAL B 1 134 ? 13.484 -22.609 -13.211 1 95 134 VAL B O 1
ATOM 2851 N N . GLN B 1 135 ? 13.977 -20.938 -14.633 1 94.06 135 GLN B N 1
ATOM 2852 C CA . GLN B 1 135 ? 15.367 -20.828 -14.203 1 94.06 135 GLN B CA 1
ATOM 2853 C C . GLN B 1 135 ? 15.469 -20.125 -12.852 1 94.06 135 GLN B C 1
ATOM 2855 O O . GLN B 1 135 ? 14.766 -19.141 -12.602 1 94.06 135 GLN B O 1
ATOM 2860 N N . SER B 1 136 ? 16.359 -20.594 -12.016 1 95.81 136 SER B N 1
ATOM 2861 C CA . SER B 1 136 ? 16.594 -19.984 -10.711 1 95.81 136 SER B CA 1
ATOM 2862 C C . SER B 1 136 ? 17.312 -18.656 -10.852 1 95.81 136 SER B C 1
ATOM 2864 O O . SER B 1 136 ? 18.188 -18.5 -11.703 1 95.81 136 SER B O 1
ATOM 2866 N N . GLY B 1 137 ? 16.891 -17.703 -10.055 1 97.19 137 GLY B N 1
ATOM 2867 C CA . GLY B 1 137 ? 17.609 -16.438 -9.945 1 97.19 137 GLY B CA 1
ATOM 2868 C C . GLY B 1 137 ? 17.516 -15.586 -11.188 1 97.19 137 GLY B C 1
ATOM 2869 O O . GLY B 1 137 ? 18.438 -14.844 -11.516 1 97.19 137 GLY B O 1
ATOM 2870 N N . LEU B 1 138 ? 16.453 -15.688 -11.906 1 97.75 138 LEU B N 1
ATOM 2871 C CA . LEU B 1 138 ? 16.359 -14.969 -13.172 1 97.75 138 LEU B CA 1
ATOM 2872 C C . LEU B 1 138 ? 15.43 -13.773 -13.055 1 97.75 138 LEU B C 1
ATOM 2874 O O . LEU B 1 138 ? 15.523 -12.828 -13.844 1 97.75 138 LEU B O 1
ATOM 2878 N N . TYR B 1 139 ? 14.594 -13.758 -12.109 1 98.75 139 TYR B N 1
ATOM 2879 C CA . TYR B 1 139 ? 13.484 -12.812 -12.156 1 98.75 139 TYR B CA 1
ATOM 2880 C C . TYR B 1 139 ? 13.688 -11.672 -11.172 1 98.75 139 TYR B C 1
ATOM 2882 O O . TYR B 1 139 ? 14.062 -11.898 -10.016 1 98.75 139 TYR B O 1
ATOM 2890 N N . ASP B 1 140 ? 13.445 -10.453 -11.641 1 98.81 140 ASP B N 1
ATOM 2891 C CA . ASP B 1 140 ? 13.531 -9.25 -10.82 1 98.81 140 ASP B CA 1
ATOM 2892 C C . ASP B 1 140 ? 12.328 -9.133 -9.883 1 98.81 140 ASP B C 1
ATOM 2894 O O . ASP B 1 140 ? 12.438 -8.57 -8.797 1 98.81 140 ASP B O 1
ATOM 2898 N N . VAL B 1 141 ? 11.234 -9.625 -10.375 1 98.88 141 VAL B N 1
ATOM 2899 C CA . VAL B 1 141 ? 9.984 -9.602 -9.617 1 98.88 141 VAL B CA 1
ATOM 2900 C C . VAL B 1 141 ? 9.258 -10.93 -9.781 1 98.88 141 VAL B C 1
ATOM 2902 O O . VAL B 1 141 ? 9.102 -11.438 -10.891 1 98.88 141 VAL B O 1
ATOM 2905 N N . VAL B 1 142 ? 8.883 -11.508 -8.695 1 98.94 142 VAL B N 1
ATOM 2906 C CA . VAL B 1 142 ? 8.016 -12.68 -8.672 1 98.94 142 VAL B CA 1
ATOM 2907 C C . VAL B 1 142 ? 6.711 -12.352 -7.953 1 98.94 142 VAL B C 1
ATOM 2909 O O . VAL B 1 142 ? 6.727 -11.82 -6.836 1 98.94 142 VAL B O 1
ATOM 2912 N N . VAL B 1 143 ? 5.605 -12.602 -8.625 1 98.94 143 VAL B N 1
ATOM 2913 C CA . VAL B 1 143 ? 4.312 -12.32 -8.016 1 98.94 143 VAL B CA 1
ATOM 2914 C C . VAL B 1 143 ? 3.473 -13.594 -7.969 1 98.94 143 VAL B C 1
ATOM 2916 O O . VAL B 1 143 ? 3.531 -14.422 -8.883 1 98.94 143 VAL B O 1
ATOM 2919 N N . ILE B 1 144 ? 2.738 -13.789 -6.914 1 98.81 144 ILE B N 1
ATOM 2920 C CA . ILE B 1 144 ? 1.716 -14.828 -6.789 1 98.81 144 ILE B CA 1
ATOM 2921 C C . ILE B 1 144 ? 0.47 -14.234 -6.129 1 98.81 144 ILE B C 1
ATOM 2923 O O . ILE B 1 144 ? 0.473 -13.945 -4.934 1 98.81 144 ILE B O 1
ATOM 2927 N N . VAL B 1 145 ? -0.569 -14.055 -6.871 1 98.5 145 VAL B N 1
ATOM 2928 C CA . VAL B 1 145 ? -1.742 -13.297 -6.445 1 98.5 145 VAL B CA 1
ATOM 2929 C C . VAL B 1 145 ? -2.984 -14.18 -6.523 1 98.5 145 VAL B C 1
ATOM 2931 O O . VAL B 1 145 ? -3.332 -14.688 -7.598 1 98.5 145 VAL B O 1
ATOM 2934 N N . GLY B 1 146 ? -3.617 -14.367 -5.375 1 95.94 146 GLY B N 1
ATOM 2935 C CA . GLY B 1 146 ? -4.906 -15.039 -5.336 1 95.94 146 GLY B CA 1
ATOM 2936 C C . GLY B 1 146 ? -4.793 -16.531 -5.125 1 95.94 146 GLY B C 1
ATOM 2937 O O . GLY B 1 146 ? -5.805 -17.219 -4.949 1 95.94 146 GLY B O 1
ATOM 2938 N N . ALA B 1 147 ? -3.629 -17.062 -5.066 1 96.19 147 ALA B N 1
ATOM 2939 C CA . ALA B 1 147 ? -3.463 -18.516 -5.066 1 96.19 147 ALA B CA 1
ATOM 2940 C C . ALA B 1 147 ? -3.107 -19.031 -3.674 1 96.19 147 ALA B C 1
ATOM 2942 O O . ALA B 1 147 ? -3.332 -20.203 -3.359 1 96.19 147 ALA B O 1
ATOM 2943 N N . LEU B 1 148 ? -2.514 -18.188 -2.834 1 97.25 148 LEU B N 1
ATOM 2944 C CA . LEU B 1 148 ? -2.064 -18.594 -1.507 1 97.25 148 LEU B CA 1
ATOM 2945 C C . LEU B 1 148 ? -3.229 -18.625 -0.522 1 97.25 148 LEU B C 1
ATOM 2947 O O . LEU B 1 148 ? -3.518 -17.609 0.127 1 97.25 148 LEU B O 1
ATOM 2951 N N . SER B 1 149 ? -3.857 -19.75 -0.358 1 94.94 149 SER B N 1
ATOM 2952 C CA . SER B 1 149 ? -4.984 -19.938 0.548 1 94.94 149 SER B CA 1
ATOM 2953 C C . SER B 1 149 ? -5.215 -21.422 0.839 1 94.94 149 SER B C 1
ATOM 2955 O O . SER B 1 149 ? -4.66 -22.297 0.158 1 94.94 149 SER B O 1
ATOM 2957 N N . VAL B 1 150 ? -6.066 -21.688 1.838 1 92.31 150 VAL B N 1
ATOM 2958 C CA . VAL B 1 150 ? -6.379 -23.062 2.234 1 92.31 150 VAL B CA 1
ATOM 2959 C C . VAL B 1 150 ? -6.984 -23.812 1.053 1 92.31 150 VAL B C 1
ATOM 2961 O O . VAL B 1 150 ? -7.859 -23.297 0.359 1 92.31 150 VAL B O 1
ATOM 2964 N N . GLY B 1 151 ? -6.41 -25 0.788 1 88.25 151 GLY B N 1
ATOM 2965 C CA . GLY B 1 151 ? -6.938 -25.859 -0.255 1 88.25 151 GLY B CA 1
ATOM 2966 C C . GLY B 1 151 ? -6.422 -25.516 -1.639 1 88.25 151 GLY B C 1
ATOM 2967 O O . GLY B 1 151 ? -6.762 -26.172 -2.619 1 88.25 151 GLY B O 1
ATOM 2968 N N . GLN B 1 152 ? -5.656 -24.531 -1.793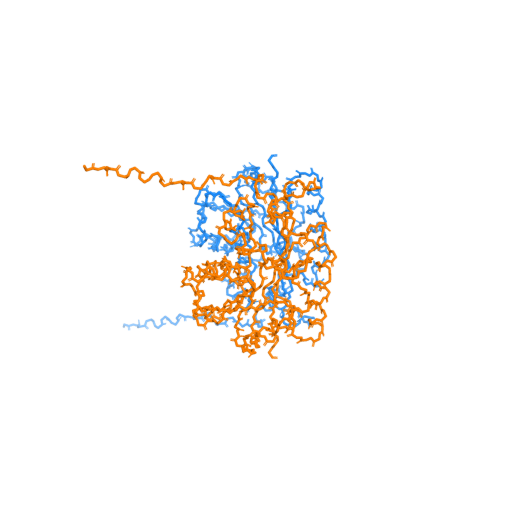 1 92.44 152 GLN B N 1
ATOM 2969 C CA . GLN B 1 152 ? -5.098 -24.109 -3.072 1 92.44 152 GLN B CA 1
ATOM 2970 C C . GLN B 1 152 ? -3.596 -24.375 -3.131 1 92.44 152 GLN B C 1
ATOM 2972 O O . GLN B 1 152 ? -3.166 -25.531 -3.152 1 92.44 152 GLN B O 1
ATOM 2977 N N . VAL B 1 153 ? -2.775 -23.391 -3.004 1 93.19 153 VAL B N 1
ATOM 2978 C CA . VAL B 1 153 ? -1.329 -23.562 -3.088 1 93.19 153 VAL B CA 1
ATOM 2979 C C . VAL B 1 153 ? -0.736 -23.641 -1.683 1 93.19 153 VAL B C 1
ATOM 2981 O O . VAL B 1 153 ? -0.981 -22.766 -0.847 1 93.19 153 VAL B O 1
ATOM 2984 N N . PRO B 1 154 ? -0.03 -24.703 -1.406 1 94 154 PRO B N 1
ATOM 2985 C CA . PRO B 1 154 ? 0.556 -24.828 -0.069 1 94 154 PRO B CA 1
ATOM 2986 C C . PRO B 1 154 ? 1.669 -23.812 0.177 1 94 154 PRO B C 1
ATOM 2988 O O . PRO B 1 154 ? 2.303 -23.344 -0.772 1 94 154 PRO B O 1
ATOM 2991 N N . VAL B 1 155 ? 1.963 -23.484 1.458 1 96.81 155 VAL B N 1
ATOM 2992 C CA . VAL B 1 155 ? 2.936 -22.5 1.9 1 96.81 155 VAL B CA 1
ATOM 2993 C C . VAL B 1 155 ? 4.336 -22.906 1.444 1 96.81 155 VAL B C 1
ATOM 2995 O O . VAL B 1 155 ? 5.203 -22.047 1.242 1 96.81 155 VAL B O 1
ATOM 2998 N N . SER B 1 156 ? 4.578 -24.141 1.13 1 94.44 156 SER B N 1
ATOM 2999 C CA . SER B 1 156 ? 5.879 -24.672 0.725 1 94.44 156 SER B CA 1
ATOM 3000 C C . SER B 1 156 ? 6.328 -24.062 -0.599 1 94.44 156 SER B C 1
ATOM 3002 O O . SER B 1 156 ? 7.512 -24.109 -0.942 1 94.44 156 SER B O 1
ATOM 3004 N N . VAL B 1 157 ? 5.453 -23.438 -1.323 1 96.69 157 VAL B N 1
ATOM 3005 C CA . VAL B 1 157 ? 5.773 -22.828 -2.611 1 96.69 157 VAL B CA 1
ATOM 3006 C C . VAL B 1 157 ? 6.754 -21.672 -2.408 1 96.69 157 VAL B C 1
ATOM 3008 O O . VAL B 1 157 ? 7.43 -21.25 -3.35 1 96.69 157 VAL B O 1
ATOM 3011 N N . LEU B 1 158 ? 6.852 -21.156 -1.198 1 97.75 158 LEU B N 1
ATOM 3012 C CA . LEU B 1 158 ? 7.688 -20 -0.885 1 97.75 158 LEU B CA 1
ATOM 3013 C C . LEU B 1 158 ? 9.141 -20.25 -1.279 1 97.75 158 LEU B C 1
ATOM 3015 O O . LEU B 1 158 ? 9.828 -19.344 -1.761 1 97.75 158 LEU B O 1
ATOM 3019 N N . GLN B 1 159 ? 9.594 -21.438 -1.108 1 96.31 159 GLN B N 1
ATOM 3020 C CA . GLN B 1 159 ? 10.969 -21.797 -1.449 1 96.31 159 GLN B CA 1
ATOM 3021 C C . GLN B 1 159 ? 11.219 -21.641 -2.947 1 96.31 159 GLN B C 1
ATOM 3023 O O . GLN B 1 159 ? 12.266 -21.141 -3.359 1 96.31 159 GLN B O 1
ATOM 3028 N N . GLU B 1 160 ? 10.281 -22.062 -3.717 1 97.38 160 GLU B N 1
ATOM 3029 C CA . GLU B 1 160 ? 10.406 -21.969 -5.168 1 97.38 160 GLU B CA 1
ATOM 3030 C C . GLU B 1 160 ? 10.359 -20.516 -5.641 1 97.38 160 GLU B C 1
ATOM 3032 O O . GLU B 1 160 ? 11.078 -20.141 -6.57 1 97.38 160 GLU B O 1
ATOM 3037 N N . LEU B 1 161 ? 9.469 -19.734 -5 1 98.44 161 LEU B N 1
ATOM 3038 C CA . LEU B 1 161 ? 9.414 -18.312 -5.332 1 98.44 161 LEU B CA 1
ATOM 3039 C C . LEU B 1 161 ? 10.75 -17.641 -5.051 1 98.44 161 LEU B C 1
ATOM 3041 O O . LEU B 1 161 ? 11.258 -16.875 -5.883 1 98.44 161 LEU B O 1
ATOM 3045 N N . TRP B 1 162 ? 11.281 -17.938 -3.896 1 98.19 162 TRP B N 1
ATOM 3046 C CA . TRP B 1 162 ? 12.57 -17.391 -3.486 1 98.19 162 TRP B CA 1
ATOM 3047 C C . TRP B 1 162 ? 13.672 -17.812 -4.457 1 98.19 162 TRP B C 1
ATOM 3049 O O . TRP B 1 162 ? 14.484 -16.984 -4.875 1 98.19 162 TRP B O 1
ATOM 3059 N N . LEU B 1 163 ? 13.711 -19.094 -4.867 1 97.75 163 LEU B N 1
ATOM 3060 C CA . LEU B 1 163 ? 14.727 -19.641 -5.762 1 97.75 163 LEU B CA 1
ATOM 3061 C C . LEU B 1 163 ? 14.68 -18.953 -7.121 1 97.75 163 LEU B C 1
ATOM 3063 O O . LEU B 1 163 ? 15.719 -18.672 -7.73 1 97.75 163 LEU B O 1
ATOM 3067 N N . ALA B 1 164 ? 13.516 -18.641 -7.605 1 98.31 164 ALA B N 1
ATOM 3068 C CA . ALA B 1 164 ? 13.328 -18.047 -8.93 1 98.31 164 ALA B CA 1
ATOM 3069 C C . ALA B 1 164 ? 13.766 -16.594 -8.945 1 98.31 164 ALA B C 1
ATOM 3071 O O . ALA B 1 164 ? 14.062 -16.031 -10.008 1 98.31 164 ALA B O 1
ATOM 3072 N N . THR B 1 165 ? 13.773 -15.953 -7.805 1 98.75 165 THR B N 1
ATOM 3073 C CA . THR B 1 165 ? 14 -14.516 -7.691 1 98.75 165 THR B CA 1
ATOM 3074 C C . THR B 1 165 ? 15.492 -14.195 -7.707 1 98.75 165 THR B C 1
ATOM 3076 O O . THR B 1 165 ? 16.281 -14.891 -7.062 1 98.75 165 THR B O 1
ATOM 3079 N N . LYS B 1 166 ? 15.891 -13.125 -8.398 1 98.19 166 LYS B N 1
ATOM 3080 C CA . LYS B 1 166 ? 17.25 -12.617 -8.375 1 98.19 166 LYS B CA 1
ATOM 3081 C C . LYS B 1 166 ? 17.609 -12.07 -6.996 1 98.19 166 LYS B C 1
ATOM 3083 O O . LYS B 1 166 ? 16.75 -11.539 -6.289 1 98.19 166 LYS B O 1
ATOM 3088 N N . PRO B 1 167 ? 18.953 -12.227 -6.641 1 97.69 167 PRO B N 1
ATOM 3089 C CA . PRO B 1 167 ? 19.344 -11.406 -5.492 1 97.69 167 PRO B CA 1
ATOM 3090 C C . PRO B 1 167 ? 18.969 -9.93 -5.664 1 97.69 167 PRO B C 1
ATOM 3092 O O . PRO B 1 167 ? 19.219 -9.352 -6.723 1 97.69 167 PRO B O 1
ATOM 3095 N N . GLY B 1 168 ? 18.359 -9.383 -4.688 1 97.56 168 GLY B N 1
ATOM 3096 C CA . GLY B 1 168 ? 17.906 -8.008 -4.781 1 97.56 168 GLY B CA 1
ATOM 3097 C C . GLY B 1 168 ? 16.531 -7.871 -5.426 1 97.56 168 GLY B C 1
ATOM 3098 O O . GLY B 1 168 ? 15.977 -6.773 -5.477 1 97.56 168 GLY B O 1
ATOM 3099 N N . GLY B 1 169 ? 16.016 -9 -5.957 1 98.56 169 GLY B N 1
ATOM 3100 C CA . GLY B 1 169 ? 14.695 -8.992 -6.559 1 98.56 169 GLY B CA 1
ATOM 3101 C C . GLY B 1 169 ? 13.578 -9.023 -5.539 1 98.56 169 GLY B C 1
ATOM 3102 O O . GLY B 1 169 ? 13.828 -9.18 -4.34 1 98.56 169 GLY B O 1
ATOM 3103 N N . TYR B 1 170 ? 12.305 -8.922 -5.98 1 98.81 170 TYR B N 1
ATOM 3104 C CA . TYR B 1 170 ? 11.156 -8.781 -5.094 1 98.81 170 TYR B CA 1
ATOM 3105 C C . TYR B 1 170 ? 10.188 -9.945 -5.27 1 98.81 170 TYR B C 1
ATOM 3107 O O . TYR B 1 170 ? 10.016 -10.453 -6.383 1 98.81 170 TYR B O 1
ATOM 3115 N N . VAL B 1 171 ? 9.625 -10.352 -4.191 1 98.88 171 VAL B N 1
ATOM 3116 C CA . VAL B 1 171 ? 8.539 -11.328 -4.188 1 98.88 171 VAL B CA 1
ATOM 3117 C C . VAL B 1 171 ? 7.281 -10.695 -3.59 1 98.88 171 VAL B C 1
ATOM 3119 O O . VAL B 1 171 ? 7.289 -10.242 -2.441 1 98.88 171 VAL B O 1
ATOM 3122 N N . CYS B 1 172 ? 6.219 -10.617 -4.344 1 98.94 172 CYS B N 1
ATOM 3123 C CA . CYS B 1 172 ? 4.945 -10.047 -3.916 1 98.94 172 CYS B CA 1
ATOM 3124 C C . CYS B 1 172 ? 3.869 -11.117 -3.822 1 98.94 172 CYS B C 1
ATOM 3126 O O . CYS B 1 172 ? 3.635 -11.852 -4.785 1 98.94 172 CYS B O 1
ATOM 3128 N N . MET B 1 173 ? 3.213 -11.18 -2.689 1 98.88 173 MET B N 1
ATOM 3129 C CA . MET B 1 173 ? 2.254 -12.242 -2.396 1 98.88 173 MET B CA 1
ATOM 3130 C C . MET B 1 173 ? 0.965 -11.664 -1.82 1 98.88 173 MET B C 1
ATOM 3132 O O . MET B 1 173 ? 0.987 -10.641 -1.141 1 98.88 173 MET B O 1
ATOM 3136 N N . THR B 1 174 ? -0.119 -12.297 -2.127 1 98.81 174 THR B N 1
ATOM 3137 C CA . THR B 1 174 ? -1.385 -11.891 -1.53 1 98.81 174 THR B CA 1
ATOM 3138 C C . THR B 1 174 ? -2.111 -13.086 -0.921 1 98.81 174 THR B C 1
ATOM 3140 O O . THR B 1 174 ? -1.899 -14.227 -1.34 1 98.81 174 THR B O 1
ATOM 3143 N N . THR B 1 175 ? -2.941 -12.852 0.063 1 98.44 175 THR B N 1
ATOM 3144 C CA . THR B 1 175 ? -3.836 -13.852 0.633 1 98.44 175 THR B CA 1
ATOM 3145 C C . THR B 1 175 ? -5.062 -13.195 1.255 1 98.44 175 THR B C 1
ATOM 3147 O O . THR B 1 175 ? -5.051 -11.992 1.539 1 98.44 175 THR B O 1
ATOM 3150 N N . ARG B 1 176 ? -6.109 -13.977 1.359 1 95.75 176 ARG B N 1
ATOM 3151 C CA . ARG B 1 176 ? -7.316 -13.516 2.041 1 95.75 176 ARG B CA 1
ATOM 3152 C C . ARG B 1 176 ? -7.152 -13.594 3.555 1 95.75 176 ARG B C 1
ATOM 3154 O O . ARG B 1 176 ? -6.344 -14.375 4.059 1 95.75 176 ARG B O 1
ATOM 3161 N N . GLY B 1 177 ? -7.926 -12.773 4.246 1 95.19 177 GLY B N 1
ATOM 3162 C CA . GLY B 1 177 ? -7.887 -12.766 5.703 1 95.19 177 GLY B CA 1
ATOM 3163 C C . GLY B 1 177 ? -9.219 -13.125 6.336 1 95.19 177 GLY B C 1
ATOM 3164 O O . GLY B 1 177 ? -9.508 -12.711 7.461 1 95.19 177 GLY B O 1
ATOM 3165 N N . ASN B 1 178 ? -10.109 -13.75 5.598 1 91.88 178 ASN B N 1
ATOM 3166 C CA . ASN B 1 178 ? -11.398 -14.148 6.152 1 91.88 178 ASN B CA 1
ATOM 3167 C C . ASN B 1 178 ? -11.258 -15.344 7.09 1 91.88 178 ASN B C 1
ATOM 3169 O O . ASN B 1 178 ? -10.211 -15.992 7.129 1 91.88 178 ASN B O 1
ATOM 3173 N N . SER B 1 179 ? -12.273 -15.68 7.816 1 90.5 179 SER B N 1
ATOM 3174 C CA . SER B 1 179 ? -12.258 -16.656 8.906 1 90.5 179 SER B CA 1
ATOM 3175 C C . SER B 1 179 ? -11.789 -18.016 8.43 1 90.5 179 SER B C 1
ATOM 3177 O O . SER B 1 179 ? -11.031 -18.703 9.117 1 90.5 179 SER B O 1
ATOM 3179 N N . ASP B 1 180 ? -12.188 -18.438 7.223 1 89.69 180 ASP B N 1
ATOM 3180 C CA . ASP B 1 180 ? -11.883 -19.766 6.727 1 89.69 180 ASP B CA 1
ATOM 3181 C C . ASP B 1 180 ? -10.414 -19.891 6.34 1 89.69 180 ASP B C 1
ATOM 3183 O O . ASP B 1 180 ? -9.906 -21 6.145 1 89.69 180 ASP B O 1
ATOM 3187 N N . ASN B 1 181 ? -9.742 -18.734 6.242 1 94.56 181 ASN B N 1
ATOM 3188 C CA . ASN B 1 181 ? -8.367 -18.75 5.758 1 94.56 181 ASN B CA 1
ATOM 3189 C C . ASN B 1 181 ? -7.387 -18.297 6.832 1 94.56 181 ASN B C 1
ATOM 3191 O O . ASN B 1 181 ? -6.207 -18.078 6.551 1 94.56 181 ASN B O 1
ATOM 3195 N N . LEU B 1 182 ? -7.789 -18.125 8.039 1 95.94 182 LEU B N 1
ATOM 3196 C CA . LEU B 1 182 ? -6.98 -17.547 9.102 1 95.94 182 LEU B CA 1
ATOM 3197 C C . LEU B 1 182 ? -5.801 -18.438 9.445 1 95.94 182 LEU B C 1
ATOM 3199 O O . LEU B 1 182 ? -4.684 -17.969 9.656 1 95.94 182 LEU B O 1
ATOM 3203 N N . ASP B 1 183 ? -6.059 -19.75 9.539 1 96.94 183 ASP B N 1
ATOM 3204 C CA . ASP B 1 183 ? -4.984 -20.688 9.859 1 96.94 183 ASP B CA 1
ATOM 3205 C C . ASP B 1 183 ? -3.904 -20.672 8.781 1 96.94 183 ASP B C 1
ATOM 3207 O O . ASP B 1 183 ? -2.711 -20.672 9.086 1 96.94 183 ASP B O 1
ATOM 3211 N N . TYR B 1 184 ? -4.348 -20.688 7.559 1 96.75 184 TYR B N 1
ATOM 3212 C CA . TYR B 1 184 ? -3.4 -20.641 6.449 1 96.75 184 TYR B CA 1
ATOM 3213 C C . TYR B 1 184 ? -2.586 -19.359 6.48 1 96.75 184 TYR B C 1
ATOM 3215 O O . TYR B 1 184 ? -1.363 -19.391 6.316 1 96.75 184 TYR B O 1
ATOM 3223 N N . LYS B 1 185 ? -3.26 -18.297 6.609 1 98.12 185 LYS B N 1
ATOM 3224 C CA . LYS B 1 185 ? -2.58 -17 6.656 1 98.12 185 LYS B CA 1
ATOM 3225 C C . LYS B 1 185 ? -1.546 -16.969 7.777 1 98.12 185 LYS B C 1
ATOM 3227 O O . LYS B 1 185 ? -0.444 -16.438 7.594 1 98.12 185 LYS B O 1
ATOM 3232 N N . ALA B 1 186 ? -1.894 -17.469 8.914 1 98.31 186 ALA B N 1
ATOM 3233 C CA . ALA B 1 186 ? -0.961 -17.531 10.031 1 98.31 186 ALA B CA 1
ATOM 3234 C C . ALA B 1 186 ? 0.263 -18.375 9.688 1 98.31 186 ALA B C 1
ATOM 3236 O O . ALA B 1 186 ? 1.394 -18 10.008 1 98.31 186 ALA B O 1
ATOM 3237 N N . GLU B 1 187 ? 0.006 -19.516 9.07 1 98.19 187 GLU B N 1
ATOM 3238 C CA . GLU B 1 187 ? 1.1 -20.375 8.625 1 98.19 187 GLU B CA 1
ATOM 3239 C C . GLU B 1 187 ? 2.002 -19.641 7.633 1 98.19 187 GLU B C 1
ATOM 3241 O O . GLU B 1 187 ? 3.229 -19.75 7.711 1 98.19 187 GLU B O 1
ATOM 3246 N N . LEU B 1 188 ? 1.405 -18.984 6.719 1 98.56 188 LEU B N 1
ATOM 3247 C CA . LEU B 1 188 ? 2.141 -18.203 5.723 1 98.56 188 LEU B CA 1
ATOM 3248 C C . LEU B 1 188 ? 3.025 -17.156 6.387 1 98.56 188 LEU B C 1
ATOM 3250 O O . LEU B 1 188 ? 4.223 -17.078 6.102 1 98.56 188 LEU B O 1
ATOM 3254 N N . GLU B 1 189 ? 2.445 -16.375 7.238 1 98.56 189 GLU B N 1
ATOM 3255 C CA . GLU B 1 189 ? 3.18 -15.328 7.938 1 98.56 189 GLU B CA 1
ATOM 3256 C C . GLU B 1 189 ? 4.34 -15.906 8.742 1 98.56 189 GLU B C 1
ATOM 3258 O O . GLU B 1 189 ? 5.418 -15.312 8.805 1 98.56 189 GLU B O 1
ATOM 3263 N N . HIS B 1 190 ? 4.078 -17 9.391 1 98.5 190 HIS B N 1
ATOM 3264 C CA . HIS B 1 190 ? 5.141 -17.672 10.125 1 98.5 190 HIS B CA 1
ATOM 3265 C C . HIS B 1 190 ? 6.281 -18.078 9.195 1 98.5 190 HIS B C 1
ATOM 3267 O O . HIS B 1 190 ? 7.453 -17.875 9.523 1 98.5 190 HIS B O 1
ATOM 3273 N N . ALA B 1 191 ? 5.949 -18.672 8.078 1 98.38 191 ALA B N 1
ATOM 3274 C CA . ALA B 1 191 ? 6.953 -19.109 7.113 1 98.38 191 ALA B CA 1
ATOM 3275 C C . ALA B 1 191 ? 7.727 -17.922 6.555 1 98.38 191 ALA B C 1
ATOM 3277 O O . ALA B 1 191 ? 8.945 -17.984 6.383 1 98.38 191 ALA B O 1
ATOM 3278 N N . LEU B 1 192 ? 7.047 -16.859 6.262 1 98.62 192 LEU B N 1
ATOM 3279 C CA . LEU B 1 192 ? 7.695 -15.633 5.793 1 98.62 192 LEU B CA 1
ATOM 3280 C C . LEU B 1 192 ? 8.711 -15.133 6.812 1 98.62 192 LEU B C 1
ATOM 3282 O O . LEU B 1 192 ? 9.836 -14.781 6.449 1 98.62 192 LEU B O 1
ATOM 3286 N N . GLY B 1 193 ? 8.289 -15.094 8.062 1 98.06 193 GLY B N 1
ATOM 3287 C CA . GLY B 1 193 ? 9.164 -14.664 9.141 1 98.06 193 GLY B CA 1
ATOM 3288 C C . GLY B 1 193 ? 10.367 -15.57 9.312 1 98.06 193 GLY B C 1
ATOM 3289 O O . GLY B 1 193 ? 11.477 -15.094 9.586 1 98.06 193 GLY B O 1
ATOM 3290 N N . ALA B 1 194 ? 10.141 -16.844 9.195 1 97.81 194 ALA B N 1
ATOM 3291 C CA . ALA B 1 194 ? 11.234 -17.797 9.336 1 97.81 194 ALA B CA 1
ATOM 3292 C C . ALA B 1 194 ? 12.289 -17.578 8.258 1 97.81 194 ALA B C 1
ATOM 3294 O O . ALA B 1 194 ? 13.492 -17.594 8.547 1 97.81 194 ALA B O 1
ATOM 3295 N N . LEU B 1 195 ? 11.859 -17.422 7.023 1 97.81 195 LEU B N 1
ATOM 3296 C CA . LEU B 1 195 ? 12.789 -17.156 5.93 1 97.81 195 LEU B CA 1
ATOM 3297 C C . LEU B 1 195 ? 13.531 -15.844 6.145 1 97.81 195 LEU B C 1
ATOM 3299 O O . LEU B 1 195 ? 14.719 -15.734 5.812 1 97.81 195 LEU B O 1
ATOM 3303 N N . GLU B 1 196 ? 12.836 -14.867 6.617 1 97.56 196 GLU B N 1
ATOM 3304 C CA . GLU B 1 196 ? 13.484 -13.602 6.934 1 97.56 196 GLU B CA 1
ATOM 3305 C C . GLU B 1 196 ? 14.539 -13.766 8.023 1 97.56 196 GLU B C 1
ATOM 3307 O O . GLU B 1 196 ? 15.641 -13.234 7.91 1 97.56 196 GLU B O 1
ATOM 3312 N N . GLY B 1 197 ? 14.195 -14.508 9.094 1 97.12 197 GLY B N 1
ATOM 3313 C CA . GLY B 1 197 ? 15.117 -14.766 10.188 1 97.12 197 GLY B CA 1
ATOM 3314 C C . GLY B 1 197 ? 16.375 -15.484 9.758 1 97.12 197 GLY B C 1
ATOM 3315 O O . GLY B 1 197 ? 17.453 -15.281 10.344 1 97.12 197 GLY B O 1
ATOM 3316 N N . ARG B 1 198 ? 16.25 -16.234 8.695 1 97.31 198 ARG B N 1
ATOM 3317 C CA . ARG B 1 198 ? 17.391 -17 8.18 1 97.31 198 ARG B CA 1
ATOM 3318 C C . ARG B 1 198 ? 18.219 -16.141 7.223 1 97.31 198 ARG B C 1
ATOM 3320 O O . ARG B 1 198 ? 19.219 -16.609 6.668 1 97.31 198 ARG B O 1
ATOM 3327 N N . GLY B 1 199 ? 17.719 -14.953 6.93 1 97.06 199 GLY B N 1
ATOM 3328 C CA . GLY B 1 199 ? 18.469 -14.047 6.082 1 97.06 199 GLY B CA 1
ATOM 3329 C C . GLY B 1 199 ? 18.219 -14.258 4.602 1 97.06 199 GLY B C 1
ATOM 3330 O O . GLY B 1 199 ? 18.969 -13.773 3.762 1 97.06 199 GLY B O 1
ATOM 3331 N N . CYS B 1 200 ? 17.156 -14.984 4.27 1 97.81 200 CYS B N 1
ATOM 3332 C CA . CYS B 1 200 ? 16.859 -15.258 2.867 1 97.81 200 CYS B CA 1
ATOM 3333 C C . CYS B 1 200 ? 16.344 -14.008 2.164 1 97.81 200 CYS B C 1
ATOM 3335 O O . CYS B 1 200 ? 16.641 -13.789 0.987 1 97.81 200 CYS B O 1
ATOM 3337 N N . TRP B 1 201 ? 15.57 -13.242 2.871 1 98.19 201 TRP B N 1
ATOM 3338 C CA . TRP B 1 201 ? 15.016 -11.992 2.352 1 98.19 201 TRP B CA 1
ATOM 3339 C C . TRP B 1 201 ? 14.672 -11.039 3.486 1 98.19 201 TRP B C 1
ATOM 3341 O O . TRP B 1 201 ? 14.906 -11.344 4.656 1 98.19 201 TRP B O 1
ATOM 3351 N N . ARG B 1 202 ? 14.312 -9.82 3.168 1 97.44 202 ARG B N 1
ATOM 3352 C CA . ARG B 1 202 ? 13.844 -8.836 4.141 1 97.44 202 ARG B CA 1
ATOM 3353 C C . ARG B 1 202 ? 12.445 -8.344 3.781 1 97.44 202 ARG B C 1
ATOM 3355 O O . ARG B 1 202 ? 12.125 -8.156 2.604 1 97.44 202 ARG B O 1
ATOM 3362 N N . ARG B 1 203 ? 11.656 -8.156 4.793 1 98.12 203 ARG B N 1
ATOM 3363 C CA . ARG B 1 203 ? 10.336 -7.574 4.613 1 98.12 203 ARG B CA 1
ATOM 3364 C C . ARG B 1 203 ? 10.43 -6.133 4.121 1 98.12 203 ARG B C 1
ATOM 3366 O O . ARG B 1 203 ? 11.141 -5.316 4.715 1 98.12 203 ARG B O 1
ATOM 3373 N N . VAL B 1 204 ? 9.758 -5.852 3.051 1 98.19 204 VAL B N 1
ATOM 3374 C CA . VAL B 1 204 ? 9.734 -4.508 2.482 1 98.19 204 VAL B CA 1
ATOM 3375 C C . VAL B 1 204 ? 8.453 -3.787 2.906 1 98.19 204 VAL B C 1
ATOM 3377 O O . VAL B 1 204 ? 8.508 -2.686 3.455 1 98.19 204 VAL B O 1
ATOM 3380 N N . ALA B 1 205 ? 7.32 -4.441 2.707 1 98.38 205 ALA B N 1
ATOM 3381 C CA . ALA B 1 205 ? 6.027 -3.852 3.041 1 98.38 205 ALA B CA 1
ATOM 3382 C C . ALA B 1 205 ? 4.98 -4.934 3.285 1 98.38 205 ALA B C 1
ATOM 3384 O O . ALA B 1 205 ? 5.004 -5.988 2.646 1 98.38 205 ALA B O 1
ATOM 3385 N N . VAL B 1 206 ? 4.117 -4.707 4.207 1 98.62 206 VAL B N 1
ATOM 3386 C CA . VAL B 1 206 ? 2.908 -5.492 4.43 1 98.62 206 VAL B CA 1
ATOM 3387 C C . VAL B 1 206 ? 1.693 -4.57 4.477 1 98.62 206 VAL B C 1
ATOM 3389 O O . VAL B 1 206 ? 1.675 -3.594 5.227 1 98.62 206 VAL B O 1
ATOM 3392 N N . MET B 1 207 ? 0.74 -4.875 3.688 1 98.38 207 MET B N 1
ATOM 3393 C CA . MET B 1 207 ? -0.482 -4.078 3.635 1 98.38 207 MET B CA 1
ATOM 3394 C C . MET B 1 207 ? -1.701 -4.93 3.982 1 98.38 207 MET B C 1
ATOM 3396 O O . MET B 1 207 ? -1.925 -5.977 3.375 1 98.38 207 MET B O 1
ATOM 3400 N N . GLU B 1 208 ? -2.469 -4.523 4.969 1 98.06 208 GLU B N 1
ATOM 3401 C CA . GLU B 1 208 ? -3.766 -5.113 5.293 1 98.06 208 GLU B CA 1
ATOM 3402 C C . GLU B 1 208 ? -4.91 -4.258 4.758 1 98.06 208 GLU B C 1
ATOM 3404 O O . GLU B 1 208 ? -4.938 -3.043 4.973 1 98.06 208 GLU B O 1
ATOM 3409 N N . VAL B 1 209 ? -5.824 -4.934 4.086 1 97.75 209 VAL B N 1
ATOM 3410 C CA . VAL B 1 209 ? -6.93 -4.234 3.441 1 97.75 209 VAL B CA 1
ATOM 3411 C C . VAL B 1 209 ? -8.258 -4.785 3.951 1 97.75 209 VAL B C 1
ATOM 3413 O O . VAL B 1 209 ? -8.469 -6 3.961 1 97.75 209 VAL B O 1
ATOM 3416 N N . ALA B 1 210 ? -9.195 -3.908 4.273 1 95.12 210 ALA B N 1
ATOM 3417 C CA . ALA B 1 210 ? -10.453 -4.328 4.871 1 95.12 210 ALA B CA 1
ATOM 3418 C C . ALA B 1 210 ? -11.438 -4.812 3.803 1 95.12 210 ALA B C 1
ATOM 3420 O O . ALA B 1 210 ? -12.117 -5.82 3.99 1 95.12 210 ALA B O 1
ATOM 3421 N N . GLN B 1 211 ? -11.562 -4.055 2.713 1 93.44 211 GLN B N 1
ATOM 3422 C CA . GLN B 1 211 ? -12.477 -4.414 1.629 1 93.44 211 GLN B CA 1
ATOM 3423 C C . GLN B 1 211 ? -11.719 -5.023 0.452 1 93.44 211 GLN B C 1
ATOM 3425 O O . GLN B 1 211 ? -11.562 -4.379 -0.59 1 93.44 211 GLN B O 1
ATOM 3430 N N . TRP B 1 212 ? -11.32 -6.262 0.65 1 94 212 TRP B N 1
ATOM 3431 C CA . TRP B 1 212 ? -10.484 -7.023 -0.276 1 94 212 TRP B CA 1
ATOM 3432 C C . TRP B 1 212 ? -11.312 -7.551 -1.442 1 94 212 TRP B C 1
ATOM 3434 O O . TRP B 1 212 ? -10.945 -7.375 -2.605 1 94 212 TRP B O 1
ATOM 3444 N N . GLU B 1 213 ? -12.414 -8.164 -1.167 1 91.81 213 GLU B N 1
ATOM 3445 C CA . GLU B 1 213 ? -13.43 -8.641 -2.104 1 91.81 213 GLU B CA 1
ATOM 3446 C C . GLU B 1 213 ? -14.758 -8.883 -1.398 1 91.81 213 GLU B C 1
ATOM 3448 O O . GLU B 1 213 ? -14.805 -9.023 -0.174 1 91.81 213 GLU B O 1
ATOM 3453 N N . ARG B 1 214 ? -15.828 -8.906 -2.178 1 88.69 214 ARG B N 1
ATOM 3454 C CA . ARG B 1 214 ? -17.141 -9.148 -1.601 1 88.69 214 ARG B CA 1
ATOM 3455 C C . ARG B 1 214 ? -17.25 -10.555 -1.034 1 88.69 214 ARG B C 1
ATOM 3457 O O . ARG B 1 214 ? -16.766 -11.516 -1.643 1 88.69 214 ARG B O 1
ATOM 3464 N N . ALA B 1 215 ? -17.891 -10.633 0.082 1 85.31 215 ALA B N 1
ATOM 3465 C CA . ALA B 1 215 ? -18.094 -11.922 0.737 1 85.31 215 ALA B CA 1
ATOM 3466 C C . ALA B 1 215 ? -19.109 -12.773 -0.023 1 85.31 215 ALA B C 1
ATOM 3468 O O . ALA B 1 215 ? -20.125 -12.266 -0.506 1 85.31 215 ALA B O 1
ATOM 3469 N N . VAL B 1 216 ? -18.781 -13.984 -0.136 1 77 216 VAL B N 1
ATOM 3470 C CA . VAL B 1 216 ? -19.719 -14.883 -0.802 1 77 216 VAL B CA 1
ATOM 3471 C C . VAL B 1 216 ? -20.234 -15.914 0.197 1 77 216 VAL B C 1
ATOM 3473 O O . VAL B 1 216 ? -21.219 -16.609 -0.079 1 77 216 VAL B O 1
ATOM 3476 N N . SER B 1 217 ? -19.594 -16.031 1.336 1 70.38 217 SER B N 1
ATOM 3477 C CA . SER B 1 217 ? -20.031 -17 2.33 1 70.38 217 SER B CA 1
ATOM 3478 C C . SER B 1 217 ? -21.266 -16.516 3.072 1 70.38 217 SER B C 1
ATOM 3480 O O . SER B 1 217 ? -21.469 -15.312 3.23 1 70.38 217 SER B O 1
ATOM 3482 N N . HIS B 1 218 ? -22.031 -17.422 3.361 1 64.25 218 HIS B N 1
ATOM 3483 C CA . HIS B 1 218 ? -23.234 -17.125 4.129 1 64.25 218 HIS B CA 1
ATOM 3484 C C . HIS B 1 218 ? -22.875 -16.562 5.504 1 64.25 218 HIS B C 1
ATOM 3486 O O . HIS B 1 218 ? -23.703 -15.922 6.148 1 64.25 218 HIS B O 1
ATOM 3492 N N . LEU B 1 219 ? -21.734 -16.797 5.84 1 63.97 219 LEU B N 1
ATOM 3493 C CA . LEU B 1 219 ? -21.328 -16.391 7.18 1 63.97 219 LEU B CA 1
ATOM 3494 C C . LEU B 1 219 ? -20.812 -14.953 7.18 1 63.97 219 LEU B C 1
ATOM 3496 O O . LEU B 1 219 ? -20.625 -14.352 8.242 1 63.97 219 LEU B O 1
ATOM 3500 N N . GLU B 1 220 ? -20.531 -14.516 6.02 1 70.12 220 GLU B N 1
ATOM 3501 C CA . GLU B 1 220 ? -19.938 -13.188 5.957 1 70.12 220 GLU B CA 1
ATOM 3502 C C . GLU B 1 220 ? -20.781 -12.25 5.098 1 70.12 220 GLU B C 1
ATOM 3504 O O . GLU B 1 220 ? -21.438 -12.688 4.156 1 70.12 220 GLU B O 1
ATOM 3509 N N . SER B 1 221 ? -21 -11.039 5.574 1 74.81 221 SER B N 1
ATOM 3510 C CA . SER B 1 221 ? -21.656 -9.984 4.816 1 74.81 221 SER B CA 1
ATOM 3511 C C . SER B 1 221 ? -20.688 -8.844 4.496 1 74.81 221 SER B C 1
ATOM 3513 O O . SER B 1 221 ? -19.703 -8.641 5.207 1 74.81 221 SER B O 1
ATOM 3515 N N . GLY B 1 222 ? -20.938 -8.352 3.311 1 87.56 222 GLY B N 1
ATOM 3516 C CA . GLY B 1 222 ? -20.109 -7.215 2.928 1 87.56 222 GLY B CA 1
ATOM 3517 C C . GLY B 1 222 ? -18.812 -7.625 2.244 1 87.56 222 GLY B C 1
ATOM 3518 O O . GLY B 1 222 ? -18.844 -8.32 1.228 1 87.56 222 GLY B O 1
ATOM 3519 N N . TYR B 1 223 ? -17.719 -7.195 2.83 1 92.06 223 TYR B N 1
ATOM 3520 C CA . TYR B 1 223 ? -16.406 -7.492 2.248 1 92.06 223 TYR B CA 1
ATOM 3521 C C . TYR B 1 223 ? -15.57 -8.352 3.191 1 92.06 223 TYR B C 1
ATOM 3523 O O . TYR B 1 223 ? -15.773 -8.328 4.406 1 92.06 223 TYR B O 1
ATOM 3531 N N . ILE B 1 224 ? -14.711 -9.141 2.676 1 93.19 224 ILE B N 1
ATOM 3532 C CA . ILE B 1 224 ? -13.711 -9.828 3.482 1 93.19 224 ILE B CA 1
ATOM 3533 C C . ILE B 1 224 ? -12.375 -9.094 3.395 1 93.19 224 ILE B C 1
ATOM 3535 O O . ILE B 1 224 ? -12.109 -8.391 2.414 1 93.19 224 ILE B O 1
ATOM 3539 N N . PRO B 1 225 ? -11.555 -9.258 4.426 1 96.19 225 PRO B N 1
ATOM 3540 C CA . PRO B 1 225 ? -10.234 -8.617 4.402 1 96.19 225 PRO B CA 1
ATOM 3541 C C . PRO B 1 225 ? -9.195 -9.43 3.633 1 96.19 225 PRO B C 1
ATOM 3543 O O . PRO B 1 225 ? -9.445 -10.586 3.293 1 96.19 225 PRO B O 1
ATOM 3546 N N . GLY B 1 226 ? -8.062 -8.812 3.291 1 97.88 226 GLY B N 1
ATOM 3547 C CA . GLY B 1 226 ? -6.918 -9.438 2.65 1 97.88 226 GLY B CA 1
ATOM 3548 C C . GLY B 1 226 ? -5.613 -8.711 2.924 1 97.88 226 GLY B C 1
ATOM 3549 O O . GLY B 1 226 ? -5.586 -7.738 3.68 1 97.88 226 GLY B O 1
ATOM 3550 N N . ALA B 1 227 ? -4.539 -9.281 2.367 1 98.62 227 ALA B N 1
ATOM 3551 C CA . ALA B 1 227 ? -3.221 -8.719 2.654 1 98.62 227 ALA B CA 1
ATOM 3552 C C . ALA B 1 227 ? -2.303 -8.836 1.441 1 98.62 227 ALA B C 1
ATOM 3554 O O . ALA B 1 227 ? -2.43 -9.766 0.642 1 98.62 227 ALA B O 1
ATOM 3555 N N . VAL B 1 228 ? -1.403 -7.895 1.303 1 98.75 228 VAL B N 1
ATOM 3556 C CA . VAL B 1 228 ? -0.287 -7.918 0.364 1 98.75 228 VAL B CA 1
ATOM 3557 C C . VAL B 1 228 ? 1.032 -7.98 1.131 1 98.75 228 VAL B C 1
ATOM 3559 O O . VAL B 1 228 ? 1.234 -7.234 2.092 1 98.75 228 VAL B O 1
ATOM 3562 N N . PHE B 1 229 ? 1.915 -8.883 0.778 1 98.88 229 PHE B N 1
ATOM 3563 C CA . PHE B 1 229 ? 3.258 -9.023 1.328 1 98.88 229 PHE B CA 1
ATOM 3564 C C . PHE B 1 229 ? 4.312 -8.758 0.259 1 98.88 229 PHE B C 1
ATOM 3566 O O . PHE B 1 229 ? 4.277 -9.367 -0.815 1 98.88 229 PHE B O 1
ATOM 3573 N N . LEU B 1 230 ? 5.199 -7.879 0.528 1 98.88 230 LEU B N 1
ATOM 3574 C CA . LEU B 1 230 ? 6.328 -7.633 -0.362 1 98.88 230 LEU B CA 1
ATOM 3575 C C . LEU B 1 230 ? 7.652 -7.859 0.361 1 98.88 230 LEU B C 1
ATOM 3577 O O . LEU B 1 230 ? 7.906 -7.258 1.406 1 98.88 230 LEU B O 1
ATOM 3581 N N . TYR B 1 231 ? 8.461 -8.734 -0.163 1 98.81 231 TYR B N 1
ATOM 3582 C CA . TYR B 1 231 ? 9.781 -9.055 0.376 1 98.81 231 TYR B CA 1
ATOM 3583 C C . TYR B 1 231 ? 10.859 -8.891 -0.685 1 98.81 231 TYR B C 1
ATOM 3585 O O . TYR B 1 231 ? 10.586 -8.992 -1.883 1 98.81 231 TYR B O 1
ATOM 3593 N N . GLN B 1 232 ? 12.039 -8.648 -0.269 1 98.5 232 GLN B N 1
ATOM 3594 C CA . GLN B 1 232 ? 13.188 -8.508 -1.162 1 98.5 232 GLN B CA 1
ATOM 3595 C C . GLN B 1 232 ? 14.281 -9.516 -0.82 1 98.5 232 GLN B C 1
ATOM 3597 O O . GLN B 1 232 ? 14.734 -9.578 0.323 1 98.5 232 GLN B O 1
ATOM 3602 N N . LYS B 1 233 ? 14.578 -10.289 -1.783 1 98.31 233 LYS B N 1
ATOM 3603 C CA . LYS B 1 233 ? 15.641 -11.273 -1.583 1 98.31 233 LYS B CA 1
ATOM 3604 C C . LYS B 1 233 ? 16.969 -10.594 -1.28 1 98.31 233 LYS B C 1
ATOM 3606 O O . LYS B 1 233 ? 17.328 -9.594 -1.919 1 98.31 233 LYS B O 1
ATOM 3611 N N . ARG B 1 234 ? 17.656 -11.094 -0.333 1 95.19 234 ARG B N 1
ATOM 3612 C CA . ARG B 1 234 ? 18.953 -10.531 0.049 1 95.19 234 ARG B CA 1
ATOM 3613 C C . ARG B 1 234 ? 20 -10.773 -1.034 1 95.19 234 ARG B C 1
ATOM 3615 O O . ARG B 1 234 ? 19.938 -11.781 -1.744 1 95.19 234 ARG B O 1
ATOM 3622 N N . PHE B 1 235 ? 20.953 -9.859 -1.059 1 89.62 235 PHE B N 1
ATOM 3623 C CA . PHE B 1 235 ? 22.047 -9.977 -2.02 1 89.62 235 PHE B CA 1
ATOM 3624 C C . PHE B 1 235 ? 23.031 -11.055 -1.591 1 89.62 235 PHE B C 1
ATOM 3626 O O . PHE B 1 235 ? 23.203 -11.312 -0.396 1 89.62 235 PHE B O 1
#

Radius of gyration: 24.74 Å; Cα contacts (8 Å, |Δi|>4): 930; chains: 2; bounding box: 66×80×73 Å

Nearest PDB structures (foldseek):
  7qcc-assembly1_A  TM=7.768E-01  e=2.318E-18  Mus musculus
  3bkw-assembly1_A  TM=6.697E-01  e=5.303E-09  Mesorhizobium japonicum MAFF 303099
  3bkw-assembly1_B  TM=6.723E-01  e=1.342E-08  Mesorhizobium japonicum MAFF 303099
  3g5l-assembly1_B  TM=6.609E-01  e=1.830E-08  Listeria monocytogenes serotype 4b str. F2365
  3g5l-assembly2_A  TM=6.611E-01  e=3.616E-08  Listeria monocytogenes serotype 4b str. F2365